Protein AF-A0AAV4HYR4-F1 (afdb_monomer)

Radius of gyration: 26.52 Å; Cα contacts (8 Å, |Δi|>4): 358; chains: 1; bounding box: 67×53×91 Å

InterPro domains:
  IPR001128 Cytochrome P450 [PF00067] (38-372)
  IPR002401 Cytochrome P450, E-class, group I [PR00463] (64-83)
  IPR002401 Cytochrome P450, E-class, group I [PR00463] (88-109)
  IPR002401 Cytochrome P450, E-class, group I [PR00463] (179-197)
  IPR002401 Cytochrome P450, E-class, group I [PR00463] (294-311)
  IPR002401 Cytochrome P450, E-class, group I [PR00463] (314-340)
  IPR002401 Cytochrome P450, E-class, group I [PR00463] (357-373)
  IPR036396 Cytochrome P450 superfamily [G3DSA:1.10.630.10] (31-373)
  IPR036396 Cytochrome P450 superfamily [SSF48264] (35-372)
  IPR050182 Cytochrome P450 family 2 [PTHR24300] (14-372)

Secondary structure (DSSP, 8-state):
----HHHHHHHHHHHHHHHHHHHHHHHHHHPPPTT-PPPSSPPBTTTBTGGG-SSHHHHHHHHHHHH-SEEEEEETTEEEEEE--HHHHHIIIIITTTGGG---S-SSSGGG----TTTS--HHHHHHHHHHHHHHHHHTTTTSHHHHHHHHHHHHHHHHHHHTTTTS---HHHHHHHHHHHHHHHHHHS-PPPTT-HHHHHHHHHHHHHHHHHHHTHHHHH-GGGGGSGGGTT-HHHHHHHHHHHHHHHHHHHHHHHHHHTTT-----HHHHHHHHHHHHHHTT------HHHHHHHHHHHHHHHHHHHHHHHHHHHHHHHH-HHHHHHHHHHHHHHT-SSS---GGGGGT-HHHHHHHHHHHHHH-SS---

Foldseek 3Di:
DDDPPVVVVVVVVVVVVVVVVVVVLVVVQPDDDPPAQAALDGAHQQQWCVVVPPPVVVSVVVSCVVRNQWHWTDGRNDIDIGGRDPVVCCCVCPVVVVVVVDDQQCDLQSLVQDCFAQRRHDDPLNVQRVVLVVVLCVVCAVPHQNLQVVLVVLVVVLVVVVVVCPPHDDDSQLSLLLSLLQSLCCQAQVDGDDSPDVLVVVVVVLLVVSNVLSVLQVSCSSVVVCCPDPPCNSVPVVNVVSVVVLLVSLVVSLVVNVVCVVVVVPRSHDSVSLVVVVVVCVVVVHDHSSDPRNSSRNSVRSSNVSRPVVSLLVVLLVVVCVVCVVLVVVQVVQCCVQPNDPDDDTPVSVVSSVSVVVSSVVSCVVPVVDDDD

Structure (mmCIF, N/CA/C/O backbone):
data_AF-A0AAV4HYR4-F1
#
_entry.id   AF-A0AAV4HYR4-F1
#
loop_
_atom_site.group_PDB
_atom_site.id
_atom_site.type_symbol
_atom_site.label_atom_id
_atom_site.label_alt_id
_atom_site.label_comp_id
_atom_site.label_asym_id
_atom_site.label_entity_id
_atom_site.label_seq_id
_atom_site.pdbx_PDB_ins_code
_atom_site.Cartn_x
_atom_site.Cartn_y
_atom_site.Cartn_z
_atom_site.occupancy
_atom_site.B_iso_or_equiv
_atom_site.auth_seq_id
_atom_site.auth_comp_id
_atom_site.auth_asym_id
_atom_site.auth_atom_id
_atom_site.pdbx_PDB_model_num
ATOM 1 N N . MET A 1 1 ? 35.474 30.558 -58.546 1.00 44.19 1 MET A N 1
ATOM 2 C CA . MET A 1 1 ? 34.566 30.416 -57.390 1.00 44.19 1 MET A CA 1
ATOM 3 C C . MET A 1 1 ? 34.769 29.007 -56.845 1.00 44.19 1 MET A C 1
ATOM 5 O O . MET A 1 1 ? 34.133 28.078 -57.316 1.00 44.19 1 MET A O 1
ATOM 9 N N . ALA A 1 2 ? 35.786 28.817 -56.001 1.00 48.84 2 ALA A N 1
ATOM 10 C CA . ALA A 1 2 ? 36.135 27.507 -55.452 1.00 48.84 2 ALA A CA 1
ATOM 11 C C . ALA A 1 2 ? 35.324 27.301 -54.169 1.00 48.84 2 ALA A C 1
ATOM 13 O O . ALA A 1 2 ? 35.475 28.080 -53.228 1.00 48.84 2 ALA A O 1
ATOM 14 N N . MET A 1 3 ? 34.427 26.313 -54.152 1.00 54.19 3 MET A N 1
ATOM 15 C CA . MET A 1 3 ? 33.769 25.914 -52.909 1.00 54.19 3 MET A CA 1
ATOM 16 C C . MET A 1 3 ? 34.810 25.318 -51.946 1.00 54.19 3 MET A C 1
ATOM 18 O O . MET A 1 3 ? 35.781 24.708 -52.404 1.00 54.19 3 MET A O 1
ATOM 22 N N . PRO A 1 4 ? 34.671 25.500 -50.620 1.00 55.88 4 PRO A N 1
ATOM 23 C CA . PRO A 1 4 ? 35.689 25.057 -49.680 1.00 55.88 4 PRO A CA 1
ATOM 24 C C . PRO A 1 4 ? 35.610 23.533 -49.555 1.00 55.88 4 PRO A C 1
ATOM 26 O O . PRO A 1 4 ? 34.697 23.017 -48.915 1.00 55.88 4 PRO A O 1
ATOM 29 N N . PHE A 1 5 ? 36.589 22.818 -50.117 1.00 57.81 5 PHE A N 1
ATOM 30 C CA . PHE A 1 5 ? 36.755 21.355 -50.021 1.00 57.81 5 PHE A CA 1
ATOM 31 C C . PHE A 1 5 ? 36.598 20.789 -48.591 1.00 57.81 5 PHE A C 1
ATOM 33 O O . PHE A 1 5 ? 36.263 19.622 -48.411 1.00 57.81 5 PHE A O 1
ATOM 40 N N . GLY A 1 6 ? 36.809 21.608 -47.553 1.00 60.31 6 GLY A N 1
ATOM 41 C CA . GLY A 1 6 ? 36.592 21.215 -46.161 1.00 60.31 6 GLY A CA 1
ATOM 42 C C . GLY A 1 6 ? 35.124 20.945 -45.805 1.00 60.31 6 GLY A C 1
ATOM 43 O O . GLY A 1 6 ? 34.855 19.994 -45.080 1.00 60.31 6 GLY A O 1
ATOM 44 N N . LEU A 1 7 ? 34.166 21.728 -46.318 1.00 61.06 7 LEU A N 1
ATOM 45 C CA . LEU A 1 7 ? 32.741 21.584 -45.969 1.00 61.06 7 LEU A CA 1
ATOM 46 C C . LEU A 1 7 ? 32.146 20.262 -46.478 1.00 61.06 7 LEU A C 1
ATOM 48 O O . LEU A 1 7 ? 31.335 19.647 -45.786 1.00 61.06 7 LEU A O 1
ATOM 52 N N . GLU A 1 8 ? 32.594 19.791 -47.642 1.00 75.81 8 GLU A N 1
ATOM 53 C CA . GLU A 1 8 ? 32.141 18.524 -48.225 1.00 75.81 8 GLU A CA 1
ATOM 54 C C . GLU A 1 8 ? 32.642 17.318 -47.419 1.00 75.81 8 GLU A C 1
ATOM 56 O O . GLU A 1 8 ? 31.854 16.426 -47.098 1.00 75.81 8 GLU A O 1
ATOM 61 N N . LEU A 1 9 ? 33.907 17.324 -46.980 1.00 81.88 9 LEU A N 1
ATOM 62 C CA . LEU A 1 9 ? 34.466 16.255 -46.145 1.00 81.88 9 LEU A CA 1
ATOM 63 C C . LEU A 1 9 ? 33.764 16.158 -44.781 1.00 81.88 9 LEU A C 1
ATOM 65 O O . LEU A 1 9 ? 33.434 15.059 -44.335 1.00 81.88 9 LEU A O 1
ATOM 69 N N . TRP A 1 10 ? 33.477 17.296 -44.139 1.00 84.44 10 TRP A N 1
ATOM 70 C CA . TRP A 1 10 ? 32.706 17.329 -42.890 1.00 84.44 10 TRP A CA 1
ATOM 71 C C . TRP A 1 10 ? 31.292 16.775 -43.078 1.00 84.44 10 TRP A C 1
ATOM 73 O O . TRP A 1 10 ? 30.832 15.983 -42.256 1.00 84.44 10 TRP A O 1
ATOM 83 N N . SER A 1 11 ? 30.617 17.132 -44.173 1.00 85.38 11 SER A N 1
ATOM 84 C CA . SER A 1 11 ? 29.274 16.619 -44.468 1.00 85.38 11 SER A CA 1
ATOM 85 C C . SER A 1 11 ? 29.255 15.101 -44.706 1.00 85.38 11 SER A C 1
ATOM 87 O O . SER A 1 11 ? 28.374 14.412 -44.192 1.00 85.38 11 SER A O 1
ATOM 89 N N . LEU A 1 12 ? 30.271 14.561 -45.388 1.00 88.25 12 LEU A N 1
ATOM 90 C CA . LEU A 1 12 ? 30.461 13.124 -45.609 1.00 88.25 12 LEU A CA 1
ATOM 91 C C . LEU A 1 12 ? 30.732 12.365 -44.305 1.00 88.25 12 LEU A C 1
ATOM 93 O O . LEU A 1 12 ? 30.143 11.308 -44.079 1.00 88.25 12 LEU A O 1
ATOM 97 N N . LEU A 1 13 ? 31.577 12.909 -43.425 1.00 90.06 13 LEU A N 1
ATOM 98 C CA . LEU A 1 13 ? 31.858 12.313 -42.115 1.00 90.06 13 LEU A CA 1
ATOM 99 C C . LEU A 1 13 ? 30.615 12.295 -41.220 1.00 90.06 13 LEU A C 1
ATOM 101 O O . LEU A 1 13 ? 30.344 11.285 -40.572 1.00 90.06 13 LEU A O 1
ATOM 105 N N . VAL A 1 14 ? 29.830 13.376 -41.219 1.00 90.88 14 VAL A N 1
ATOM 106 C CA . VAL A 1 14 ? 28.552 13.433 -40.496 1.00 90.88 14 VAL A CA 1
ATOM 107 C C . VAL A 1 14 ? 27.563 12.418 -41.071 1.00 90.88 14 VAL A C 1
ATOM 109 O O . VAL A 1 14 ? 26.948 11.682 -40.304 1.00 90.88 14 VAL A O 1
ATOM 112 N N . LEU A 1 15 ? 27.439 12.313 -42.398 1.00 91.38 15 LEU A N 1
ATOM 113 C CA . LEU A 1 15 ? 26.541 11.348 -43.038 1.00 91.38 15 LEU A CA 1
ATOM 114 C C . LEU A 1 15 ? 26.930 9.899 -42.715 1.00 91.38 15 LEU A C 1
ATOM 116 O O . LEU A 1 15 ? 26.061 9.083 -42.405 1.00 91.38 15 LEU A O 1
ATOM 120 N N . LEU A 1 16 ? 28.224 9.576 -42.748 1.00 91.25 16 LEU A N 1
ATOM 121 C CA . LEU A 1 16 ? 28.727 8.240 -42.432 1.00 91.25 16 LEU A CA 1
ATOM 122 C C . LEU A 1 16 ? 28.523 7.903 -40.951 1.00 91.25 16 LEU A C 1
ATOM 124 O O . LEU A 1 16 ? 28.084 6.799 -40.633 1.00 91.25 16 LEU A O 1
ATOM 128 N N . LEU A 1 17 ? 28.750 8.868 -40.055 1.00 92.88 17 LEU A N 1
ATOM 129 C CA . LEU A 1 17 ? 28.467 8.721 -38.629 1.00 92.88 17 LEU A CA 1
ATOM 130 C C . LEU A 1 17 ? 26.972 8.492 -38.376 1.00 92.88 17 LEU A C 1
ATOM 132 O O . LEU A 1 17 ? 26.613 7.571 -37.649 1.00 92.88 17 LEU A O 1
ATOM 136 N N . VAL A 1 18 ? 26.094 9.283 -38.999 1.00 92.00 18 VAL A N 1
ATOM 137 C CA . VAL A 1 18 ? 24.637 9.121 -38.883 1.00 92.00 18 VAL A CA 1
ATOM 138 C C . VAL A 1 18 ? 24.204 7.761 -39.422 1.00 92.00 18 VAL A C 1
ATOM 140 O O . VAL A 1 18 ? 23.439 7.066 -38.763 1.00 92.00 18 VAL A O 1
ATOM 143 N N . THR A 1 19 ? 24.730 7.338 -40.571 1.00 90.31 19 THR A N 1
ATOM 144 C CA . THR A 1 19 ? 24.409 6.033 -41.167 1.00 90.31 19 THR A CA 1
ATOM 145 C C . THR A 1 19 ? 24.864 4.886 -40.266 1.00 90.31 19 THR A C 1
ATOM 147 O O . THR A 1 19 ? 24.093 3.962 -40.021 1.00 90.31 19 THR A O 1
ATOM 150 N N . LEU A 1 20 ? 26.075 4.963 -39.706 1.00 92.44 20 LEU A N 1
ATOM 151 C CA . LEU A 1 20 ? 26.578 3.982 -38.745 1.00 92.44 20 LEU A CA 1
ATOM 152 C C . LEU A 1 20 ? 25.701 3.932 -37.488 1.00 92.44 20 LEU A C 1
ATOM 154 O O . LEU A 1 20 ? 25.334 2.846 -37.048 1.00 92.44 20 LEU A O 1
ATOM 158 N N . ILE A 1 21 ? 25.315 5.088 -36.940 1.00 90.19 21 ILE A N 1
ATOM 159 C CA . ILE A 1 21 ? 24.401 5.168 -35.792 1.00 90.19 21 ILE A CA 1
ATOM 160 C C . ILE A 1 21 ? 23.055 4.527 -36.138 1.00 90.19 21 ILE A C 1
ATOM 162 O O . ILE A 1 21 ? 22.554 3.727 -35.354 1.00 90.19 21 ILE A O 1
ATOM 166 N N . VAL A 1 22 ? 22.482 4.819 -37.308 1.00 89.19 22 VAL A N 1
ATOM 167 C CA . VAL A 1 22 ? 21.215 4.222 -37.754 1.00 89.19 22 VAL A CA 1
ATOM 168 C C . VAL A 1 22 ? 21.345 2.706 -37.880 1.00 89.19 22 VAL A C 1
ATOM 170 O O . VAL A 1 22 ? 20.482 1.993 -37.378 1.00 89.19 22 VAL A O 1
ATOM 173 N N . ILE A 1 23 ? 22.426 2.196 -38.477 1.00 88.81 23 ILE A N 1
ATOM 174 C CA . ILE A 1 23 ? 22.669 0.751 -38.590 1.00 88.81 23 ILE A CA 1
ATOM 175 C C . ILE A 1 23 ? 22.766 0.111 -37.203 1.00 88.81 23 ILE A C 1
ATOM 177 O O . ILE A 1 23 ? 22.101 -0.893 -36.960 1.00 88.81 23 ILE A O 1
ATOM 181 N N . LEU A 1 24 ? 23.535 0.698 -36.282 1.00 86.69 24 LEU A N 1
ATOM 182 C CA . LEU A 1 24 ? 23.678 0.186 -34.916 1.00 86.69 24 LEU A CA 1
ATOM 183 C C . LEU A 1 24 ? 22.347 0.206 -34.157 1.00 86.69 24 LEU A C 1
ATOM 185 O O . LEU A 1 24 ? 22.015 -0.756 -33.469 1.00 86.69 24 LEU A O 1
ATOM 189 N N . VAL A 1 25 ? 21.555 1.269 -34.313 1.00 84.31 25 VAL A N 1
ATOM 190 C CA . VAL A 1 25 ? 20.222 1.384 -33.706 1.00 84.31 25 VAL A CA 1
ATOM 191 C C . VAL A 1 25 ? 19.267 0.347 -34.291 1.00 84.31 25 VAL A C 1
ATOM 193 O O . VAL A 1 25 ? 18.544 -0.294 -33.535 1.00 84.31 25 VAL A O 1
ATOM 196 N N . VAL A 1 26 ? 19.277 0.133 -35.608 1.00 85.12 26 VAL A N 1
ATOM 197 C CA . VAL A 1 26 ? 18.440 -0.880 -36.266 1.00 85.12 26 VAL A CA 1
ATOM 198 C C . VAL A 1 26 ? 18.868 -2.288 -35.856 1.00 85.12 26 VAL A C 1
ATOM 200 O O . VAL A 1 26 ? 18.012 -3.099 -35.526 1.00 85.12 26 VAL A O 1
ATOM 203 N N . GLN A 1 27 ? 20.167 -2.586 -35.807 1.00 81.75 27 GLN A N 1
ATOM 204 C CA . GLN A 1 27 ? 20.666 -3.879 -35.332 1.00 81.75 27 GLN A CA 1
ATOM 205 C C . GLN A 1 27 ? 20.263 -4.135 -33.878 1.00 81.75 27 GLN A C 1
ATOM 207 O O . GLN A 1 27 ? 19.735 -5.202 -33.577 1.00 81.75 27 GLN A O 1
ATOM 212 N N . ALA A 1 28 ? 20.435 -3.148 -32.996 1.00 78.44 28 ALA A N 1
ATOM 213 C CA . ALA A 1 28 ? 19.998 -3.242 -31.607 1.00 78.44 28 ALA A CA 1
ATOM 214 C C . ALA A 1 28 ? 18.472 -3.393 -31.483 1.00 78.44 28 ALA A C 1
ATOM 216 O O . ALA A 1 28 ? 17.996 -4.103 -30.606 1.00 78.44 28 ALA A O 1
ATOM 217 N N . TRP A 1 29 ? 17.702 -2.760 -32.371 1.00 78.62 29 TRP A N 1
ATOM 218 C CA . TRP A 1 29 ? 16.241 -2.849 -32.396 1.00 78.62 29 TRP A CA 1
ATOM 219 C C . TRP A 1 29 ? 15.723 -4.201 -32.902 1.00 78.62 29 TRP A C 1
ATOM 221 O O . TRP A 1 29 ? 14.684 -4.682 -32.450 1.00 78.62 29 TRP A O 1
ATOM 231 N N . LEU A 1 30 ? 16.438 -4.816 -33.845 1.00 81.44 30 LEU A N 1
ATOM 232 C CA . LEU A 1 30 ? 16.129 -6.148 -34.366 1.00 81.44 30 LEU A CA 1
ATOM 233 C C . LEU A 1 30 ? 16.614 -7.265 -33.438 1.00 81.44 30 LEU A C 1
ATOM 235 O O . LEU A 1 30 ? 16.094 -8.379 -33.503 1.00 81.44 30 LEU A O 1
ATOM 239 N N . HIS A 1 31 ? 17.598 -6.985 -32.584 1.00 78.88 31 HIS A N 1
ATOM 240 C CA . HIS A 1 31 ? 18.121 -7.959 -31.644 1.00 78.88 31 HIS A CA 1
ATOM 241 C C . HIS A 1 31 ? 17.109 -8.235 -30.529 1.00 78.88 31 HIS A C 1
ATOM 243 O O . HIS A 1 31 ? 16.780 -7.365 -29.726 1.00 78.88 31 HIS A O 1
ATOM 249 N N . THR A 1 32 ? 16.633 -9.475 -30.470 1.00 75.19 32 THR A N 1
ATOM 250 C CA . THR A 1 32 ? 15.857 -9.981 -29.336 1.00 75.19 32 THR A CA 1
ATOM 251 C C . THR A 1 32 ? 16.797 -10.826 -28.485 1.00 75.19 32 THR A C 1
ATOM 253 O O . THR A 1 32 ? 17.405 -11.747 -29.039 1.00 75.19 32 THR A O 1
ATOM 256 N N . PRO A 1 33 ? 16.965 -10.528 -27.185 1.00 79.12 33 PRO A N 1
ATOM 257 C CA . PRO A 1 33 ? 17.801 -11.350 -26.322 1.00 79.12 33 PRO A CA 1
ATOM 258 C C . PRO A 1 33 ? 17.328 -12.809 -26.320 1.00 79.12 33 PRO A C 1
ATOM 260 O O . PRO A 1 33 ? 16.118 -13.046 -26.358 1.00 79.12 33 PRO A O 1
ATOM 263 N N . PRO A 1 34 ? 18.248 -13.786 -26.281 1.00 78.50 34 PRO A N 1
ATOM 264 C CA . PRO A 1 34 ? 17.870 -15.175 -26.066 1.00 78.50 34 PRO A CA 1
ATOM 265 C C . PRO A 1 34 ? 17.279 -15.359 -24.658 1.00 78.50 34 PRO A C 1
ATOM 267 O O . PRO A 1 34 ? 17.539 -14.563 -23.756 1.00 78.50 34 PRO A O 1
ATOM 270 N N . ASP A 1 35 ? 16.487 -16.418 -24.482 1.00 86.50 35 ASP A N 1
ATOM 271 C CA . ASP A 1 35 ? 15.990 -16.899 -23.182 1.00 86.50 35 ASP A CA 1
ATOM 272 C C . ASP A 1 35 ? 15.079 -15.938 -22.393 1.00 86.50 35 ASP A C 1
ATOM 274 O O . ASP A 1 35 ? 14.977 -16.025 -21.168 1.00 86.50 35 ASP A O 1
ATOM 278 N N . ILE A 1 36 ? 14.361 -15.049 -23.086 1.00 90.31 36 ILE A N 1
ATOM 279 C CA . ILE A 1 36 ? 13.286 -14.246 -22.488 1.00 90.31 36 ILE A CA 1
ATOM 280 C C . ILE A 1 36 ? 11.902 -14.730 -22.948 1.00 90.31 36 ILE A C 1
ATOM 282 O O . ILE A 1 36 ? 11.764 -15.220 -24.074 1.00 90.31 36 ILE A O 1
ATOM 286 N N . PRO A 1 37 ? 10.856 -14.571 -22.113 1.00 92.81 37 PRO A N 1
ATOM 287 C CA . PRO A 1 37 ? 9.472 -14.696 -22.556 1.00 92.81 37 PRO A CA 1
ATOM 288 C C . PRO A 1 37 ? 9.170 -13.853 -23.808 1.00 92.81 37 PRO A C 1
ATOM 290 O O . PRO A 1 37 ? 9.852 -12.857 -24.069 1.00 92.81 37 PRO A O 1
ATOM 293 N N . PRO A 1 38 ? 8.131 -14.210 -24.584 1.00 92.62 38 PRO A N 1
ATOM 294 C CA . PRO A 1 38 ? 7.809 -13.520 -25.828 1.00 92.62 38 PRO A CA 1
ATOM 295 C C . PRO A 1 38 ? 7.568 -12.022 -25.609 1.00 92.62 38 PRO A C 1
ATOM 297 O O . PRO A 1 38 ? 6.998 -11.604 -24.599 1.00 92.62 38 PRO A O 1
ATOM 300 N N . LEU A 1 39 ? 7.984 -11.212 -26.584 1.00 92.19 39 LEU A N 1
ATOM 301 C CA . LEU A 1 39 ? 7.696 -9.780 -26.620 1.00 92.19 39 LEU A CA 1
ATOM 302 C C . LEU A 1 39 ? 6.377 -9.545 -27.372 1.00 92.19 39 LEU A C 1
ATOM 304 O O . LEU A 1 39 ? 6.264 -9.963 -28.526 1.00 92.19 39 LEU A O 1
ATOM 308 N N . PRO A 1 40 ? 5.394 -8.850 -26.778 1.00 92.06 40 PRO A N 1
ATOM 309 C CA . PRO A 1 40 ? 4.103 -8.611 -27.423 1.00 92.06 40 PRO A CA 1
ATOM 310 C C . PRO A 1 40 ? 4.151 -7.540 -28.512 1.00 92.06 40 PRO A C 1
ATOM 312 O O . PRO A 1 40 ? 3.278 -7.471 -29.374 1.00 92.06 40 PRO A O 1
ATOM 315 N N . ALA A 1 41 ? 5.174 -6.692 -28.487 1.00 91.56 41 ALA A N 1
ATOM 316 C CA . ALA A 1 41 ? 5.470 -5.728 -29.528 1.00 91.56 41 ALA A CA 1
ATOM 317 C C . ALA A 1 41 ? 6.985 -5.525 -29.606 1.00 91.56 41 ALA A C 1
ATOM 319 O O . ALA A 1 41 ? 7.738 -5.966 -28.738 1.00 91.56 41 ALA A O 1
ATOM 320 N N . ARG A 1 42 ? 7.456 -4.840 -30.651 1.00 89.56 42 ARG A N 1
ATOM 321 C CA . ARG A 1 42 ? 8.864 -4.440 -30.701 1.00 89.56 42 ARG A CA 1
ATOM 322 C C . ARG A 1 42 ? 9.096 -3.231 -29.786 1.00 89.56 42 ARG A C 1
ATOM 324 O O . ARG A 1 42 ? 8.381 -2.233 -29.939 1.00 89.56 42 ARG A O 1
ATOM 331 N N . PRO A 1 43 ? 10.091 -3.279 -28.881 1.00 90.31 43 PRO A N 1
ATOM 332 C CA . PRO A 1 43 ? 10.445 -2.135 -28.052 1.00 90.31 43 PRO A CA 1
ATOM 333 C C . PRO A 1 43 ? 11.031 -1.024 -28.921 1.00 90.31 43 PRO A C 1
ATOM 335 O O . PRO A 1 43 ? 11.779 -1.296 -29.853 1.00 90.31 43 PRO A O 1
ATOM 338 N N . PHE A 1 44 ? 10.742 0.235 -28.612 1.00 88.50 44 PHE A N 1
ATOM 339 C CA . PHE A 1 44 ? 11.468 1.350 -29.213 1.00 88.50 44 PHE A CA 1
ATOM 340 C C . PHE A 1 44 ? 12.881 1.452 -28.619 1.00 88.50 44 PHE A C 1
ATOM 342 O O . PHE A 1 44 ? 13.061 1.169 -27.427 1.00 88.50 44 PHE A O 1
ATOM 349 N N . PRO A 1 45 ? 13.882 1.911 -29.395 1.00 84.31 45 PRO A N 1
ATOM 350 C CA . PRO A 1 45 ? 15.208 2.196 -28.859 1.00 84.31 45 PRO A CA 1
ATOM 351 C C . PRO A 1 45 ? 15.128 3.145 -27.658 1.00 84.31 45 PRO A C 1
ATOM 353 O O . PRO A 1 45 ? 14.400 4.137 -27.696 1.00 84.31 45 PRO A O 1
ATOM 356 N N . VAL A 1 46 ? 15.889 2.850 -26.599 1.00 83.06 46 VAL A N 1
ATOM 357 C CA . VAL A 1 46 ? 15.983 3.615 -25.337 1.00 83.06 46 VAL A CA 1
ATOM 358 C C . VAL A 1 46 ? 14.714 3.610 -24.478 1.00 83.06 46 VAL A C 1
ATOM 360 O O . VAL A 1 46 ? 14.822 3.402 -23.273 1.00 83.06 46 VAL A O 1
ATOM 363 N N . VAL A 1 47 ? 13.531 3.842 -25.054 1.00 87.50 47 VAL A N 1
ATOM 364 C CA . VAL A 1 47 ? 12.279 3.995 -24.291 1.00 87.50 47 VAL A CA 1
ATOM 365 C C . VAL A 1 47 ? 11.505 2.696 -24.073 1.00 87.50 47 VAL A C 1
ATOM 367 O O . VAL A 1 47 ? 10.620 2.637 -23.214 1.00 87.50 47 VAL A O 1
ATOM 370 N N . GLY A 1 48 ? 11.847 1.644 -24.811 1.00 90.00 48 GLY A N 1
ATOM 371 C CA . GLY A 1 48 ? 11.203 0.347 -24.692 1.00 90.00 48 GLY A CA 1
ATOM 372 C C . GLY A 1 48 ? 9.738 0.406 -25.121 1.00 90.00 48 GLY A C 1
ATOM 373 O O . GLY A 1 48 ? 9.393 0.925 -26.181 1.00 90.00 48 GLY A O 1
ATOM 374 N N . HIS A 1 49 ? 8.865 -0.135 -24.284 1.00 91.38 49 HIS A N 1
ATOM 375 C CA . HIS A 1 49 ? 7.430 -0.253 -24.511 1.00 91.38 49 HIS A CA 1
ATOM 376 C C . HIS A 1 49 ? 6.612 0.905 -23.925 1.00 91.38 49 HIS A C 1
ATOM 378 O O . HIS A 1 49 ? 5.401 0.944 -24.129 1.00 91.38 49 HIS A O 1
ATOM 384 N N . LEU A 1 50 ? 7.244 1.863 -23.236 1.00 88.06 50 LEU A N 1
ATOM 385 C CA . LEU A 1 50 ? 6.558 2.997 -22.602 1.00 88.06 50 LEU A CA 1
ATOM 386 C C . LEU A 1 50 ? 5.625 3.786 -23.544 1.00 88.06 50 LEU A C 1
ATOM 388 O O . LEU A 1 50 ? 4.538 4.146 -23.098 1.00 88.06 50 LEU A O 1
ATOM 392 N N . PRO A 1 51 ? 5.944 4.012 -24.837 1.00 89.56 51 PRO A N 1
ATOM 393 C CA . PRO A 1 51 ? 5.024 4.704 -25.746 1.00 89.56 51 PRO A CA 1
ATOM 394 C C . PRO A 1 51 ? 3.678 3.991 -25.960 1.00 89.56 51 PRO A C 1
ATOM 396 O O . PRO A 1 51 ? 2.687 4.640 -26.279 1.00 89.56 51 PRO A O 1
ATOM 399 N N . TYR A 1 52 ? 3.613 2.670 -25.760 1.00 88.94 52 TYR A N 1
ATOM 400 C CA . TYR A 1 52 ? 2.363 1.905 -25.855 1.00 88.94 52 TYR A CA 1
ATOM 401 C C . TYR A 1 52 ? 1.510 1.992 -24.578 1.00 88.94 52 TYR A C 1
ATOM 403 O O . TYR A 1 52 ? 0.354 1.570 -24.574 1.00 88.94 52 TYR A O 1
ATOM 411 N N . MET A 1 53 ? 2.059 2.543 -23.493 1.00 84.69 53 MET A N 1
ATOM 412 C CA . MET A 1 53 ? 1.528 2.444 -22.131 1.00 84.69 53 MET A CA 1
ATOM 413 C C . MET A 1 53 ? 0.692 3.657 -21.711 1.00 84.69 53 MET A C 1
ATOM 415 O O . MET A 1 53 ? 0.714 4.064 -20.556 1.00 84.69 53 MET A O 1
ATOM 419 N N . ALA A 1 54 ? -0.092 4.226 -22.631 1.00 84.25 54 ALA A N 1
ATOM 420 C CA . ALA A 1 54 ? -1.035 5.295 -22.284 1.00 84.25 54 ALA A CA 1
ATOM 421 C C . ALA A 1 54 ? -2.103 4.824 -21.273 1.00 84.25 54 ALA A C 1
ATOM 423 O O . ALA A 1 54 ? -2.511 5.578 -20.395 1.00 84.25 54 ALA A O 1
ATOM 424 N N . ASN A 1 55 ? -2.537 3.562 -21.380 1.00 85.50 55 ASN A N 1
ATOM 425 C CA . ASN A 1 55 ? -3.350 2.876 -20.375 1.00 85.50 55 ASN A CA 1
ATOM 426 C C . ASN A 1 55 ? -2.719 1.500 -20.096 1.00 85.50 55 ASN A C 1
ATOM 428 O O . ASN A 1 55 ? -3.055 0.535 -20.793 1.00 85.50 55 ASN A O 1
ATOM 432 N N . PRO A 1 56 ? -1.787 1.410 -19.128 1.00 85.06 56 PRO A N 1
ATOM 433 C CA . PRO A 1 56 ? -0.971 0.214 -18.922 1.00 85.06 56 PRO A CA 1
ATOM 434 C C . PRO A 1 56 ? -1.814 -1.023 -18.642 1.00 85.06 56 PRO A C 1
ATOM 436 O O . PRO A 1 56 ? -1.640 -2.044 -19.298 1.00 85.06 56 PRO A O 1
ATOM 439 N N . ARG A 1 57 ? -2.815 -0.916 -17.759 1.00 86.12 57 ARG A N 1
ATOM 440 C CA . ARG A 1 57 ? -3.705 -2.037 -17.426 1.00 86.12 57 ARG A CA 1
ATOM 441 C C . ARG A 1 57 ? -4.405 -2.603 -18.659 1.00 86.12 57 ARG A C 1
ATOM 443 O O . ARG A 1 57 ? -4.380 -3.813 -18.867 1.00 86.12 57 ARG A O 1
ATOM 450 N N . ARG A 1 58 ? -5.027 -1.749 -19.480 1.00 90.31 58 ARG A N 1
ATOM 451 C CA . ARG A 1 58 ? -5.716 -2.210 -20.695 1.00 90.31 58 ARG A CA 1
ATOM 452 C C . ARG A 1 58 ? -4.723 -2.804 -21.692 1.00 90.31 58 ARG A C 1
ATOM 454 O O . ARG A 1 58 ? -4.974 -3.877 -22.224 1.00 90.31 58 ARG A O 1
ATOM 461 N N . LYS A 1 59 ? -3.579 -2.144 -21.896 1.00 92.50 59 LYS A N 1
ATOM 462 C CA . LYS A 1 59 ? -2.560 -2.598 -22.847 1.00 92.50 59 LYS A CA 1
ATOM 463 C C . LYS A 1 59 ? -1.967 -3.955 -22.466 1.00 92.50 59 LYS A C 1
ATOM 465 O O . LYS A 1 59 ? -1.803 -4.805 -23.332 1.00 92.50 59 LYS A O 1
ATOM 470 N N . LEU A 1 60 ? -1.693 -4.177 -21.181 1.00 91.81 60 LEU A N 1
ATOM 471 C CA . LEU A 1 60 ? -1.200 -5.457 -20.671 1.00 91.81 60 LEU A CA 1
ATOM 472 C C . LEU A 1 60 ? -2.229 -6.582 -20.851 1.00 91.81 60 LEU A C 1
ATOM 474 O O . LEU A 1 60 ? -1.840 -7.701 -21.171 1.00 91.81 60 LEU A O 1
ATOM 478 N N . MET A 1 61 ? -3.526 -6.291 -20.704 1.00 91.38 61 MET A N 1
ATOM 479 C CA . MET A 1 61 ? -4.596 -7.259 -20.980 1.00 91.38 61 MET A CA 1
ATOM 480 C C . MET A 1 61 ? -4.706 -7.594 -22.473 1.00 91.38 61 MET A C 1
ATOM 482 O O . MET A 1 61 ? -4.773 -8.766 -22.818 1.00 91.38 61 MET A O 1
ATOM 486 N N . GLU A 1 62 ? -4.651 -6.594 -23.359 1.00 93.88 62 GLU A N 1
ATOM 487 C CA . GLU A 1 62 ? -4.609 -6.822 -24.815 1.00 93.88 62 GLU A CA 1
ATOM 488 C C . GLU A 1 62 ? -3.399 -7.686 -25.205 1.00 93.88 62 GLU A C 1
ATOM 490 O O . GLU A 1 62 ? -3.504 -8.616 -26.000 1.00 93.88 62 GLU A O 1
ATOM 495 N N . TRP A 1 63 ? -2.229 -7.406 -24.626 1.00 94.62 63 TRP A N 1
ATOM 496 C CA . TRP A 1 63 ? -1.030 -8.189 -24.901 1.00 94.62 63 TRP A CA 1
ATOM 497 C C . TRP A 1 63 ? -1.127 -9.612 -24.387 1.00 94.62 63 TRP A C 1
ATOM 499 O O . TRP A 1 63 ? -0.782 -10.526 -25.131 1.00 94.62 63 TRP A O 1
ATOM 509 N N . ARG A 1 64 ? -1.693 -9.817 -23.196 1.00 93.88 64 ARG A N 1
ATOM 510 C CA . ARG A 1 64 ? -2.002 -11.152 -22.683 1.00 93.88 64 ARG A CA 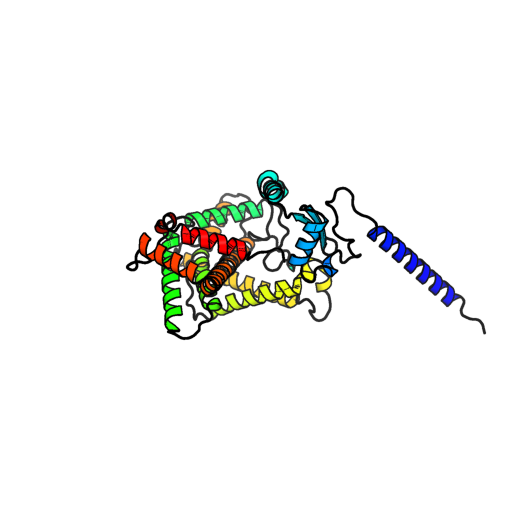1
ATOM 511 C C . ARG A 1 64 ? -2.826 -11.975 -23.678 1.00 93.88 64 ARG A C 1
ATOM 513 O O . ARG A 1 64 ? -2.516 -13.143 -23.881 1.00 93.88 64 ARG A O 1
ATOM 520 N N . GLU A 1 65 ? -3.835 -11.386 -24.319 1.00 93.69 65 GLU A N 1
ATOM 521 C CA . GLU A 1 65 ? -4.646 -12.091 -25.326 1.00 93.69 65 GLU A CA 1
ATOM 522 C C . GLU A 1 65 ? -3.814 -12.532 -26.541 1.00 93.69 65 GLU A C 1
ATOM 524 O O . GLU A 1 65 ? -4.047 -13.603 -27.094 1.00 93.69 65 GLU A O 1
ATOM 529 N N . THR A 1 66 ? -2.813 -11.739 -26.936 1.00 92.94 66 THR A N 1
ATOM 530 C CA . THR A 1 66 ? -1.966 -12.029 -28.108 1.00 92.94 66 THR A CA 1
ATOM 531 C C . THR A 1 66 ? -0.761 -12.931 -27.826 1.00 92.94 66 THR A C 1
ATOM 533 O O . THR A 1 66 ? -0.393 -13.730 -28.683 1.00 92.94 66 THR A O 1
ATOM 536 N N . THR A 1 67 ? -0.128 -12.813 -26.654 1.00 92.88 67 THR A N 1
ATOM 537 C CA . THR A 1 67 ? 1.124 -13.517 -26.310 1.00 92.88 67 THR A CA 1
ATOM 538 C C . THR A 1 67 ? 0.971 -14.584 -25.235 1.00 92.88 67 THR A C 1
ATOM 540 O O . THR A 1 67 ? 1.926 -15.308 -24.962 1.00 92.88 67 THR A O 1
ATOM 543 N N . GLY A 1 68 ? -0.205 -14.695 -24.621 1.00 93.81 68 GLY A N 1
ATOM 544 C CA . GLY A 1 68 ? -0.468 -15.606 -23.513 1.00 93.81 68 GLY A CA 1
ATOM 545 C C . GLY A 1 68 ? -0.130 -15.016 -22.141 1.00 93.81 68 GLY A C 1
ATOM 546 O O . GLY A 1 68 ? 0.107 -13.819 -21.974 1.00 93.81 68 GLY A O 1
ATOM 547 N N . ASP A 1 69 ? -0.124 -15.884 -21.130 1.00 94.06 69 ASP A N 1
ATOM 548 C CA . ASP A 1 69 ? -0.060 -15.497 -19.714 1.00 94.06 69 ASP A CA 1
ATOM 549 C C . ASP A 1 69 ? 1.338 -15.113 -19.196 1.00 94.06 69 ASP A C 1
ATOM 551 O O . ASP A 1 69 ? 1.459 -14.688 -18.042 1.00 94.06 69 ASP A O 1
ATOM 555 N N . LEU A 1 70 ? 2.378 -15.268 -20.019 1.00 95.12 70 LEU A N 1
ATOM 556 C CA . LEU A 1 70 ? 3.768 -14.971 -19.683 1.00 95.12 70 LEU A CA 1
ATOM 557 C C . LEU A 1 70 ? 4.434 -14.245 -20.851 1.00 95.12 70 LEU A C 1
ATOM 559 O O . LEU A 1 70 ? 4.642 -14.830 -21.912 1.00 95.12 70 LEU A O 1
ATOM 563 N N . PHE A 1 71 ? 4.789 -12.981 -20.647 1.00 94.50 71 PHE A N 1
ATOM 564 C CA . PHE A 1 71 ? 5.429 -12.169 -21.679 1.00 94.50 71 PHE A CA 1
ATOM 565 C C . PHE A 1 71 ? 6.365 -11.126 -21.075 1.00 94.50 71 PHE A C 1
ATOM 567 O O . PHE A 1 71 ? 6.304 -10.808 -19.887 1.00 94.50 71 PHE A O 1
ATOM 574 N N . SER A 1 72 ? 7.249 -10.590 -21.907 1.00 94.25 72 SER A N 1
ATOM 575 C CA . SER A 1 72 ? 8.252 -9.610 -21.512 1.00 94.25 72 SER A CA 1
ATOM 576 C C . SER A 1 72 ? 7.926 -8.228 -22.058 1.00 94.25 72 SER A C 1
ATOM 578 O O . SER A 1 72 ? 7.510 -8.066 -23.201 1.00 94.25 72 SER A O 1
ATOM 580 N N . VAL A 1 73 ? 8.152 -7.204 -21.241 1.00 92.38 73 VAL A N 1
ATOM 581 C CA . VAL A 1 73 ? 8.046 -5.795 -21.619 1.00 92.38 73 VAL A CA 1
ATOM 582 C C . VAL A 1 73 ? 9.306 -5.060 -21.186 1.00 92.38 73 VAL A C 1
ATOM 584 O O . VAL A 1 73 ? 9.986 -5.446 -20.244 1.00 92.38 73 VAL A O 1
ATOM 587 N N . TYR A 1 74 ? 9.618 -3.975 -21.880 1.00 89.81 74 TYR A N 1
ATOM 588 C CA . TYR A 1 74 ? 10.750 -3.112 -21.546 1.00 89.81 74 TYR A CA 1
ATOM 589 C C . TYR A 1 74 ? 10.228 -1.769 -21.076 1.00 89.81 74 TYR A C 1
ATOM 591 O O . TYR A 1 74 ? 9.483 -1.121 -21.808 1.00 89.81 74 TYR A O 1
ATOM 599 N N . PHE A 1 75 ? 10.653 -1.315 -19.908 1.00 87.06 75 PHE A N 1
ATOM 600 C CA . PHE A 1 75 ? 10.413 0.047 -19.459 1.00 87.06 75 PHE A CA 1
ATOM 601 C C . PHE A 1 75 ? 11.742 0.797 -19.435 1.00 87.06 75 PHE A C 1
ATOM 603 O O . PHE A 1 75 ? 12.607 0.553 -18.593 1.00 87.06 75 PHE A O 1
ATOM 610 N N . GLY A 1 76 ? 11.944 1.664 -20.430 1.00 85.69 76 GLY A N 1
ATOM 611 C CA . GLY A 1 76 ? 13.277 2.173 -20.729 1.00 85.69 76 GLY A CA 1
ATOM 612 C C . GLY A 1 76 ? 14.218 1.024 -21.106 1.00 85.69 76 GLY A C 1
ATOM 613 O O . GLY A 1 76 ? 13.918 0.237 -22.003 1.00 85.69 76 GLY A O 1
ATOM 614 N N . SER A 1 77 ? 15.329 0.897 -20.381 1.00 82.75 77 SER A N 1
ATOM 615 C CA . SER A 1 77 ? 16.286 -0.209 -20.523 1.00 82.75 77 SER A CA 1
ATOM 616 C C . SER A 1 77 ? 15.989 -1.417 -19.625 1.00 82.75 77 SER A C 1
ATOM 618 O O . SER A 1 77 ? 16.726 -2.399 -19.676 1.00 82.75 77 SER A O 1
ATOM 620 N N . THR A 1 78 ? 14.967 -1.350 -18.769 1.00 86.50 78 THR A N 1
ATOM 621 C CA . THR A 1 78 ? 14.678 -2.400 -17.784 1.00 86.50 78 THR A CA 1
ATOM 622 C C . THR A 1 78 ? 13.722 -3.434 -18.365 1.00 86.50 78 THR A C 1
ATOM 624 O O . THR A 1 78 ? 12.621 -3.086 -18.789 1.00 86.50 78 THR A O 1
ATOM 627 N N . LEU A 1 79 ? 14.132 -4.704 -18.362 1.00 89.06 79 LEU A N 1
ATOM 628 C CA . LEU A 1 79 ? 13.273 -5.836 -18.705 1.00 89.06 79 LEU A CA 1
ATOM 629 C C . LEU A 1 79 ? 12.346 -6.157 -17.526 1.00 89.06 79 LEU A C 1
ATOM 631 O O . LEU A 1 79 ? 12.813 -6.376 -16.411 1.00 89.06 79 LEU A O 1
ATOM 635 N N . VAL A 1 80 ? 11.047 -6.227 -17.791 1.00 90.50 80 VAL A N 1
ATOM 636 C CA . VAL A 1 80 ? 10.016 -6.653 -16.844 1.00 90.50 80 VAL A CA 1
ATOM 637 C C . VAL A 1 80 ? 9.271 -7.840 -17.433 1.00 90.50 80 VAL A C 1
ATOM 639 O O . VAL A 1 80 ? 8.806 -7.799 -18.570 1.00 90.50 80 VAL A O 1
ATOM 642 N N . VAL A 1 81 ? 9.158 -8.909 -16.653 1.00 92.12 81 VAL A N 1
ATOM 643 C CA . VAL A 1 81 ? 8.368 -10.090 -17.011 1.00 92.12 81 VAL A CA 1
ATOM 644 C C . VAL A 1 81 ? 6.988 -9.951 -16.385 1.00 92.12 81 VAL A C 1
ATOM 646 O O . VAL A 1 81 ? 6.864 -9.751 -15.178 1.00 92.12 81 VAL A O 1
ATOM 649 N N . VAL A 1 82 ? 5.951 -10.041 -17.210 1.00 92.62 82 VAL A N 1
ATOM 650 C CA . VAL A 1 82 ? 4.554 -9.939 -16.795 1.00 92.62 82 VAL A CA 1
ATOM 651 C C . VAL A 1 82 ? 3.971 -11.341 -16.703 1.00 92.62 82 VAL A C 1
ATOM 653 O O . VAL A 1 82 ? 4.026 -12.113 -17.659 1.00 92.62 82 VAL A O 1
ATOM 656 N N . ILE A 1 83 ? 3.396 -11.649 -15.542 1.00 93.06 83 ILE A N 1
ATOM 657 C CA . ILE A 1 83 ? 2.761 -12.931 -15.241 1.00 93.06 83 ILE A CA 1
ATOM 658 C C . ILE A 1 83 ? 1.281 -12.676 -14.976 1.00 93.06 83 ILE A C 1
ATOM 660 O O . ILE A 1 83 ? 0.936 -11.909 -14.079 1.00 93.06 83 ILE A O 1
ATOM 664 N N . SER A 1 84 ? 0.412 -13.324 -15.752 1.00 91.25 84 SER A N 1
ATOM 665 C CA . SER A 1 84 ? -1.045 -13.120 -15.684 1.00 91.25 84 SER A CA 1
ATOM 666 C C . SER A 1 84 ? -1.848 -14.372 -15.308 1.00 91.25 84 SER A C 1
ATOM 668 O O . SER A 1 84 ? -3.047 -14.265 -15.051 1.00 91.25 84 SER A O 1
ATOM 670 N N . SER A 1 85 ? -1.215 -15.550 -15.253 1.00 92.75 85 SER A N 1
ATOM 671 C CA . SER A 1 85 ? -1.862 -16.801 -14.828 1.00 92.75 85 SER A CA 1
ATOM 672 C C . SER A 1 85 ? -1.732 -17.024 -13.322 1.00 92.75 85 SER A C 1
ATOM 674 O O . SER A 1 85 ? -0.661 -16.827 -12.745 1.00 92.75 85 SER A O 1
ATOM 676 N N . TYR A 1 86 ? -2.812 -17.501 -12.694 1.00 93.25 86 TYR A N 1
ATOM 677 C CA . TYR A 1 86 ? -2.815 -17.897 -11.284 1.00 93.25 86 TYR A CA 1
ATOM 678 C C . TYR A 1 86 ? -1.777 -18.986 -10.989 1.00 93.25 86 TYR A C 1
ATOM 680 O O . TYR A 1 86 ? -1.066 -18.896 -9.988 1.00 93.25 86 TYR A O 1
ATOM 688 N N . ASP A 1 87 ? -1.653 -19.986 -11.864 1.00 95.69 87 ASP A N 1
ATOM 689 C CA . ASP A 1 87 ? -0.741 -21.110 -11.644 1.00 95.69 87 ASP A CA 1
ATOM 690 C C . ASP A 1 87 ? 0.718 -20.654 -11.672 1.00 95.69 87 ASP A C 1
ATOM 692 O O . ASP A 1 87 ? 1.492 -21.016 -10.784 1.00 95.69 87 ASP A O 1
ATOM 696 N N . LEU A 1 88 ? 1.065 -19.774 -12.619 1.00 94.38 88 LEU A N 1
ATOM 697 C CA . LEU A 1 88 ? 2.396 -19.170 -12.712 1.00 94.38 88 LEU A CA 1
ATOM 698 C C . LEU A 1 88 ? 2.684 -18.225 -11.541 1.00 94.38 88 LEU A C 1
ATOM 700 O O . LEU A 1 88 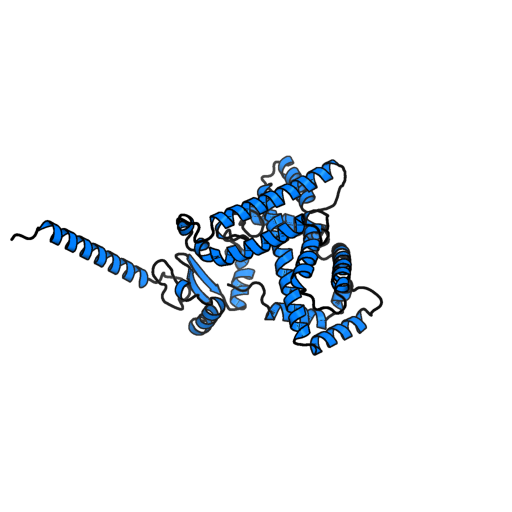? 3.791 -18.230 -11.007 1.00 94.38 88 LEU A O 1
ATOM 704 N N . LEU A 1 89 ? 1.700 -17.438 -11.092 1.00 93.56 89 LEU A N 1
ATOM 705 C CA . LEU A 1 89 ? 1.842 -16.608 -9.890 1.00 93.56 89 LEU A CA 1
ATOM 706 C C . LEU A 1 89 ? 2.076 -17.471 -8.646 1.00 93.56 89 LEU A C 1
ATOM 708 O O . LEU A 1 89 ? 2.929 -17.153 -7.823 1.00 93.56 89 LEU A O 1
ATOM 712 N N . ARG A 1 90 ? 1.361 -18.592 -8.510 1.00 94.88 90 ARG A N 1
ATOM 713 C CA . ARG A 1 90 ? 1.554 -19.531 -7.400 1.00 94.88 90 ARG A CA 1
ATOM 714 C C . ARG A 1 90 ? 2.911 -20.227 -7.483 1.00 94.88 90 ARG A C 1
ATOM 716 O O . ARG A 1 90 ? 3.563 -20.430 -6.461 1.00 94.88 90 ARG A O 1
ATOM 723 N N . GLU A 1 91 ? 3.351 -20.607 -8.673 1.00 94.81 91 GLU A N 1
ATOM 724 C CA . GLU A 1 91 ? 4.665 -21.209 -8.869 1.00 94.81 91 GLU A CA 1
ATOM 725 C C . GLU A 1 91 ? 5.798 -20.238 -8.517 1.00 94.81 91 GLU A C 1
ATOM 727 O O . GLU A 1 91 ? 6.661 -20.582 -7.712 1.00 94.81 91 GLU A O 1
ATOM 732 N N . THR A 1 92 ? 5.743 -19.007 -9.020 1.00 92.81 92 THR A N 1
ATOM 733 C CA . THR A 1 92 ? 6.790 -17.997 -8.802 1.00 92.81 92 THR A CA 1
ATOM 734 C C . THR A 1 92 ? 6.782 -17.429 -7.383 1.00 92.81 92 THR A C 1
ATOM 736 O O . THR A 1 92 ? 7.802 -17.463 -6.699 1.00 92.81 92 THR A O 1
ATOM 739 N N . LEU A 1 93 ? 5.631 -16.960 -6.891 1.00 91.94 93 LEU A N 1
ATOM 740 C CA . LEU A 1 93 ? 5.540 -16.239 -5.615 1.00 91.94 93 LEU A CA 1
ATOM 741 C C . LEU A 1 93 ? 5.419 -17.153 -4.388 1.00 91.94 93 LEU A C 1
ATOM 743 O O . LEU A 1 93 ? 5.635 -16.683 -3.272 1.00 91.94 93 LEU A O 1
ATOM 747 N N . VAL A 1 94 ? 5.065 -18.434 -4.562 1.00 93.38 94 VAL A N 1
ATOM 748 C CA . VAL A 1 94 ? 4.911 -19.387 -3.445 1.00 93.38 94 VAL A CA 1
ATOM 749 C C . VAL A 1 94 ? 5.919 -20.525 -3.526 1.00 93.38 94 VAL A C 1
ATOM 751 O O . VAL A 1 94 ? 6.683 -20.714 -2.583 1.00 93.38 94 VAL A O 1
ATOM 754 N N . LYS A 1 95 ? 5.949 -21.293 -4.625 1.00 94.38 95 LYS A N 1
ATOM 755 C CA . LYS A 1 95 ? 6.837 -22.470 -4.712 1.00 94.38 95 LYS A CA 1
ATOM 756 C C . LYS A 1 95 ? 8.309 -22.077 -4.860 1.00 94.38 95 LYS A C 1
ATOM 758 O O . LYS A 1 95 ? 9.164 -22.711 -4.258 1.00 94.38 95 LYS A O 1
ATOM 763 N N . GLN A 1 96 ? 8.590 -21.029 -5.631 1.00 93.56 96 GLN A N 1
ATOM 764 C CA . GLN A 1 96 ? 9.936 -20.504 -5.882 1.00 93.56 96 GLN A CA 1
ATOM 765 C C . GLN A 1 96 ? 10.176 -19.165 -5.166 1.00 93.56 96 GLN A C 1
ATOM 767 O O . GLN A 1 96 ? 10.986 -18.347 -5.602 1.00 93.56 96 GLN A O 1
ATOM 772 N N . ALA A 1 97 ? 9.486 -18.947 -4.041 1.00 88.38 97 ALA A N 1
ATOM 773 C CA . ALA A 1 97 ? 9.473 -17.671 -3.333 1.00 88.38 97 ALA A CA 1
ATOM 774 C C . ALA A 1 97 ? 10.874 -17.164 -2.968 1.00 88.38 97 ALA A C 1
ATOM 776 O O . ALA A 1 97 ? 11.097 -15.962 -2.988 1.00 88.38 97 ALA A O 1
ATOM 777 N N . GLU A 1 98 ? 11.831 -18.045 -2.662 1.00 87.44 98 GLU A N 1
ATOM 778 C CA . GLU A 1 98 ? 13.204 -17.635 -2.347 1.00 87.44 98 GLU A CA 1
ATOM 779 C C . GLU A 1 98 ? 13.866 -16.886 -3.515 1.00 87.44 98 GLU A C 1
ATOM 781 O O . GLU A 1 98 ? 14.445 -15.820 -3.298 1.00 87.44 98 GLU A O 1
ATOM 786 N N . PHE A 1 99 ? 13.690 -17.369 -4.749 1.00 87.94 99 PHE A N 1
ATOM 787 C CA . PHE A 1 99 ? 14.260 -16.765 -5.957 1.00 87.94 99 PHE A CA 1
ATOM 788 C C . PHE A 1 99 ? 13.574 -15.440 -6.323 1.00 87.94 99 PHE A C 1
ATOM 790 O O . PHE A 1 99 ? 14.239 -14.469 -6.677 1.00 87.94 99 PHE A O 1
ATOM 797 N N . PHE A 1 100 ? 12.248 -15.373 -6.169 1.00 87.88 100 PHE A N 1
ATOM 798 C CA . PHE A 1 100 ? 11.442 -14.188 -6.492 1.00 87.88 100 PHE A CA 1
ATOM 799 C C . PHE A 1 100 ? 11.204 -13.250 -5.293 1.00 87.88 100 PHE A C 1
ATOM 801 O O . PHE A 1 100 ? 10.397 -12.327 -5.378 1.00 87.88 100 PHE A O 1
ATOM 808 N N . SER A 1 101 ? 11.896 -13.459 -4.166 1.00 85.81 101 SER A N 1
ATOM 809 C CA . SER A 1 101 ? 11.729 -12.636 -2.954 1.00 85.81 101 SER A CA 1
ATOM 810 C C . SER A 1 101 ? 12.459 -11.296 -3.007 1.00 85.81 101 SER A C 1
ATOM 812 O O . SER A 1 101 ? 12.219 -10.440 -2.149 1.00 85.81 101 SER A O 1
ATOM 814 N N . HIS A 1 102 ? 13.364 -11.114 -3.973 1.00 85.69 102 HIS A N 1
ATOM 815 C CA . HIS A 1 102 ? 14.125 -9.881 -4.104 1.00 85.69 102 HIS A CA 1
ATOM 816 C C . HIS A 1 102 ? 13.204 -8.702 -4.424 1.00 85.69 102 HIS A C 1
ATOM 818 O O . HIS A 1 102 ? 12.359 -8.768 -5.314 1.00 85.69 102 HIS A O 1
ATOM 824 N N . ARG A 1 103 ? 13.401 -7.601 -3.703 1.00 80.00 103 ARG A N 1
ATOM 825 C CA . ARG A 1 103 ? 12.690 -6.342 -3.901 1.00 80.00 103 ARG A CA 1
ATOM 826 C C . ARG A 1 103 ? 13.645 -5.337 -4.511 1.00 80.00 103 ARG A C 1
ATOM 828 O O . ARG A 1 103 ? 14.707 -5.064 -3.945 1.00 80.00 103 ARG A O 1
ATOM 835 N N . HIS A 1 104 ? 13.232 -4.749 -5.625 1.00 70.75 104 HIS A N 1
ATOM 836 C CA . HIS A 1 104 ? 13.750 -3.450 -6.023 1.00 70.75 104 HIS A CA 1
ATOM 837 C C . HIS A 1 104 ? 13.405 -2.445 -4.912 1.00 70.75 104 HIS A C 1
ATOM 839 O O . HIS A 1 104 ? 12.393 -2.622 -4.233 1.00 70.75 104 HIS A O 1
ATOM 845 N N . ALA A 1 105 ? 14.267 -1.454 -4.661 1.00 59.94 105 ALA A N 1
ATOM 846 C CA . ALA A 1 105 ? 14.111 -0.479 -3.572 1.00 59.94 105 ALA A CA 1
ATOM 847 C C . ALA A 1 105 ? 12.970 0.526 -3.850 1.00 59.94 105 ALA A C 1
ATOM 849 O O . ALA A 1 105 ? 13.159 1.742 -3.872 1.00 59.94 105 ALA A O 1
ATOM 850 N N . ASP A 1 106 ? 11.782 -0.011 -4.090 1.00 62.16 106 ASP A N 1
ATOM 851 C CA . ASP A 1 106 ? 10.581 0.669 -4.531 1.00 62.16 106 ASP A CA 1
ATOM 852 C C . ASP A 1 106 ? 9.709 0.914 -3.298 1.00 62.16 106 ASP A C 1
ATOM 854 O O . ASP A 1 106 ? 8.780 0.171 -2.996 1.00 62.16 106 ASP A O 1
ATOM 858 N N . GLY A 1 107 ? 10.082 1.932 -2.518 1.00 56.56 107 GLY A N 1
ATOM 859 C CA . GLY A 1 107 ? 9.243 2.462 -1.439 1.00 56.56 107 GLY A CA 1
ATOM 860 C C . GLY A 1 107 ? 8.112 3.353 -1.973 1.00 56.56 107 GLY A C 1
ATOM 861 O O . GLY A 1 107 ? 7.817 3.352 -3.165 1.00 56.56 107 GLY A O 1
ATOM 862 N N . LEU A 1 108 ? 7.522 4.192 -1.108 1.00 55.56 108 LEU A N 1
ATOM 863 C CA . LEU A 1 108 ? 6.504 5.191 -1.501 1.00 55.56 108 LEU A CA 1
ATOM 864 C C . LEU A 1 108 ? 6.957 6.081 -2.672 1.00 55.56 108 LEU A C 1
ATOM 866 O O . LEU A 1 108 ? 6.162 6.467 -3.526 1.00 55.56 108 LEU A O 1
ATOM 870 N N . LEU A 1 109 ? 8.248 6.409 -2.696 1.00 65.31 109 LEU A N 1
ATOM 871 C CA . LEU A 1 109 ? 8.888 7.222 -3.722 1.00 65.31 109 LEU A CA 1
ATOM 872 C C . LEU A 1 109 ? 9.996 6.384 -4.382 1.00 65.31 109 LEU A C 1
ATOM 874 O O . LEU A 1 109 ? 11.168 6.544 -4.032 1.00 65.31 109 LEU A O 1
ATOM 878 N N . PRO A 1 110 ? 9.664 5.501 -5.348 1.00 67.25 110 PRO A N 1
ATOM 879 C CA . PRO A 1 110 ? 10.616 4.559 -5.953 1.00 67.25 110 PRO A CA 1
ATOM 880 C C . PRO A 1 110 ? 11.840 5.226 -6.591 1.00 67.25 110 PRO A C 1
ATOM 882 O O . PRO A 1 110 ? 12.898 4.620 -6.741 1.00 67.25 110 PRO A O 1
ATOM 885 N N . VAL A 1 111 ? 11.724 6.506 -6.957 1.00 70.19 111 VAL A N 1
ATOM 886 C CA . VAL A 1 111 ? 12.841 7.300 -7.486 1.00 70.19 111 VAL A CA 1
ATOM 887 C C . VAL A 1 111 ? 13.984 7.479 -6.477 1.00 70.19 111 VAL A C 1
ATOM 889 O O . VAL A 1 111 ? 15.134 7.643 -6.888 1.00 70.19 111 VAL A O 1
ATOM 892 N N . LEU A 1 112 ? 13.696 7.439 -5.171 1.00 73.12 112 LEU A N 1
ATOM 893 C CA . LEU A 1 112 ? 14.692 7.641 -4.116 1.00 73.12 112 LEU A CA 1
ATOM 894 C C . LEU A 1 112 ? 15.551 6.400 -3.865 1.00 73.12 112 LEU A C 1
ATOM 896 O O . LEU A 1 112 ? 16.679 6.545 -3.397 1.00 73.12 112 LEU A O 1
ATOM 900 N N . LYS A 1 113 ? 15.053 5.206 -4.216 1.00 73.62 113 LYS A N 1
ATOM 901 C CA . LYS A 1 113 ? 15.758 3.926 -4.051 1.00 73.62 113 LYS A CA 1
ATOM 902 C C . LYS A 1 113 ? 16.315 3.714 -2.636 1.00 73.62 113 LYS A C 1
ATOM 904 O O . LYS A 1 113 ? 17.451 3.268 -2.485 1.00 73.62 113 LYS A O 1
ATOM 909 N N . ASP A 1 114 ? 15.550 4.070 -1.602 1.00 80.56 114 ASP A N 1
ATOM 910 C CA . ASP A 1 114 ? 15.987 3.916 -0.210 1.00 80.56 114 ASP A CA 1
ATOM 911 C C . ASP A 1 114 ? 15.874 2.438 0.222 1.00 80.56 114 ASP A C 1
ATOM 913 O O . ASP A 1 114 ? 14.760 1.916 0.273 1.00 80.56 114 ASP A O 1
ATOM 917 N N . PRO A 1 115 ? 16.982 1.739 0.544 1.00 86.06 115 PRO A N 1
ATOM 918 C CA . PRO A 1 115 ? 16.962 0.301 0.831 1.00 86.06 115 PRO A CA 1
ATOM 919 C C . PRO A 1 115 ? 16.572 -0.033 2.285 1.00 86.06 115 PRO A C 1
ATOM 921 O O . PRO A 1 115 ? 16.907 -1.108 2.783 1.00 86.06 115 PRO A O 1
ATOM 924 N N . HIS A 1 116 ? 15.924 0.895 2.990 1.00 89.94 116 HIS A N 1
ATOM 925 C CA . HIS A 1 116 ? 15.551 0.773 4.402 1.00 89.94 116 HIS A CA 1
ATOM 926 C C . HIS A 1 116 ? 14.042 0.534 4.558 1.00 89.94 116 HIS A C 1
ATOM 928 O O . HIS A 1 116 ? 13.266 0.755 3.631 1.00 89.94 116 HIS A O 1
ATOM 934 N N . GLY A 1 117 ? 13.621 0.108 5.748 1.00 89.19 117 GLY A N 1
ATOM 935 C CA . GLY A 1 117 ? 12.221 -0.196 6.052 1.00 89.19 117 GLY A CA 1
ATOM 936 C C . GLY A 1 117 ? 11.843 -1.638 5.719 1.00 89.19 117 GLY A C 1
ATOM 937 O O . GLY A 1 117 ? 12.702 -2.518 5.659 1.00 89.19 117 GLY A O 1
ATOM 938 N N . ILE A 1 118 ? 10.555 -1.898 5.498 1.00 90.81 118 ILE A N 1
ATOM 939 C CA . ILE A 1 118 ? 10.002 -3.234 5.209 1.00 90.81 118 ILE A CA 1
ATOM 940 C C . ILE A 1 118 ? 9.677 -3.378 3.721 1.00 90.81 118 ILE A C 1
ATOM 942 O O . ILE A 1 118 ? 9.778 -4.475 3.166 1.00 90.81 118 ILE A O 1
ATOM 946 N N . VAL A 1 119 ? 9.260 -2.292 3.072 1.00 86.31 119 VAL A N 1
ATOM 947 C CA . VAL A 1 119 ? 8.832 -2.312 1.670 1.00 86.31 119 VAL A CA 1
ATOM 948 C C . VAL A 1 119 ? 10.033 -2.225 0.728 1.00 86.31 119 VAL A C 1
ATOM 950 O O . VAL A 1 119 ? 10.095 -3.001 -0.223 1.00 86.31 119 VAL A O 1
ATOM 953 N N . GLY A 1 120 ? 10.992 -1.335 1.014 1.00 81.19 120 GLY A N 1
ATOM 954 C CA . GLY A 1 120 ? 12.144 -1.058 0.143 1.00 81.19 120 GLY A CA 1
ATOM 955 C C . GLY A 1 120 ? 13.407 -1.886 0.413 1.00 81.19 120 GLY A C 1
ATOM 956 O O . GLY A 1 120 ? 14.343 -1.846 -0.384 1.00 81.19 120 GLY A O 1
ATOM 957 N N . SER A 1 121 ? 13.468 -2.634 1.519 1.00 88.88 121 SER A N 1
ATOM 958 C CA . SER A 1 121 ? 14.646 -3.434 1.880 1.00 88.88 121 SER A CA 1
ATOM 959 C C . SER A 1 121 ? 14.598 -4.856 1.308 1.00 88.88 121 SER A C 1
ATOM 961 O O . SER A 1 121 ? 13.534 -5.401 1.023 1.00 88.88 121 SER A O 1
ATOM 963 N N . SER A 1 122 ? 15.769 -5.485 1.170 1.00 88.00 122 SER A N 1
ATOM 964 C CA . SER A 1 122 ? 15.932 -6.865 0.689 1.00 88.00 122 SER A CA 1
ATOM 965 C C . SER A 1 122 ? 16.945 -7.641 1.539 1.00 88.00 122 SER A C 1
ATOM 967 O O . SER A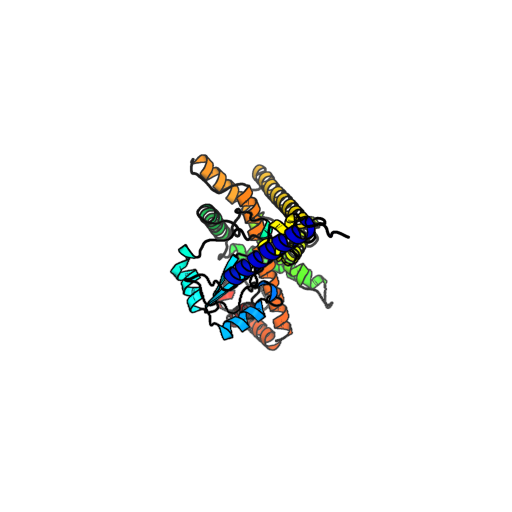 1 122 ? 17.769 -7.059 2.245 1.00 88.00 122 SER A O 1
ATOM 969 N N . GLY A 1 123 ? 16.913 -8.975 1.458 1.00 90.00 123 GLY A N 1
ATOM 970 C CA . GLY A 1 123 ? 17.923 -9.836 2.082 1.00 90.00 123 GLY A CA 1
ATOM 971 C C . GLY A 1 123 ? 17.834 -9.902 3.619 1.00 90.00 123 GLY A C 1
ATOM 972 O O . GLY A 1 123 ? 16.729 -9.865 4.167 1.00 90.00 123 GLY A O 1
ATOM 973 N N . PRO A 1 124 ? 18.971 -10.043 4.332 1.00 91.38 124 PRO A N 1
ATOM 974 C CA . PRO A 1 124 ? 18.995 -10.179 5.792 1.00 91.38 124 PRO A CA 1
ATOM 975 C C . PRO A 1 124 ? 18.329 -9.014 6.534 1.00 91.38 124 PRO A C 1
ATOM 977 O O . PRO A 1 124 ? 17.541 -9.253 7.447 1.00 91.38 124 PRO A O 1
ATOM 980 N N . ALA A 1 125 ? 18.555 -7.774 6.082 1.00 91.38 125 ALA A N 1
ATOM 981 C CA . ALA A 1 125 ? 17.949 -6.583 6.679 1.00 91.38 125 ALA A CA 1
ATOM 982 C C . ALA A 1 125 ? 16.414 -6.620 6.617 1.00 91.38 125 ALA A C 1
ATOM 984 O O . ALA A 1 125 ? 15.747 -6.343 7.614 1.00 91.38 125 ALA A O 1
ATOM 985 N N . TRP A 1 126 ? 15.853 -7.028 5.474 1.00 92.56 126 TRP A N 1
ATOM 986 C CA . TRP A 1 126 ? 14.410 -7.210 5.318 1.00 92.56 126 TRP A CA 1
ATOM 987 C C . TRP A 1 126 ? 13.872 -8.321 6.217 1.00 92.56 126 TRP A C 1
ATOM 989 O O . TRP A 1 126 ? 12.866 -8.128 6.900 1.00 92.56 126 TRP A O 1
ATOM 999 N N . LYS A 1 127 ? 14.548 -9.481 6.242 1.00 92.62 127 LYS A N 1
ATOM 1000 C CA . LYS A 1 127 ? 14.140 -10.628 7.070 1.00 92.62 127 LYS A CA 1
ATOM 1001 C C . LYS A 1 127 ? 14.073 -10.237 8.545 1.00 92.62 127 LYS A C 1
ATOM 1003 O O . LYS A 1 127 ? 13.094 -10.574 9.209 1.00 92.62 127 LYS A O 1
ATOM 1008 N N . GLU A 1 128 ? 15.073 -9.515 9.042 1.00 94.12 128 GLU A N 1
ATOM 1009 C CA . GLU A 1 128 ? 15.142 -9.076 10.435 1.00 94.12 128 GLU A CA 1
ATOM 1010 C C . GLU A 1 128 ? 14.039 -8.065 10.779 1.00 94.12 128 GLU A C 1
ATOM 1012 O O . GLU A 1 128 ? 13.231 -8.330 11.672 1.00 94.12 128 GLU A O 1
ATOM 1017 N N . ASN A 1 129 ? 13.932 -6.968 10.019 1.00 94.25 129 ASN A N 1
ATOM 1018 C CA . ASN A 1 129 ? 12.924 -5.925 10.246 1.00 94.25 129 ASN A CA 1
ATOM 1019 C C . ASN A 1 129 ? 11.492 -6.467 10.129 1.00 94.25 129 ASN A C 1
ATOM 1021 O O . ASN A 1 129 ? 10.636 -6.180 10.970 1.00 94.25 129 ASN A O 1
ATOM 1025 N N . ARG A 1 130 ? 11.225 -7.305 9.119 1.00 93.94 130 ARG A N 1
ATOM 1026 C CA . ARG A 1 130 ? 9.919 -7.948 8.937 1.00 93.94 130 ARG A CA 1
ATOM 1027 C C . ARG A 1 130 ? 9.588 -8.896 10.082 1.00 93.94 130 ARG A C 1
ATOM 1029 O O . ARG A 1 130 ? 8.449 -8.894 10.540 1.00 93.94 130 ARG A O 1
ATOM 1036 N N . SER A 1 131 ? 10.541 -9.719 10.518 1.00 94.38 131 SER A N 1
ATOM 1037 C CA . SER A 1 131 ? 10.301 -10.695 11.588 1.00 94.38 131 SER A CA 1
ATOM 1038 C C . SER A 1 131 ? 9.992 -9.998 12.905 1.00 94.38 131 SER A C 1
ATOM 1040 O O . SER A 1 131 ? 9.007 -10.350 13.551 1.00 94.38 131 SER A O 1
ATOM 1042 N N . LEU A 1 132 ? 10.768 -8.968 13.258 1.00 93.94 132 LEU A N 1
ATOM 1043 C CA . LEU A 1 132 ? 10.489 -8.145 14.430 1.00 93.94 132 LEU A CA 1
ATOM 1044 C C . LEU A 1 132 ? 9.107 -7.498 14.323 1.00 93.94 132 LEU A C 1
ATOM 1046 O O . LEU A 1 132 ? 8.281 -7.675 15.211 1.00 93.94 132 LEU A O 1
ATOM 1050 N N . THR A 1 133 ? 8.811 -6.840 13.202 1.00 93.62 133 THR A N 1
ATOM 1051 C CA . THR A 1 133 ? 7.522 -6.166 13.006 1.00 93.62 133 THR A CA 1
ATOM 1052 C C . THR A 1 133 ? 6.338 -7.121 13.120 1.00 93.62 133 THR A C 1
ATOM 1054 O O . THR A 1 133 ? 5.359 -6.802 13.786 1.00 93.62 133 THR A O 1
ATOM 1057 N N . LEU A 1 134 ? 6.415 -8.313 12.522 1.00 92.19 134 LEU A N 1
ATOM 1058 C CA . LEU A 1 134 ? 5.358 -9.321 12.639 1.00 92.19 134 LEU A CA 1
ATOM 1059 C C . LEU A 1 134 ? 5.197 -9.834 14.072 1.00 92.19 134 LEU A C 1
ATOM 1061 O O . LEU A 1 134 ? 4.073 -10.088 14.500 1.00 92.19 134 LEU A O 1
ATOM 1065 N N . ASN A 1 135 ? 6.298 -9.999 14.805 1.00 91.12 135 ASN A N 1
ATOM 1066 C CA . ASN A 1 135 ? 6.244 -10.408 16.204 1.00 91.12 135 ASN A CA 1
ATOM 1067 C C . ASN A 1 135 ? 5.596 -9.326 17.071 1.00 91.12 135 ASN A C 1
ATOM 1069 O O . ASN A 1 135 ? 4.717 -9.659 17.860 1.00 91.12 135 ASN A O 1
ATOM 1073 N N . LEU A 1 136 ? 5.946 -8.055 16.852 1.00 90.25 136 LEU A N 1
ATOM 1074 C CA . LEU A 1 136 ? 5.332 -6.916 17.537 1.00 90.25 136 LEU A CA 1
ATOM 1075 C C . LEU A 1 136 ? 3.842 -6.789 17.204 1.00 90.25 136 LEU A C 1
ATOM 1077 O O . LEU A 1 136 ? 3.011 -6.691 18.097 1.00 90.25 136 LEU A O 1
ATOM 1081 N N . LEU A 1 137 ? 3.460 -6.890 15.927 1.00 87.06 137 LEU A N 1
ATOM 1082 C CA . LEU A 1 137 ? 2.046 -6.897 15.535 1.00 87.06 137 LEU A CA 1
ATOM 1083 C C . LEU A 1 137 ? 1.260 -7.979 16.290 1.00 87.06 137 LEU A C 1
ATOM 1085 O O . LEU A 1 137 ? 0.188 -7.701 16.820 1.00 87.06 137 LEU A O 1
ATOM 1089 N N . ARG A 1 138 ? 1.803 -9.197 16.398 1.00 84.50 138 ARG A N 1
ATOM 1090 C CA . ARG A 1 138 ? 1.163 -10.298 17.138 1.00 84.50 138 ARG A CA 1
ATOM 1091 C C . ARG A 1 138 ? 1.139 -10.078 18.653 1.00 84.50 138 ARG A C 1
ATOM 1093 O O . ARG A 1 138 ? 0.164 -10.487 19.286 1.00 84.50 138 ARG A O 1
ATOM 1100 N N . SER A 1 139 ? 2.188 -9.495 19.243 1.00 82.12 139 SER A N 1
ATOM 1101 C CA . SER A 1 139 ? 2.239 -9.225 20.687 1.00 82.12 139 SER A CA 1
ATOM 1102 C C . SER A 1 139 ? 1.219 -8.166 21.083 1.00 82.12 139 SER A C 1
ATOM 1104 O O . SER A 1 139 ? 0.498 -8.381 22.047 1.00 82.12 139 SER A O 1
ATOM 1106 N N . PHE A 1 140 ? 1.063 -7.119 20.268 1.00 75.88 140 PHE A N 1
ATOM 1107 C CA . PHE A 1 140 ? 0.061 -6.063 20.447 1.00 75.88 140 PHE A CA 1
ATOM 1108 C C . PHE A 1 140 ? -1.364 -6.475 20.050 1.00 75.88 140 PHE A C 1
ATOM 1110 O O . PHE A 1 140 ? -2.254 -5.634 19.991 1.00 75.88 140 PHE A O 1
ATOM 1117 N N . GLY A 1 141 ? -1.591 -7.762 19.773 1.00 67.50 141 GLY A N 1
ATOM 1118 C CA . GLY A 1 141 ? -2.924 -8.332 19.612 1.00 67.50 141 GLY A CA 1
ATOM 1119 C C . GLY A 1 141 ? -3.422 -8.452 18.170 1.00 67.50 141 GLY A C 1
ATOM 1120 O O . GLY A 1 141 ? -4.616 -8.663 17.965 1.00 67.50 141 GLY A O 1
ATOM 1121 N N . MET A 1 142 ? -2.564 -8.357 17.144 1.00 67.00 142 MET A N 1
ATOM 1122 C CA . MET A 1 142 ? -2.970 -8.649 15.761 1.00 67.00 142 MET A CA 1
ATOM 1123 C C . MET A 1 142 ? -3.401 -10.110 15.656 1.00 67.00 142 MET A C 1
ATOM 1125 O O . MET A 1 142 ? -2.585 -11.027 15.737 1.00 67.00 142 MET A O 1
ATOM 1129 N N . GLY A 1 143 ? -4.710 -10.307 15.478 1.00 58.47 143 GLY A N 1
ATOM 1130 C CA . GLY A 1 143 ? -5.358 -11.620 15.500 1.00 58.47 143 GLY A CA 1
ATOM 1131 C C . GLY A 1 143 ? -5.876 -12.059 16.877 1.00 58.47 143 GLY A C 1
ATOM 1132 O O . GLY A 1 143 ? -6.359 -13.183 16.990 1.00 58.47 143 GLY A O 1
ATOM 1133 N N . LYS A 1 144 ? -5.805 -11.199 17.900 1.00 64.75 144 LYS A N 1
ATOM 1134 C CA . LYS A 1 144 ? -6.353 -11.405 19.250 1.00 64.75 144 LYS A CA 1
ATOM 1135 C C . LYS A 1 144 ? -7.456 -10.385 19.565 1.00 64.75 144 LYS A C 1
ATOM 1137 O O . LYS A 1 144 ? -7.705 -9.458 18.797 1.00 64.75 144 LYS A O 1
ATOM 1142 N N . LEU A 1 145 ? -8.121 -10.577 20.704 1.00 60.12 145 LEU A N 1
ATOM 1143 C CA . LEU A 1 145 ? -9.223 -9.729 21.167 1.00 60.12 145 LEU A CA 1
ATOM 1144 C C . LEU A 1 145 ? -8.774 -8.304 21.554 1.00 60.12 145 LEU A C 1
ATOM 1146 O O . LEU A 1 145 ? -9.562 -7.384 21.391 1.00 60.12 145 LEU A O 1
ATOM 1150 N N . GLU A 1 146 ? -7.521 -8.083 21.971 1.00 60.50 146 GLU A N 1
ATOM 1151 C CA . GLU A 1 146 ? -7.057 -6.762 22.449 1.00 60.50 146 GLU A CA 1
ATOM 1152 C C . GLU A 1 146 ? -7.066 -5.674 21.352 1.00 60.50 146 GLU A C 1
ATOM 1154 O O . GLU A 1 146 ? -7.451 -4.533 21.601 1.00 60.50 146 GLU A O 1
ATOM 1159 N N . ILE A 1 147 ? -6.730 -6.006 20.094 1.00 65.12 147 ILE A N 1
ATOM 1160 C CA . ILE A 1 147 ? -6.875 -5.046 18.978 1.00 65.12 147 ILE A CA 1
ATOM 1161 C C . ILE A 1 147 ? -8.346 -4.779 18.653 1.00 65.12 147 ILE A C 1
ATOM 1163 O O . ILE A 1 147 ? -8.675 -3.692 18.177 1.00 65.12 147 ILE A O 1
ATOM 1167 N N . ALA A 1 148 ? -9.239 -5.735 18.922 1.00 68.81 148 ALA A N 1
ATOM 1168 C CA . ALA A 1 148 ? -10.664 -5.545 18.679 1.00 68.81 148 ALA A CA 1
ATOM 1169 C C . ALA A 1 148 ? -11.213 -4.371 19.493 1.00 68.81 148 ALA A C 1
ATOM 1171 O O . ALA A 1 148 ? -11.989 -3.590 18.958 1.00 68.81 148 ALA A O 1
ATOM 1172 N N . GLU A 1 149 ? -10.780 -4.215 20.745 1.00 75.75 149 GLU A N 1
ATOM 1173 C CA . GLU A 1 149 ? -11.226 -3.124 21.617 1.00 75.75 149 GLU A CA 1
ATOM 1174 C C . GLU A 1 149 ? -10.764 -1.760 21.094 1.00 75.75 149 GLU A C 1
ATOM 1176 O O . GLU A 1 149 ? -11.581 -0.851 20.960 1.00 75.75 149 GLU A O 1
ATOM 1181 N N . ASN A 1 150 ? -9.496 -1.643 20.681 1.00 80.81 150 ASN A N 1
ATOM 1182 C CA . ASN A 1 150 ? -8.969 -0.419 20.066 1.00 80.81 150 ASN A CA 1
ATOM 1183 C C . ASN A 1 150 ? -9.712 -0.056 18.766 1.00 80.81 150 ASN A C 1
ATOM 1185 O O . ASN A 1 150 ? -9.980 1.116 18.505 1.00 80.81 150 ASN A O 1
ATOM 1189 N N . ILE A 1 151 ? -10.058 -1.056 17.947 1.00 87.50 151 ILE A N 1
ATOM 1190 C CA . ILE A 1 151 ? -10.853 -0.842 16.730 1.00 87.50 151 ILE A CA 1
ATOM 1191 C C . ILE A 1 151 ? -12.277 -0.410 17.092 1.00 87.50 151 ILE A C 1
ATOM 1193 O O . ILE A 1 151 ? -12.796 0.508 16.469 1.00 87.50 151 ILE A O 1
ATOM 1197 N N . ILE A 1 152 ? -12.913 -1.030 18.087 1.00 87.44 152 ILE A N 1
ATOM 1198 C CA . ILE A 1 152 ? -14.276 -0.685 18.521 1.00 87.44 152 ILE A CA 1
ATOM 1199 C C . ILE A 1 152 ? -14.331 0.738 19.100 1.00 87.44 152 ILE A C 1
ATOM 1201 O O . ILE A 1 152 ? -15.283 1.474 18.822 1.00 87.44 152 ILE A O 1
ATOM 1205 N N . GLU A 1 153 ? -13.313 1.151 19.859 1.00 88.56 153 GLU A N 1
ATOM 1206 C CA . GLU A 1 153 ? -13.163 2.530 20.342 1.00 88.56 153 GLU A CA 1
ATOM 1207 C C . GLU A 1 153 ? -13.119 3.511 19.160 1.00 88.56 153 GLU A C 1
ATOM 1209 O O . GLU A 1 153 ? -13.872 4.487 19.118 1.00 88.56 153 GLU A O 1
ATOM 1214 N N . GLU A 1 154 ? -12.302 3.213 18.148 1.00 92.50 154 GLU A N 1
ATOM 1215 C CA . GLU A 1 154 ? -12.182 4.055 16.958 1.00 92.50 154 GLU A CA 1
ATOM 1216 C C . GLU A 1 154 ? -13.457 4.049 16.099 1.00 92.50 154 GLU A C 1
ATOM 1218 O O . GLU A 1 154 ? -13.862 5.098 15.601 1.00 92.50 154 GLU A O 1
ATOM 1223 N N . VAL A 1 155 ? -14.149 2.912 15.984 1.00 92.19 155 VAL A N 1
ATOM 1224 C CA . VAL A 1 155 ? -15.460 2.813 15.319 1.00 92.19 155 VAL A CA 1
ATOM 1225 C C . VAL A 1 155 ? -16.495 3.680 16.034 1.00 92.19 155 VAL A C 1
ATOM 1227 O O . VAL A 1 155 ? -17.276 4.368 15.380 1.00 92.19 155 VAL A O 1
ATOM 1230 N N . SER A 1 156 ? -16.489 3.701 17.367 1.00 91.56 156 SER A N 1
ATOM 1231 C CA . SER A 1 156 ? -17.402 4.545 18.146 1.00 91.56 156 SER A CA 1
ATOM 1232 C C . SER A 1 156 ? -17.158 6.030 17.864 1.00 91.56 156 SER A C 1
ATOM 1234 O O . SER A 1 156 ? -18.106 6.785 17.638 1.00 91.56 156 SER A O 1
ATOM 1236 N N . ALA A 1 157 ? -15.890 6.445 17.794 1.00 92.50 157 ALA A N 1
ATOM 1237 C CA . ALA A 1 157 ? -15.528 7.812 17.427 1.00 92.50 157 ALA A CA 1
ATOM 1238 C C . ALA A 1 157 ? -15.887 8.152 15.967 1.00 92.50 157 ALA A C 1
ATOM 1240 O O . ALA A 1 157 ? -16.378 9.248 15.693 1.00 92.50 157 ALA A O 1
ATOM 1241 N N . TYR A 1 158 ? -15.698 7.208 15.044 1.00 93.50 158 TYR A N 1
ATOM 1242 C CA . TYR A 1 158 ? -16.068 7.345 13.637 1.00 93.50 158 TYR A CA 1
ATOM 1243 C C . TYR A 1 158 ? -17.575 7.562 13.457 1.00 93.50 158 TYR A C 1
ATOM 1245 O O . TYR A 1 158 ? -17.995 8.494 12.770 1.00 93.50 158 TYR A O 1
ATOM 1253 N N . LEU A 1 159 ? -18.396 6.747 14.127 1.00 92.62 159 LEU A N 1
ATOM 1254 C CA . LEU A 1 159 ? -19.854 6.875 14.108 1.00 92.62 159 LEU A CA 1
ATOM 1255 C C . LEU A 1 159 ? -20.315 8.202 14.722 1.00 92.62 159 LEU A C 1
ATOM 1257 O O . LEU A 1 159 ? -21.208 8.847 14.173 1.00 92.62 159 LEU A O 1
ATOM 1261 N N . ALA A 1 160 ? -19.683 8.640 15.816 1.00 92.94 160 ALA A N 1
ATOM 1262 C CA . ALA A 1 160 ? -19.965 9.940 16.419 1.00 92.94 160 ALA A CA 1
ATOM 1263 C C . ALA A 1 160 ? -19.654 11.102 15.461 1.00 92.94 160 ALA A C 1
ATOM 1265 O O . ALA A 1 160 ? -20.402 12.077 15.423 1.00 92.94 160 ALA A O 1
ATOM 1266 N N . GLU A 1 161 ? -18.589 11.003 14.659 1.00 91.88 161 GLU A N 1
ATOM 1267 C CA . GLU A 1 161 ? -18.270 12.021 13.655 1.00 91.88 161 GLU A CA 1
ATOM 1268 C C . GLU A 1 161 ? -19.277 12.031 12.500 1.00 91.88 161 GLU A C 1
ATOM 1270 O O . GLU A 1 161 ? -19.736 13.099 12.096 1.00 91.88 161 GLU A O 1
ATOM 1275 N N . ILE A 1 162 ? -19.673 10.857 12.001 1.00 91.94 162 ILE A N 1
ATOM 1276 C CA . ILE A 1 162 ? -20.711 10.750 10.964 1.00 91.94 162 ILE A CA 1
ATOM 1277 C C . ILE A 1 162 ? -22.023 11.363 11.465 1.00 91.94 162 ILE A C 1
ATOM 1279 O O . ILE A 1 162 ? -22.642 12.153 10.751 1.00 91.94 162 ILE A O 1
ATOM 1283 N N . ALA A 1 163 ? -22.412 11.073 12.710 1.00 92.06 163 ALA A N 1
ATOM 1284 C CA . ALA A 1 163 ? -23.649 11.571 13.307 1.00 92.06 163 ALA A CA 1
ATOM 1285 C C . ALA A 1 163 ? -23.729 13.109 13.360 1.00 92.06 163 ALA A C 1
ATOM 1287 O O . ALA A 1 163 ? -24.823 13.663 13.244 1.00 92.06 163 ALA A O 1
ATOM 1288 N N . LYS A 1 164 ? -22.595 13.824 13.455 1.00 91.94 164 LYS A N 1
ATOM 1289 C CA . LYS A 1 164 ? -22.564 15.303 13.412 1.00 91.94 164 LYS A CA 1
ATOM 1290 C C . LYS A 1 164 ? -23.088 15.879 12.096 1.00 91.94 164 LYS A C 1
ATOM 1292 O O . LYS A 1 164 ? -23.537 17.023 12.070 1.00 91.94 164 LYS A O 1
ATOM 1297 N N . SER A 1 165 ? -23.032 15.107 11.011 1.00 89.06 165 SER A N 1
ATOM 1298 C CA . SER A 1 165 ? -23.529 15.536 9.699 1.00 89.06 165 SER A CA 1
ATOM 1299 C C . SER A 1 165 ? -25.058 15.476 9.599 1.00 89.06 165 SER A C 1
ATOM 1301 O O . SER A 1 165 ? -25.639 16.133 8.732 1.00 89.06 165 SER A O 1
ATOM 1303 N N . GLY A 1 166 ? -25.723 14.752 10.507 1.00 89.06 166 GLY A N 1
ATOM 1304 C CA . GLY A 1 166 ? -27.167 14.537 10.472 1.00 89.06 166 GLY A CA 1
ATOM 1305 C C . GLY A 1 166 ? -27.605 13.926 9.139 1.00 89.06 166 GLY A C 1
ATOM 1306 O O . GLY A 1 166 ? -27.006 12.967 8.665 1.00 89.06 166 GLY A O 1
ATOM 1307 N N . GLU A 1 167 ? -28.620 14.518 8.510 1.00 88.69 167 GLU A N 1
ATOM 1308 C CA . GLU A 1 167 ? -29.140 14.084 7.203 1.00 88.69 167 GLU A CA 1
ATOM 1309 C C . GLU A 1 167 ? -28.413 14.721 6.003 1.00 88.69 167 GLU A C 1
ATOM 1311 O O . GLU A 1 167 ? -28.821 14.546 4.853 1.00 88.69 167 GLU A O 1
ATOM 1316 N N . LYS A 1 168 ? -27.351 15.504 6.232 1.00 92.31 168 LYS A N 1
ATOM 1317 C CA . LYS A 1 168 ? -26.642 16.179 5.139 1.00 92.31 168 LYS A CA 1
ATOM 1318 C C . LYS A 1 168 ? -25.732 15.198 4.390 1.00 92.31 168 LYS A C 1
ATOM 1320 O O . LYS A 1 168 ? -25.094 14.360 5.029 1.00 92.31 168 LYS A O 1
ATOM 1325 N N . PRO A 1 169 ? -25.594 15.339 3.056 1.00 91.12 169 PRO A N 1
ATOM 1326 C CA . PRO A 1 169 ? -24.599 14.594 2.297 1.00 91.12 169 PRO A CA 1
ATOM 1327 C C . PRO A 1 169 ? -23.193 14.798 2.870 1.00 91.12 169 PRO A C 1
ATOM 1329 O O . PRO A 1 169 ? -22.796 15.926 3.172 1.00 91.12 169 PRO A O 1
ATOM 1332 N N . LEU A 1 170 ? -22.445 13.704 2.988 1.00 91.56 170 LEU A N 1
ATOM 1333 C CA . LEU A 1 170 ? -21.123 13.665 3.599 1.00 91.56 170 LEU A CA 1
ATOM 1334 C C . LEU A 1 170 ? -20.136 12.961 2.667 1.00 91.56 170 LEU A C 1
ATOM 1336 O O . LEU A 1 170 ? -20.399 11.854 2.201 1.00 91.56 170 LEU A O 1
ATOM 1340 N N . ASP A 1 171 ? -18.974 13.574 2.441 1.00 91.38 171 ASP A N 1
ATOM 1341 C CA . ASP A 1 171 ? -17.840 12.861 1.856 1.00 91.38 171 ASP A CA 1
ATOM 1342 C C . ASP A 1 171 ? -17.209 11.954 2.922 1.00 91.38 171 ASP A C 1
ATOM 1344 O O . ASP A 1 171 ? -16.617 12.423 3.897 1.00 91.38 171 ASP A O 1
ATOM 1348 N N . ALA A 1 172 ? -17.339 10.639 2.741 1.00 92.88 172 ALA A N 1
ATOM 1349 C CA . ALA A 1 172 ? -16.806 9.653 3.673 1.00 92.88 172 ALA A CA 1
ATOM 1350 C C . ALA A 1 172 ? -15.270 9.573 3.648 1.00 92.88 172 ALA A C 1
ATOM 1352 O O . ALA A 1 172 ? -14.678 9.058 4.602 1.00 92.88 172 ALA A O 1
ATOM 1353 N N . LYS A 1 173 ? -14.596 10.053 2.592 1.00 91.50 173 LYS A N 1
ATOM 1354 C CA . LYS A 1 173 ? -13.151 9.852 2.405 1.00 91.50 173 LYS A CA 1
ATOM 1355 C C . LYS A 1 173 ? -12.302 10.459 3.531 1.00 91.50 173 LYS A C 1
ATOM 1357 O O . LYS A 1 173 ? -11.515 9.702 4.101 1.00 91.50 173 LYS A O 1
ATOM 1362 N N . PRO A 1 174 ? -12.434 11.746 3.911 1.00 89.38 174 PRO A N 1
ATOM 1363 C CA . PRO A 1 174 ? -11.559 12.344 4.920 1.00 89.38 174 PRO A CA 1
ATOM 1364 C C . PRO A 1 174 ? -11.724 11.713 6.305 1.00 89.38 174 PRO A C 1
ATOM 1366 O O . PRO A 1 174 ? -10.741 11.488 7.007 1.00 89.38 174 PRO A O 1
ATOM 1369 N N . ILE A 1 175 ? -12.963 11.400 6.693 1.00 91.50 175 ILE A N 1
ATOM 1370 C CA . ILE A 1 175 ? -13.267 10.821 8.008 1.00 91.50 175 ILE A CA 1
ATOM 1371 C C . ILE A 1 175 ? -12.789 9.367 8.064 1.00 91.50 175 ILE A C 1
ATOM 1373 O O . ILE A 1 175 ? -12.156 8.967 9.037 1.00 91.50 175 ILE A O 1
ATOM 1377 N N . THR A 1 176 ? -13.019 8.588 7.000 1.00 93.62 176 THR A N 1
ATOM 1378 C CA . THR A 1 176 ? -12.564 7.188 6.926 1.00 93.62 17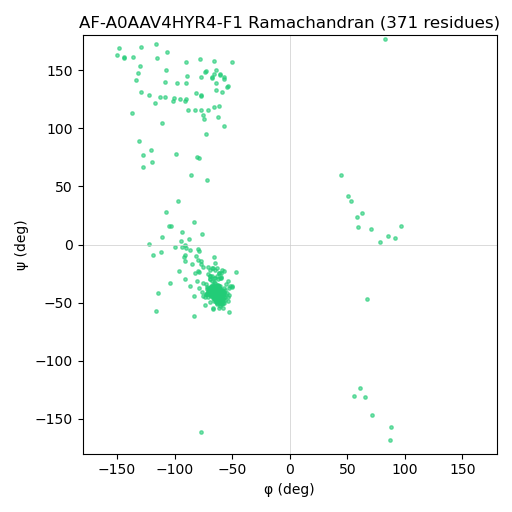6 THR A CA 1
ATOM 1379 C C . THR A 1 176 ? -11.040 7.111 6.946 1.00 93.62 176 THR A C 1
ATOM 1381 O O . THR A 1 176 ? -10.487 6.298 7.680 1.00 93.62 176 THR A O 1
ATOM 1384 N N . LEU A 1 177 ? -10.359 8.002 6.217 1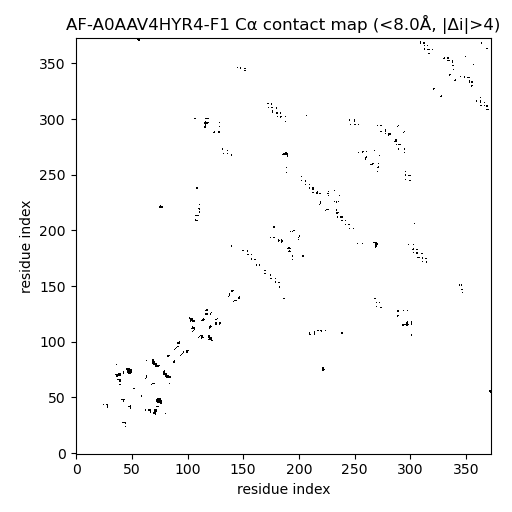.00 91.38 177 LEU A N 1
ATOM 1385 C CA . LEU A 1 177 ? -8.898 8.082 6.205 1.00 91.38 177 LEU A CA 1
ATOM 1386 C C . LEU A 1 177 ? -8.330 8.341 7.608 1.00 91.38 177 LEU A C 1
ATOM 1388 O O . LEU A 1 177 ? -7.435 7.621 8.046 1.00 91.38 177 LEU A O 1
ATOM 1392 N N . LYS A 1 178 ? -8.877 9.334 8.324 1.00 91.31 178 LYS A N 1
ATOM 1393 C CA . LYS A 1 178 ? -8.484 9.658 9.706 1.00 91.31 178 LYS A CA 1
ATOM 1394 C C . LYS A 1 178 ? -8.756 8.498 10.660 1.00 91.31 178 LYS A C 1
ATOM 1396 O O . LYS A 1 178 ? -7.900 8.156 11.467 1.00 91.31 178 LYS A O 1
ATOM 1401 N N . SER A 1 179 ? -9.922 7.868 10.543 1.00 92.50 179 SER A N 1
ATOM 1402 C CA . SER A 1 179 ? -10.309 6.765 11.419 1.00 92.50 179 SER A CA 1
ATOM 1403 C C . SER A 1 179 ? -9.390 5.554 11.271 1.00 92.50 179 SER A C 1
ATOM 1405 O O . SER A 1 179 ? -8.805 5.077 12.240 1.00 92.50 179 SER A O 1
ATOM 1407 N N . VAL A 1 180 ? -9.173 5.105 10.035 1.00 92.50 180 VAL A N 1
ATOM 1408 C CA . VAL A 1 180 ? -8.278 3.981 9.741 1.00 92.50 180 VAL A CA 1
ATOM 1409 C C . VAL A 1 180 ? -6.843 4.298 10.159 1.00 92.50 180 VAL A C 1
ATOM 1411 O O . VAL A 1 180 ? -6.163 3.454 10.745 1.00 92.50 180 VAL A O 1
ATOM 1414 N N . SER A 1 181 ? -6.371 5.514 9.878 1.00 91.31 181 SER A N 1
ATOM 1415 C CA . SER A 1 181 ? -5.013 5.910 10.236 1.00 91.31 181 SER A CA 1
ATOM 1416 C C . SER A 1 181 ? -4.814 5.974 11.758 1.00 91.31 181 SER A C 1
ATOM 1418 O O . SER A 1 181 ? -3.753 5.590 12.247 1.00 91.31 181 SER A O 1
ATOM 1420 N N . ASN A 1 182 ? -5.842 6.324 12.533 1.00 91.56 182 ASN A N 1
ATOM 1421 C CA . ASN A 1 182 ? -5.781 6.282 13.993 1.00 91.56 182 ASN A CA 1
ATOM 1422 C C . ASN A 1 182 ? -5.559 4.871 14.553 1.00 91.56 182 ASN A C 1
ATOM 1424 O O . ASN A 1 182 ? -4.823 4.719 15.530 1.00 91.56 182 ASN A O 1
ATOM 1428 N N . VAL A 1 183 ? -6.126 3.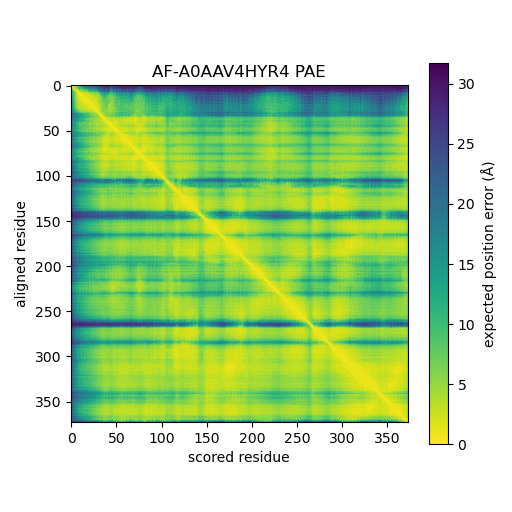836 13.920 1.00 90.44 183 VAL A N 1
ATOM 1429 C CA . VAL A 1 183 ? -5.904 2.437 14.329 1.00 90.44 183 VAL A CA 1
ATOM 1430 C C . VAL A 1 183 ? -4.419 2.079 14.241 1.00 90.44 183 VAL A C 1
ATOM 1432 O O . VAL A 1 183 ? -3.856 1.522 15.185 1.00 90.44 183 VAL A O 1
ATOM 1435 N N . ILE A 1 184 ? -3.754 2.435 13.136 1.00 89.19 184 ILE A N 1
ATOM 1436 C CA . ILE A 1 184 ? -2.320 2.161 12.973 1.00 89.19 184 ILE A CA 1
ATOM 1437 C C . ILE A 1 184 ? -1.448 3.120 13.797 1.00 89.19 184 ILE A C 1
ATOM 1439 O O . ILE A 1 184 ? -0.421 2.698 14.321 1.00 89.19 184 ILE A O 1
ATOM 1443 N N . CYS A 1 185 ? -1.853 4.379 14.000 1.00 89.62 185 CYS A N 1
ATOM 1444 C CA . CYS A 1 185 ? -1.155 5.300 14.900 1.00 89.62 185 CYS A CA 1
ATOM 1445 C C . CYS A 1 185 ? -1.130 4.770 16.334 1.00 89.62 185 CYS A C 1
ATOM 1447 O O . CYS A 1 185 ? -0.076 4.789 16.967 1.00 89.62 185 CYS A O 1
ATOM 1449 N N . ARG A 1 186 ? -2.240 4.216 16.829 1.00 88.19 186 ARG A N 1
ATOM 1450 C CA . ARG A 1 186 ? -2.284 3.643 18.177 1.00 88.19 186 ARG A CA 1
ATOM 1451 C C . ARG A 1 186 ? -1.296 2.492 18.341 1.00 88.19 186 ARG A C 1
ATOM 1453 O O . ARG A 1 186 ? -0.578 2.456 19.330 1.00 88.19 186 ARG A O 1
ATOM 1460 N N . PHE A 1 187 ? -1.173 1.636 17.331 1.00 87.38 187 PHE A N 1
ATOM 1461 C CA . PHE A 1 187 ? -0.138 0.602 17.288 1.00 87.38 187 PHE A CA 1
ATOM 1462 C C . PHE A 1 187 ? 1.291 1.182 17.257 1.00 87.38 187 PHE A C 1
ATOM 1464 O O . PHE A 1 187 ? 2.181 0.704 17.960 1.00 87.38 187 PHE A O 1
ATOM 1471 N N . LEU A 1 188 ? 1.528 2.213 16.441 1.00 89.06 188 LEU A N 1
ATOM 1472 C CA . LEU A 1 188 ? 2.871 2.750 16.223 1.00 89.06 188 LEU A CA 1
ATOM 1473 C C . LEU A 1 188 ? 3.404 3.567 17.405 1.00 89.06 188 LEU A C 1
ATOM 1475 O O . LEU A 1 188 ? 4.566 3.417 17.771 1.00 89.06 188 LEU A O 1
ATOM 1479 N N . ILE A 1 189 ? 2.574 4.450 17.966 1.00 87.38 189 ILE A N 1
ATOM 1480 C CA . ILE A 1 189 ? 2.982 5.473 18.945 1.00 87.38 189 ILE A CA 1
ATOM 1481 C C . ILE A 1 189 ? 2.231 5.387 20.282 1.00 87.38 189 ILE A C 1
ATOM 1483 O O . ILE A 1 189 ? 2.460 6.240 21.143 1.00 87.38 189 ILE A O 1
ATOM 1487 N N . GLY A 1 190 ? 1.312 4.428 20.441 1.00 84.75 190 GLY A N 1
ATOM 1488 C CA . GLY A 1 190 ? 0.479 4.269 21.641 1.00 84.75 190 GLY A CA 1
ATOM 1489 C C . GLY A 1 190 ? -0.701 5.242 21.728 1.00 84.75 190 GLY A C 1
ATOM 1490 O O . GLY A 1 190 ? -1.436 5.233 22.708 1.00 84.75 190 GLY A O 1
ATOM 1491 N N . LYS A 1 191 ? -0.907 6.102 20.718 1.00 83.69 191 LYS A N 1
ATOM 1492 C CA . LYS A 1 191 ? -1.857 7.224 20.787 1.00 83.69 191 LYS A CA 1
ATOM 1493 C C . LYS A 1 191 ? -2.780 7.325 19.584 1.00 83.69 191 LYS A C 1
ATOM 1495 O O . LYS A 1 191 ? -2.395 7.045 18.451 1.00 83.69 191 LYS A O 1
ATOM 1500 N N . ARG A 1 192 ? -3.990 7.805 19.868 1.00 85.75 192 ARG A N 1
ATOM 1501 C CA . ARG A 1 192 ? -5.004 8.224 18.900 1.00 85.75 192 ARG A CA 1
ATOM 1502 C C . ARG A 1 192 ? -4.950 9.745 18.734 1.00 85.75 192 ARG A C 1
ATOM 1504 O O . ARG A 1 192 ? -4.837 10.454 19.732 1.00 85.75 192 ARG A O 1
ATOM 1511 N N . TYR A 1 193 ? -5.080 10.237 17.506 1.00 86.12 193 TYR A N 1
ATOM 1512 C CA . TYR A 1 193 ? -5.235 11.663 17.231 1.00 86.12 193 TYR A CA 1
ATOM 1513 C C . TYR A 1 193 ? -6.705 12.077 17.234 1.00 86.12 193 TYR A C 1
ATOM 1515 O O . TYR A 1 193 ? -7.594 11.340 16.793 1.00 86.12 193 TYR A O 1
ATOM 1523 N N . GLU A 1 194 ? -6.970 13.293 17.701 1.00 87.25 194 GLU A N 1
ATOM 1524 C CA . GLU A 1 194 ? -8.271 13.914 17.489 1.00 87.25 194 GLU A CA 1
ATOM 1525 C C . GLU A 1 194 ? -8.466 14.229 16.004 1.00 87.25 194 GLU A C 1
ATOM 1527 O O . GLU A 1 194 ? -7.540 14.625 15.299 1.00 87.25 194 GLU A O 1
ATOM 1532 N N . TYR A 1 195 ? -9.696 14.099 15.507 1.00 83.44 195 TYR A N 1
ATOM 1533 C CA . TYR A 1 195 ? -9.974 14.327 14.086 1.00 83.44 195 TYR A CA 1
ATOM 1534 C C . TYR A 1 195 ? -9.743 15.780 13.649 1.00 83.44 195 TYR A C 1
ATOM 1536 O O . TYR A 1 195 ? -9.542 16.032 12.457 1.00 83.44 195 TYR A O 1
ATOM 1544 N N . ALA A 1 196 ? -9.774 16.724 14.592 1.00 84.06 196 ALA A N 1
ATOM 1545 C CA . ALA A 1 196 ? -9.510 18.140 14.367 1.00 84.06 196 ALA A CA 1
ATOM 1546 C C . ALA A 1 196 ? -8.030 18.527 14.566 1.00 84.06 196 ALA A C 1
ATOM 1548 O O . ALA A 1 196 ? -7.698 19.697 14.392 1.00 84.06 196 ALA A O 1
ATOM 1549 N N . ASP A 1 197 ? -7.145 17.582 14.916 1.00 85.75 197 ASP A N 1
ATOM 1550 C CA . ASP A 1 197 ? -5.732 17.878 15.162 1.00 85.75 197 ASP A CA 1
ATOM 1551 C C . ASP A 1 197 ? -5.032 18.344 13.863 1.00 85.75 197 ASP A C 1
ATOM 1553 O O . ASP A 1 197 ? -4.953 17.586 12.883 1.00 85.75 197 ASP A O 1
ATOM 1557 N N . PRO A 1 198 ? -4.500 19.582 13.825 1.00 81.50 198 PRO A N 1
ATOM 1558 C CA . PRO A 1 198 ? -3.869 20.133 12.630 1.00 81.50 198 PRO A CA 1
ATOM 1559 C C . PRO A 1 198 ? -2.543 19.446 12.271 1.00 81.50 198 PRO A C 1
ATOM 1561 O O . PRO A 1 198 ? -2.197 19.373 11.090 1.00 81.50 198 PRO A O 1
ATOM 1564 N N . ALA A 1 199 ? -1.793 18.924 13.248 1.00 74.50 199 ALA A N 1
ATOM 1565 C CA . ALA A 1 199 ? -0.534 18.226 12.988 1.00 74.50 199 ALA A CA 1
ATOM 1566 C C . ALA A 1 199 ? -0.783 16.886 12.287 1.00 74.50 199 ALA A C 1
ATOM 1568 O O . ALA A 1 199 ? -0.045 16.503 11.377 1.00 74.50 199 ALA A O 1
ATOM 1569 N N . TYR A 1 200 ? -1.859 16.205 12.680 1.00 78.56 200 TYR A N 1
ATOM 1570 C CA . TYR A 1 200 ? -2.298 14.972 12.044 1.00 78.56 200 TYR A CA 1
ATOM 1571 C C . TYR A 1 200 ? -2.869 15.214 10.642 1.00 78.56 200 TYR A C 1
ATOM 1573 O O . TYR A 1 200 ? -2.529 14.494 9.703 1.00 78.56 200 TYR A O 1
ATOM 1581 N N . GLY A 1 201 ? -3.652 16.287 10.470 1.00 81.88 201 GLY A N 1
ATOM 1582 C CA . GLY A 1 201 ? -4.114 16.738 9.154 1.00 81.88 201 GLY A CA 1
ATOM 1583 C C . GLY A 1 201 ? -2.958 16.947 8.172 1.00 81.88 201 GLY A C 1
ATOM 1584 O O . GLY A 1 201 ? -2.966 16.367 7.089 1.00 81.88 201 GLY A O 1
ATOM 1585 N N . ARG A 1 202 ? -1.900 17.658 8.592 1.00 83.94 202 ARG A N 1
ATOM 1586 C CA . ARG A 1 202 ? -0.723 17.894 7.740 1.00 83.94 202 ARG A CA 1
ATOM 1587 C C . ARG A 1 202 ? -0.021 16.602 7.310 1.00 83.94 202 ARG A C 1
ATOM 1589 O O . ARG A 1 202 ? 0.486 16.542 6.193 1.00 83.94 202 ARG A O 1
ATOM 1596 N N . PHE A 1 203 ? 0.027 15.580 8.165 1.00 81.25 203 PHE A N 1
ATOM 1597 C CA . PHE A 1 203 ? 0.597 14.283 7.793 1.00 81.25 203 PHE A CA 1
ATOM 1598 C C . PHE A 1 203 ? -0.211 13.601 6.677 1.00 81.25 203 PHE A C 1
ATOM 1600 O O . PHE A 1 203 ? 0.367 13.097 5.713 1.00 81.25 203 PHE A O 1
ATOM 1607 N N . LEU A 1 204 ? -1.542 13.619 6.781 1.00 81.69 204 LEU A N 1
ATOM 1608 C CA . LEU A 1 204 ? -2.422 13.060 5.752 1.00 81.69 204 LEU A CA 1
ATOM 1609 C C . LEU A 1 204 ? -2.335 13.850 4.436 1.00 81.69 204 LEU A C 1
ATOM 1611 O O . LEU A 1 204 ? -2.349 13.248 3.363 1.00 81.69 204 LEU A O 1
ATOM 1615 N N . ASP A 1 205 ? -2.162 15.171 4.509 1.00 84.75 205 ASP A N 1
ATOM 1616 C CA . ASP A 1 205 ? -1.935 16.008 3.326 1.00 84.75 205 ASP A CA 1
ATOM 1617 C C . ASP A 1 205 ? -0.608 15.655 2.643 1.00 84.75 205 ASP A C 1
ATOM 1619 O O . ASP A 1 205 ? -0.575 15.420 1.436 1.00 84.75 205 ASP A O 1
ATOM 1623 N N . LEU A 1 206 ? 0.478 15.531 3.417 1.00 83.31 206 LEU A N 1
ATOM 1624 C CA . LEU A 1 206 ? 1.791 15.109 2.914 1.00 83.31 206 LEU A CA 1
ATOM 1625 C C . LEU A 1 206 ? 1.733 13.759 2.207 1.00 83.31 206 LEU A C 1
ATOM 1627 O O . LEU A 1 206 ? 2.368 13.563 1.170 1.00 83.31 206 LEU A O 1
ATOM 1631 N N . TYR A 1 207 ? 0.948 12.837 2.754 1.00 80.69 207 TYR A N 1
ATOM 1632 C CA . TYR A 1 207 ? 0.691 11.548 2.138 1.00 80.69 207 TYR A CA 1
ATOM 1633 C C . TYR A 1 207 ? 0.014 11.668 0.775 1.00 80.69 207 TYR A C 1
ATOM 1635 O O . TYR A 1 207 ? 0.486 11.101 -0.214 1.00 80.69 207 TYR A O 1
ATOM 1643 N N . GLN A 1 208 ? -1.072 12.433 0.706 1.00 82.25 208 GLN A N 1
ATOM 1644 C CA . GLN A 1 208 ? -1.797 12.636 -0.539 1.00 82.25 208 GLN A CA 1
ATOM 1645 C C . GLN A 1 208 ? -0.924 13.344 -1.588 1.00 82.25 208 GLN A C 1
ATOM 1647 O O . GLN A 1 208 ? -0.905 12.935 -2.750 1.00 82.25 208 GLN A O 1
ATOM 1652 N N . GLU A 1 209 ? -0.146 14.349 -1.177 1.00 85.12 209 GLU A N 1
ATOM 1653 C CA . GLU A 1 209 ? 0.844 15.019 -2.026 1.00 85.12 209 GLU A CA 1
ATOM 1654 C C . GLU A 1 209 ? 1.892 14.023 -2.561 1.00 85.12 209 GLU A C 1
ATOM 1656 O O . GLU A 1 209 ? 2.188 14.022 -3.759 1.00 85.12 209 GLU A O 1
ATOM 1661 N N . ALA A 1 210 ? 2.414 13.131 -1.712 1.00 82.31 210 ALA A N 1
ATOM 1662 C CA . ALA A 1 210 ? 3.377 12.104 -2.108 1.00 82.31 210 ALA A CA 1
ATOM 1663 C C . ALA A 1 210 ? 2.799 11.133 -3.146 1.00 82.31 210 ALA A C 1
ATOM 1665 O O . ALA A 1 210 ? 3.466 10.824 -4.135 1.00 82.31 210 ALA A O 1
ATOM 1666 N N . GLY A 1 211 ? 1.551 10.694 -2.958 1.00 80.06 211 GLY A N 1
ATOM 1667 C CA . GLY A 1 211 ? 0.851 9.818 -3.898 1.00 80.06 211 GLY A CA 1
ATOM 1668 C C . GLY A 1 211 ? 0.642 10.461 -5.274 1.00 80.06 211 GLY A C 1
ATOM 1669 O O . GLY A 1 211 ? 0.839 9.807 -6.301 1.00 80.06 211 GLY A O 1
ATOM 1670 N N . GLU A 1 212 ? 0.304 11.752 -5.328 1.00 81.38 212 GLU A N 1
ATOM 1671 C CA . GLU A 1 212 ? 0.184 12.487 -6.596 1.00 81.38 212 GLU A CA 1
ATOM 1672 C C . GLU A 1 212 ? 1.549 12.732 -7.265 1.00 81.38 212 GLU A C 1
ATOM 1674 O O . GLU A 1 212 ? 1.690 12.612 -8.490 1.00 81.38 212 GLU A O 1
ATOM 1679 N N . LEU A 1 213 ? 2.598 13.002 -6.481 1.00 80.94 213 LEU A N 1
ATOM 1680 C CA . LEU A 1 213 ? 3.954 13.108 -7.021 1.00 80.94 213 LEU A CA 1
ATOM 1681 C C . LEU A 1 213 ? 4.478 11.771 -7.545 1.00 80.94 213 LEU A C 1
ATOM 1683 O O . LEU A 1 213 ? 5.131 11.750 -8.588 1.00 80.94 213 LEU A O 1
ATOM 1687 N N . ALA A 1 214 ? 4.171 10.654 -6.887 1.00 76.31 214 ALA A N 1
ATOM 1688 C CA . ALA A 1 214 ? 4.562 9.329 -7.355 1.00 76.31 214 ALA A CA 1
ATOM 1689 C C . ALA A 1 214 ? 4.018 9.061 -8.770 1.00 76.31 214 ALA A C 1
ATOM 1691 O O . ALA A 1 214 ? 4.764 8.596 -9.627 1.00 76.31 214 ALA A O 1
ATOM 1692 N N . LYS A 1 215 ? 2.768 9.462 -9.061 1.00 75.19 215 LYS A N 1
ATOM 1693 C CA . LYS A 1 215 ? 2.161 9.350 -10.405 1.00 75.19 215 LYS A CA 1
ATOM 1694 C C . LYS A 1 215 ? 2.865 10.222 -11.446 1.00 75.19 215 LYS A C 1
ATOM 1696 O O . LYS A 1 215 ? 3.128 9.767 -12.555 1.00 75.19 215 LYS A O 1
ATOM 1701 N N . SER A 1 216 ? 3.177 11.471 -11.102 1.00 73.25 216 SER A N 1
ATOM 1702 C CA . SER A 1 216 ? 3.810 12.415 -12.041 1.00 73.25 216 SER A CA 1
ATOM 1703 C C . SER A 1 216 ? 5.312 12.173 -12.245 1.00 73.25 216 SER A C 1
ATOM 1705 O O . SER A 1 216 ? 5.889 12.666 -13.213 1.00 73.25 216 SER A O 1
ATOM 1707 N N . SER A 1 217 ? 5.943 11.370 -11.384 1.00 75.81 217 SER A N 1
ATOM 1708 C CA . SER A 1 217 ? 7.382 11.088 -11.410 1.00 75.81 217 SER A CA 1
ATOM 1709 C C . SER A 1 217 ? 7.757 9.659 -11.804 1.00 75.81 217 SER A C 1
ATOM 1711 O O . SER A 1 217 ? 8.945 9.335 -11.808 1.00 75.81 217 SER A O 1
ATOM 1713 N N . VAL A 1 218 ? 6.795 8.821 -12.219 1.00 77.50 218 VAL A N 1
ATOM 1714 C CA . VAL A 1 218 ? 7.045 7.435 -12.681 1.00 77.50 218 VAL A CA 1
ATOM 1715 C C . VAL A 1 218 ? 8.154 7.374 -13.737 1.00 77.50 218 VAL A C 1
ATOM 1717 O O . VAL A 1 218 ? 8.981 6.465 -13.737 1.00 77.50 218 VAL A O 1
ATOM 1720 N N . VAL A 1 219 ? 8.243 8.379 -14.612 1.00 80.69 219 VAL A N 1
ATOM 1721 C CA . VAL A 1 219 ? 9.287 8.446 -15.644 1.00 80.69 219 VAL A CA 1
ATOM 1722 C C . VAL A 1 219 ? 10.706 8.526 -15.064 1.00 80.69 219 VAL A C 1
ATOM 1724 O O . VAL A 1 219 ? 11.639 8.010 -15.673 1.00 80.69 219 VAL A O 1
ATOM 1727 N N . LEU A 1 220 ? 10.890 9.105 -13.871 1.00 83.69 220 LEU A N 1
ATOM 1728 C CA . LEU A 1 220 ? 12.192 9.172 -13.199 1.00 83.69 220 LEU A CA 1
ATOM 1729 C C . LEU A 1 220 ? 12.659 7.812 -12.680 1.00 83.69 220 LEU A C 1
ATOM 1731 O O . LEU A 1 220 ? 13.864 7.605 -12.543 1.00 83.69 220 LEU A O 1
ATOM 1735 N N . HIS A 1 221 ? 11.733 6.891 -12.403 1.00 79.94 221 HIS A N 1
ATOM 1736 C CA . HIS A 1 221 ? 12.082 5.528 -12.013 1.00 79.94 221 HIS A CA 1
ATOM 1737 C C . HIS A 1 221 ? 12.789 4.804 -13.173 1.00 79.94 221 HIS A C 1
ATOM 1739 O O . HIS A 1 221 ? 13.868 4.237 -12.986 1.00 79.94 221 HIS A O 1
ATOM 1745 N N . TRP A 1 222 ? 12.245 4.927 -14.388 1.00 80.94 222 TRP A N 1
ATOM 1746 C CA . TRP A 1 222 ? 12.805 4.319 -15.602 1.00 80.94 222 TRP A CA 1
ATOM 1747 C C . TRP A 1 222 ? 13.972 5.116 -16.206 1.00 80.94 222 TRP A C 1
ATOM 1749 O O . TRP A 1 222 ? 14.902 4.526 -16.754 1.00 80.94 222 TRP A O 1
ATOM 1759 N N . PHE A 1 223 ? 13.978 6.448 -16.060 1.00 84.75 223 PHE A N 1
ATOM 1760 C CA . PHE A 1 223 ? 15.045 7.334 -16.546 1.00 84.75 223 PHE A CA 1
ATOM 1761 C C . PHE A 1 223 ? 15.586 8.259 -15.444 1.00 84.75 223 PHE A C 1
ATOM 1763 O O . PHE A 1 223 ? 15.346 9.471 -15.460 1.00 84.75 223 PHE A O 1
ATOM 1770 N N . PRO A 1 224 ? 16.423 7.749 -14.522 1.00 83.94 224 PRO A N 1
ATOM 1771 C CA . PRO A 1 224 ? 16.909 8.531 -13.384 1.00 83.94 224 PRO A CA 1
ATOM 1772 C C . PRO A 1 224 ? 17.699 9.787 -13.767 1.00 83.94 224 PRO A C 1
ATOM 1774 O O . PRO A 1 224 ? 17.764 10.736 -12.990 1.00 83.94 224 PRO A O 1
ATOM 1777 N N . LYS A 1 225 ? 18.309 9.821 -14.960 1.00 85.31 225 LYS A N 1
ATOM 1778 C CA . LYS A 1 225 ? 19.089 10.973 -15.447 1.00 85.31 225 LYS A CA 1
ATOM 1779 C C . LYS A 1 225 ? 18.224 12.206 -15.731 1.00 85.31 225 LYS A C 1
ATOM 1781 O O . LYS A 1 225 ? 18.745 13.317 -15.711 1.00 85.31 225 LYS A O 1
ATOM 1786 N N . LEU A 1 226 ? 16.915 12.039 -15.927 1.00 86.69 226 LEU A N 1
ATOM 1787 C CA . LEU A 1 226 ? 15.991 13.156 -16.139 1.00 86.69 226 LEU A CA 1
ATOM 1788 C C . LEU A 1 226 ? 15.873 14.074 -14.912 1.00 86.69 226 LEU A C 1
ATOM 1790 O O . LEU A 1 226 ? 15.462 15.221 -15.049 1.00 86.69 226 LEU A O 1
ATOM 1794 N N . LYS A 1 227 ? 16.317 13.638 -13.725 1.00 84.44 227 LYS A N 1
ATOM 1795 C CA . LYS A 1 227 ? 16.356 14.487 -12.523 1.00 84.44 227 LYS A CA 1
ATOM 1796 C C . LYS A 1 227 ? 17.288 15.700 -12.634 1.00 84.44 227 LYS A C 1
ATOM 1798 O O . LYS A 1 227 ? 17.156 16.640 -11.858 1.00 84.44 227 LYS A O 1
ATOM 1803 N N . TYR A 1 228 ? 18.244 15.671 -13.566 1.00 86.25 228 TYR A N 1
ATOM 1804 C CA . TYR A 1 228 ? 19.190 16.768 -13.793 1.00 86.25 228 TYR A CA 1
ATOM 1805 C C . TYR A 1 228 ? 18.651 17.839 -14.752 1.00 86.25 228 TYR A C 1
ATOM 1807 O O . TYR A 1 228 ? 19.317 18.854 -14.949 1.00 86.25 228 TYR A O 1
ATOM 1815 N N . PHE A 1 229 ? 17.469 17.637 -15.348 1.00 85.62 229 PHE A N 1
ATOM 1816 C CA . PHE A 1 229 ? 16.876 18.633 -16.238 1.00 85.62 229 PHE A CA 1
ATOM 1817 C C . PHE A 1 229 ? 16.547 19.931 -15.476 1.00 85.62 229 PHE A C 1
ATOM 1819 O O . PHE A 1 229 ? 16.057 19.879 -14.341 1.00 85.62 229 PHE A O 1
ATOM 1826 N N . PRO A 1 230 ? 16.801 21.107 -16.076 1.00 84.50 230 PRO A N 1
ATOM 1827 C CA . PRO A 1 230 ? 16.492 22.383 -15.443 1.00 84.50 230 PRO A CA 1
ATOM 1828 C C . PRO A 1 230 ? 14.979 22.552 -15.233 1.00 84.50 230 PRO A C 1
ATOM 1830 O O . PRO A 1 230 ? 14.169 22.035 -15.997 1.00 84.50 230 PRO A O 1
ATOM 1833 N N . GLY A 1 231 ? 14.597 23.298 -14.192 1.00 83.25 231 GLY A N 1
ATOM 1834 C CA . GLY A 1 231 ? 13.199 23.682 -13.945 1.00 83.25 231 GLY A CA 1
ATOM 1835 C C . GLY A 1 231 ? 12.331 22.674 -13.179 1.00 83.25 231 GLY A C 1
ATOM 1836 O O . GLY A 1 231 ? 11.137 22.908 -13.058 1.00 83.25 231 GLY A O 1
ATOM 1837 N N . ASP A 1 232 ? 12.901 21.586 -12.644 1.00 84.06 232 ASP A N 1
ATOM 1838 C CA . ASP A 1 232 ? 12.166 20.550 -11.886 1.00 84.06 232 ASP A CA 1
ATOM 1839 C C . ASP A 1 232 ? 10.947 19.972 -12.637 1.00 84.06 232 ASP A C 1
ATOM 1841 O O . ASP A 1 232 ? 9.915 19.668 -12.042 1.00 84.06 232 ASP A O 1
ATOM 1845 N N . LEU A 1 233 ? 11.076 19.806 -13.961 1.00 82.69 233 LEU A N 1
ATOM 1846 C CA . LEU A 1 233 ? 9.999 19.350 -14.857 1.00 82.69 233 LEU A CA 1
ATOM 1847 C C . LEU A 1 233 ? 9.351 18.030 -14.415 1.00 82.69 233 LEU A C 1
ATOM 1849 O O . LEU A 1 233 ? 8.163 17.818 -14.627 1.00 82.69 233 LEU A O 1
ATOM 1853 N N . PHE A 1 234 ? 10.132 17.157 -13.779 1.00 83.06 234 PHE A N 1
ATOM 1854 C CA . PHE A 1 234 ? 9.699 15.843 -13.303 1.00 83.06 234 PHE A CA 1
ATOM 1855 C C . PHE A 1 234 ? 9.488 15.791 -11.779 1.00 83.06 234 PHE A C 1
ATOM 1857 O O . PHE A 1 234 ? 9.438 14.711 -11.197 1.00 83.06 234 PHE A O 1
ATOM 1864 N N . CYS A 1 235 ? 9.386 16.956 -11.127 1.00 86.50 235 CYS A N 1
ATOM 1865 C CA . CYS A 1 235 ? 9.091 17.115 -9.699 1.00 86.50 235 CYS A CA 1
ATOM 1866 C C . CYS A 1 235 ? 10.080 16.435 -8.729 1.00 86.50 235 CYS A C 1
ATOM 1868 O O . CYS A 1 235 ? 9.734 16.166 -7.579 1.00 86.50 235 CYS A O 1
ATOM 1870 N N . TYR A 1 236 ? 11.323 16.180 -9.143 1.00 86.88 236 TYR A N 1
ATOM 1871 C CA . TYR A 1 236 ? 12.335 15.538 -8.302 1.00 86.88 236 TYR A CA 1
ATOM 1872 C C . TYR A 1 236 ? 12.665 16.344 -7.035 1.00 86.88 236 TYR A C 1
ATOM 1874 O O . TYR A 1 236 ? 12.806 15.775 -5.953 1.00 86.88 236 TYR A O 1
ATOM 1882 N N . ARG A 1 237 ? 12.762 17.677 -7.126 1.00 87.31 237 ARG A N 1
ATOM 1883 C CA . ARG A 1 237 ? 13.040 18.522 -5.950 1.00 87.31 237 ARG A CA 1
ATOM 1884 C C . ARG A 1 237 ? 11.863 18.529 -4.978 1.00 87.31 237 ARG A C 1
ATOM 1886 O O . ARG A 1 237 ? 12.084 18.541 -3.769 1.00 87.31 237 ARG A O 1
ATOM 1893 N N . LYS A 1 238 ? 10.628 18.496 -5.490 1.00 87.69 238 LYS A N 1
ATOM 1894 C CA . LYS A 1 238 ? 9.422 18.350 -4.658 1.00 87.69 238 LYS A CA 1
ATOM 1895 C C . LYS A 1 238 ? 9.408 17.009 -3.922 1.00 87.69 238 LYS A C 1
ATOM 1897 O O . LYS A 1 238 ? 9.142 16.991 -2.728 1.00 87.69 238 LYS A O 1
ATOM 1902 N N . ILE A 1 239 ? 9.782 15.921 -4.594 1.00 86.38 239 ILE A N 1
ATOM 1903 C CA . ILE A 1 239 ? 9.905 14.584 -3.988 1.00 86.38 239 ILE A CA 1
ATOM 1904 C C . ILE A 1 239 ? 10.907 14.592 -2.833 1.00 86.38 239 ILE A C 1
ATOM 1906 O O . ILE A 1 239 ? 10.591 14.100 -1.755 1.00 86.38 239 ILE A O 1
ATOM 1910 N N . LEU A 1 240 ? 12.088 15.190 -3.027 1.00 87.31 240 LEU A N 1
ATOM 1911 C CA . LEU A 1 240 ? 13.083 15.309 -1.955 1.00 87.31 240 LEU A CA 1
ATOM 1912 C C . LEU A 1 240 ? 12.557 16.112 -0.762 1.00 87.31 240 LEU A C 1
ATOM 1914 O O . LEU A 1 240 ? 12.840 15.762 0.379 1.00 87.31 240 LEU A O 1
ATOM 1918 N N . ARG A 1 241 ? 11.781 17.173 -1.008 1.00 90.12 241 ARG A N 1
ATOM 1919 C CA . ARG A 1 241 ? 11.165 17.961 0.066 1.00 90.12 241 ARG A CA 1
ATOM 1920 C C . ARG A 1 241 ? 10.164 17.132 0.868 1.00 90.12 241 ARG A C 1
ATOM 1922 O O . ARG A 1 241 ? 10.244 17.133 2.090 1.00 90.12 241 ARG A O 1
ATOM 1929 N N . ILE A 1 242 ? 9.271 16.410 0.191 1.00 87.69 242 ILE A N 1
ATOM 1930 C CA . ILE A 1 242 ? 8.295 15.532 0.849 1.00 87.69 242 ILE A CA 1
ATOM 1931 C C . ILE A 1 242 ? 9.008 14.457 1.678 1.00 87.69 242 ILE A C 1
ATOM 1933 O O . ILE A 1 242 ? 8.637 14.221 2.823 1.00 87.69 242 ILE A O 1
ATOM 1937 N N . ASP A 1 243 ? 10.070 13.852 1.144 1.00 86.56 243 ASP A N 1
ATOM 1938 C CA . ASP A 1 243 ? 10.861 12.854 1.871 1.00 86.56 243 ASP A CA 1
ATOM 1939 C C . ASP A 1 243 ? 11.518 13.419 3.143 1.00 86.56 243 ASP A C 1
ATOM 1941 O O . ASP A 1 243 ? 11.521 12.773 4.195 1.00 86.56 243 ASP A O 1
ATOM 1945 N N . MET A 1 244 ? 12.027 14.654 3.076 1.00 88.50 244 MET A N 1
ATOM 1946 C CA . MET A 1 244 ? 12.561 15.364 4.243 1.00 88.50 244 MET A CA 1
ATOM 1947 C C . MET A 1 244 ? 11.468 15.692 5.269 1.00 88.50 244 MET A C 1
ATOM 1949 O O . MET A 1 244 ? 11.698 15.544 6.472 1.00 88.50 244 MET A O 1
ATOM 1953 N N . GLU A 1 245 ? 10.283 16.118 4.821 1.00 88.81 245 GLU A N 1
ATOM 1954 C CA . GLU A 1 245 ? 9.143 16.395 5.705 1.00 88.81 245 GLU A CA 1
ATOM 1955 C C . GLU A 1 245 ? 8.658 15.118 6.408 1.00 88.81 245 GLU A C 1
ATOM 1957 O O . GLU A 1 245 ? 8.455 15.144 7.624 1.00 88.81 245 GLU A O 1
ATOM 1962 N N . PHE A 1 246 ? 8.582 13.984 5.700 1.00 86.56 246 PHE A N 1
ATOM 1963 C CA . PHE A 1 246 ? 8.294 12.684 6.313 1.00 86.56 246 PHE A CA 1
ATOM 1964 C C . PHE A 1 246 ? 9.346 12.280 7.332 1.00 86.56 246 PHE A C 1
ATOM 1966 O O . PHE A 1 246 ? 8.989 11.925 8.451 1.00 86.56 246 PHE A O 1
ATOM 1973 N N . SER A 1 247 ? 10.628 12.380 6.975 1.00 86.56 247 SER A N 1
ATOM 1974 C CA . SER A 1 247 ? 11.727 12.026 7.879 1.00 86.56 247 SER A CA 1
ATOM 1975 C C . SER A 1 247 ? 11.686 12.871 9.158 1.00 86.56 247 SER A C 1
ATOM 1977 O O . SER A 1 247 ? 11.848 12.359 10.263 1.00 86.56 247 SER A O 1
ATOM 1979 N N . THR A 1 248 ? 11.385 14.167 9.024 1.00 90.12 248 THR A N 1
ATOM 1980 C CA . THR A 1 248 ? 11.217 15.082 10.164 1.00 90.12 248 THR A CA 1
ATOM 1981 C C . THR A 1 248 ? 10.007 14.703 11.018 1.00 90.12 248 THR A C 1
ATOM 1983 O O . THR A 1 248 ? 10.064 14.771 12.246 1.00 90.12 248 THR A O 1
ATOM 1986 N N . PHE A 1 249 ? 8.897 14.316 10.390 1.00 86.75 249 PHE A N 1
ATOM 1987 C CA . PHE A 1 249 ? 7.699 13.871 11.094 1.00 86.75 249 PHE A CA 1
ATOM 1988 C C . PHE A 1 249 ? 7.957 12.579 11.880 1.00 86.75 249 PHE A C 1
ATOM 1990 O O . PHE A 1 249 ? 7.671 12.530 13.076 1.00 86.75 249 PHE A O 1
ATOM 1997 N N . THR A 1 250 ? 8.555 11.563 11.253 1.00 88.00 250 THR A N 1
ATOM 1998 C CA . THR A 1 250 ? 8.882 10.296 11.921 1.00 88.00 250 THR A CA 1
ATOM 1999 C C . THR A 1 250 ? 9.886 10.493 13.048 1.00 88.00 250 THR A C 1
ATOM 2001 O O . THR A 1 250 ? 9.688 9.940 14.126 1.00 88.00 250 THR A O 1
ATOM 2004 N N . ASP A 1 251 ? 10.906 11.334 12.858 1.00 90.00 251 ASP A N 1
ATOM 2005 C CA . ASP A 1 251 ? 11.874 11.650 13.913 1.00 90.00 251 ASP A CA 1
ATOM 2006 C C . ASP A 1 251 ? 11.195 12.315 15.122 1.00 90.00 251 ASP A C 1
ATOM 2008 O O . ASP A 1 251 ? 11.422 11.911 16.262 1.00 90.00 251 ASP A O 1
ATOM 2012 N N . LYS A 1 252 ? 10.275 13.265 14.895 1.00 88.94 252 LYS A N 1
ATOM 2013 C CA . LYS A 1 252 ? 9.479 13.869 15.978 1.00 88.94 252 LYS A CA 1
ATOM 2014 C C . LYS A 1 252 ? 8.642 12.837 16.733 1.00 88.94 252 LYS A C 1
ATOM 2016 O O . LYS A 1 252 ? 8.549 12.927 17.957 1.00 88.94 252 LYS A O 1
ATOM 2021 N N . LEU A 1 253 ? 8.045 11.869 16.035 1.00 87.38 253 LEU A N 1
ATOM 2022 C CA . LEU A 1 253 ? 7.283 10.794 16.675 1.00 87.38 253 LEU A CA 1
ATOM 2023 C C . LEU A 1 253 ? 8.181 9.896 17.528 1.00 87.38 253 LEU A C 1
ATOM 2025 O O . LEU A 1 253 ? 7.850 9.644 18.686 1.00 87.38 253 LEU A O 1
ATOM 2029 N N . VAL A 1 254 ? 9.330 9.478 16.989 1.00 88.94 254 VAL A N 1
ATOM 2030 C CA . VAL A 1 254 ? 10.312 8.653 17.707 1.00 88.94 254 VAL A CA 1
ATOM 2031 C C . VAL A 1 254 ? 10.799 9.376 18.960 1.00 88.94 254 VAL A C 1
ATOM 2033 O O . VAL A 1 254 ? 10.696 8.838 20.061 1.00 88.94 254 VAL A O 1
ATOM 2036 N N . GLN A 1 255 ? 11.237 10.632 18.834 1.00 89.25 255 GLN A N 1
ATOM 2037 C CA . GLN A 1 255 ? 11.649 11.440 19.985 1.00 89.25 255 GLN A CA 1
ATOM 2038 C C . GLN A 1 255 ? 10.512 11.627 20.996 1.00 89.25 255 GLN A C 1
ATOM 2040 O O . GLN A 1 255 ? 10.744 11.620 22.205 1.00 89.25 255 GLN A O 1
ATOM 2045 N N . GLY A 1 256 ? 9.281 11.802 20.514 1.00 86.50 256 GLY A N 1
ATOM 2046 C CA . GLY A 1 256 ? 8.097 11.939 21.350 1.00 86.50 256 GLY A CA 1
ATOM 2047 C C . GLY A 1 256 ? 7.815 10.694 22.189 1.00 86.50 256 GLY A C 1
ATOM 2048 O O . GLY A 1 256 ? 7.434 10.843 23.348 1.00 86.50 256 GLY A O 1
ATOM 2049 N N . VAL A 1 257 ? 8.002 9.491 21.635 1.00 85.62 257 VAL A N 1
ATOM 2050 C CA . VAL A 1 257 ? 7.888 8.228 22.384 1.00 85.62 257 VAL A CA 1
ATOM 2051 C C . VAL A 1 257 ? 9.031 8.088 23.383 1.00 85.62 257 VAL A C 1
ATOM 2053 O O . VAL A 1 257 ? 8.763 7.913 24.566 1.00 85.62 257 VAL A O 1
ATOM 2056 N N . MET A 1 258 ? 10.281 8.291 22.957 1.00 84.69 258 MET A N 1
ATOM 2057 C CA . MET A 1 258 ? 11.449 8.176 23.844 1.00 84.69 258 MET A CA 1
ATOM 2058 C C . MET A 1 258 ? 11.362 9.101 25.068 1.00 84.69 258 MET A C 1
ATOM 2060 O O . MET A 1 258 ? 11.766 8.738 26.170 1.00 84.69 258 MET A O 1
ATOM 2064 N N . ARG A 1 259 ? 10.821 10.317 24.901 1.00 84.62 259 ARG A N 1
ATOM 2065 C CA . ARG A 1 259 ? 10.595 11.244 26.024 1.00 84.62 259 ARG A CA 1
ATOM 2066 C C . ARG A 1 259 ? 9.562 10.724 27.025 1.00 84.62 259 ARG A C 1
ATOM 2068 O O . ARG A 1 259 ? 9.705 11.027 28.202 1.00 84.62 259 ARG A O 1
ATOM 2075 N N . ARG A 1 260 ? 8.541 9.989 26.571 1.00 79.62 260 ARG A N 1
ATOM 2076 C CA . ARG A 1 260 ? 7.494 9.418 27.435 1.00 79.62 260 ARG A CA 1
ATOM 2077 C C . ARG A 1 260 ? 7.981 8.189 28.188 1.00 79.62 260 ARG A C 1
ATOM 2079 O O . ARG A 1 260 ? 7.711 8.086 29.377 1.00 79.62 260 ARG A O 1
ATOM 2086 N N . GLU A 1 261 ? 8.751 7.324 27.534 1.00 74.00 261 GLU A N 1
ATOM 2087 C CA . GLU A 1 261 ? 9.372 6.168 28.196 1.00 74.00 261 GLU A CA 1
ATOM 2088 C C . GLU A 1 261 ? 10.271 6.599 29.357 1.00 74.00 261 GLU A C 1
ATOM 2090 O O . GLU A 1 261 ? 10.190 6.052 30.449 1.00 74.00 261 GLU A O 1
ATOM 2095 N N . ASN A 1 262 ? 11.070 7.654 29.161 1.00 71.50 262 ASN A N 1
ATOM 2096 C CA . ASN A 1 262 ? 11.925 8.208 30.215 1.00 71.50 262 ASN A CA 1
ATOM 2097 C C . ASN A 1 262 ? 11.142 8.823 31.396 1.00 71.50 262 ASN A C 1
ATOM 2099 O O . ASN A 1 262 ? 11.753 9.186 32.398 1.00 71.50 262 ASN A O 1
ATOM 2103 N N . GLN A 1 263 ? 9.823 8.996 31.269 1.00 71.00 263 GLN A N 1
ATOM 2104 C CA . GLN A 1 263 ? 8.929 9.520 32.306 1.00 71.00 263 GLN A CA 1
ATOM 2105 C C . GLN A 1 263 ? 8.104 8.409 32.988 1.00 71.00 263 GLN A C 1
ATOM 2107 O O . GLN A 1 263 ? 7.109 8.727 33.632 1.00 71.00 263 GLN A O 1
ATOM 2112 N N . ASP A 1 264 ? 8.479 7.129 32.831 1.00 61.53 264 ASP A N 1
ATOM 2113 C CA . ASP A 1 264 ? 7.733 5.943 33.306 1.00 61.53 264 ASP A CA 1
ATOM 2114 C C . ASP A 1 264 ? 6.303 5.810 32.737 1.00 61.53 264 ASP A C 1
ATOM 2116 O O . ASP A 1 264 ? 5.498 4.993 33.189 1.00 61.53 264 ASP A O 1
ATOM 2120 N N . CYS A 1 265 ? 5.979 6.554 31.675 1.00 57.25 265 CYS A N 1
ATOM 2121 C CA . CYS A 1 265 ? 4.766 6.346 30.887 1.00 57.25 265 CYS A CA 1
ATOM 2122 C C . CYS A 1 265 ? 5.004 5.181 29.918 1.00 57.25 265 CYS A C 1
ATOM 2124 O O . CYS A 1 265 ? 5.252 5.393 28.728 1.00 57.25 265 CYS A O 1
ATOM 2126 N N . ASN A 1 266 ? 4.981 3.956 30.445 1.00 58.34 266 ASN A N 1
ATOM 2127 C CA . ASN A 1 266 ? 5.256 2.739 29.685 1.00 58.34 266 ASN A CA 1
ATOM 2128 C C . ASN A 1 266 ? 4.020 2.330 28.857 1.00 58.34 266 ASN A C 1
ATOM 2130 O O . ASN A 1 266 ? 3.261 1.434 29.220 1.00 58.34 266 ASN A O 1
ATOM 2134 N N . GLU A 1 267 ? 3.767 3.064 27.772 1.00 64.88 267 GLU A N 1
ATOM 2135 C CA . GLU A 1 267 ? 2.772 2.688 26.766 1.00 64.88 267 GLU A CA 1
ATOM 2136 C C . GLU A 1 267 ? 3.395 1.673 25.804 1.00 64.88 267 GLU A C 1
ATOM 2138 O O . GLU A 1 267 ? 4.304 1.995 25.041 1.00 64.88 267 GLU A O 1
ATOM 2143 N N . ASP A 1 268 ? 2.856 0.464 25.813 1.00 75.38 268 ASP A N 1
ATOM 2144 C CA . ASP A 1 268 ? 3.165 -0.628 24.898 1.00 75.38 268 ASP A CA 1
ATOM 2145 C C . ASP A 1 268 ? 2.924 -0.200 23.430 1.00 75.38 268 ASP A C 1
ATOM 2147 O O . ASP A 1 268 ? 1.787 -0.116 22.963 1.00 75.38 268 ASP A O 1
ATOM 2151 N N . ASN A 1 269 ? 3.997 0.126 22.694 1.00 86.69 269 ASN A N 1
ATOM 2152 C CA . ASN A 1 269 ? 3.924 0.587 21.302 1.00 86.69 269 ASN A CA 1
ATOM 2153 C C . ASN A 1 269 ? 5.091 0.081 20.437 1.00 86.69 269 ASN A C 1
ATOM 2155 O O . ASN A 1 269 ? 6.149 -0.305 20.933 1.00 86.69 269 ASN A O 1
ATOM 2159 N N . PHE A 1 270 ? 4.912 0.113 19.114 1.00 90.12 270 PHE A N 1
ATOM 2160 C CA . PHE A 1 270 ? 5.905 -0.385 18.158 1.00 90.12 270 PHE A CA 1
ATOM 2161 C C . PHE A 1 270 ? 7.285 0.272 18.296 1.00 90.12 270 PHE A C 1
ATOM 2163 O O . PHE A 1 270 ? 8.294 -0.426 18.218 1.00 90.12 270 PHE A O 1
ATOM 2170 N N . ILE A 1 271 ? 7.345 1.595 18.480 1.00 90.75 271 ILE A N 1
ATOM 2171 C CA . ILE A 1 271 ? 8.612 2.339 18.558 1.00 90.75 271 ILE A CA 1
ATOM 2172 C C . ILE A 1 271 ? 9.397 1.920 19.797 1.00 90.75 271 ILE A C 1
ATOM 2174 O O . ILE A 1 271 ? 10.580 1.602 19.683 1.00 90.75 271 ILE A O 1
ATOM 2178 N N . ALA A 1 272 ? 8.721 1.886 20.944 1.00 89.94 272 ALA A N 1
ATOM 2179 C CA . ALA A 1 272 ? 9.267 1.453 22.222 1.00 89.94 272 ALA A CA 1
ATOM 2180 C C . ALA A 1 272 ? 9.906 0.063 22.116 1.00 89.94 272 ALA A C 1
ATOM 2182 O O . ALA A 1 272 ? 11.116 -0.107 22.286 1.00 89.94 272 ALA A O 1
ATOM 2183 N N . SER A 1 273 ? 9.111 -0.926 21.699 1.00 91.19 273 SER A N 1
ATOM 2184 C CA . SER A 1 273 ? 9.574 -2.312 21.608 1.00 91.19 273 SER A CA 1
ATOM 2185 C C . SER A 1 273 ? 10.636 -2.527 20.529 1.00 91.19 273 SER A C 1
ATOM 2187 O O . SER A 1 273 ? 11.507 -3.383 20.682 1.00 91.19 273 SER A O 1
ATOM 2189 N N . TYR A 1 274 ? 10.604 -1.760 19.435 1.00 92.88 274 TYR A N 1
ATOM 2190 C CA . TYR A 1 274 ? 11.664 -1.814 18.430 1.00 92.88 274 TYR A CA 1
ATOM 2191 C C . TYR A 1 274 ? 12.993 -1.309 19.006 1.00 92.88 274 TYR A C 1
ATOM 2193 O O . TYR A 1 274 ? 14.029 -1.947 18.811 1.00 92.88 274 TYR A O 1
ATOM 2201 N N . LEU A 1 275 ? 12.977 -0.173 19.713 1.00 91.12 275 LEU A N 1
ATOM 2202 C CA . LEU A 1 275 ? 14.172 0.401 20.337 1.00 91.12 275 LEU A CA 1
ATOM 2203 C C . LEU A 1 275 ? 14.716 -0.496 21.457 1.00 91.12 275 LEU A C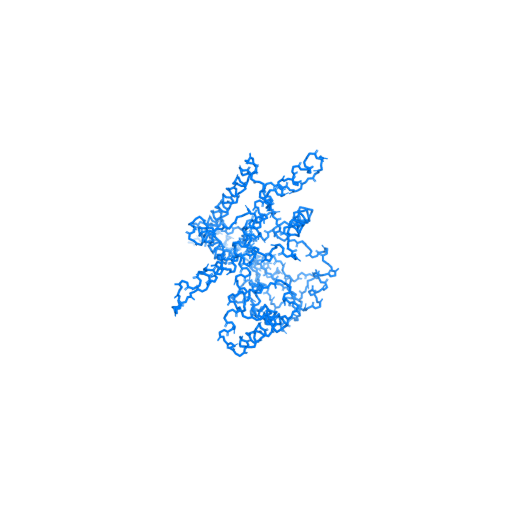 1
ATOM 2205 O O . LEU A 1 275 ? 15.933 -0.609 21.610 1.00 91.12 275 LEU A O 1
ATOM 2209 N N . GLU A 1 276 ? 13.843 -1.151 22.220 1.00 90.25 276 GLU A N 1
ATOM 2210 C CA . GLU A 1 276 ? 14.235 -2.133 23.233 1.00 90.25 276 GLU A CA 1
ATOM 2211 C C . GLU A 1 276 ? 14.947 -3.341 22.605 1.00 90.25 276 GLU A C 1
ATOM 2213 O O . GLU A 1 276 ? 16.060 -3.687 23.012 1.00 90.25 276 GLU A O 1
ATOM 2218 N N . GLU A 1 277 ? 14.362 -3.948 21.567 1.00 91.44 277 GLU A N 1
ATOM 2219 C CA . GLU A 1 277 ? 14.976 -5.082 20.866 1.00 91.44 277 GLU A CA 1
ATOM 2220 C C . GLU A 1 277 ? 16.295 -4.678 20.188 1.00 91.44 277 GLU A C 1
ATOM 2222 O O . GLU A 1 277 ? 17.263 -5.443 20.219 1.00 91.44 277 GLU A O 1
ATOM 2227 N N . GLN A 1 278 ? 16.376 -3.463 19.631 1.00 91.88 278 GLN A N 1
ATOM 2228 C CA . GLN A 1 278 ? 17.624 -2.917 19.098 1.00 91.88 278 GLN A CA 1
ATOM 2229 C C . GLN A 1 278 ? 18.710 -2.871 20.187 1.00 91.88 278 GLN A C 1
ATOM 2231 O O . GLN A 1 278 ? 19.771 -3.477 20.013 1.00 91.88 278 GLN A O 1
ATOM 2236 N N . LYS A 1 279 ? 18.433 -2.228 21.332 1.00 91.06 279 LYS A N 1
ATOM 2237 C CA . LYS A 1 279 ? 19.377 -2.125 22.461 1.00 91.06 279 LYS A CA 1
ATOM 2238 C C . LYS A 1 279 ? 19.803 -3.499 22.978 1.00 91.06 279 LYS A C 1
ATOM 2240 O O . LYS A 1 279 ? 20.971 -3.703 23.303 1.00 91.06 279 LYS A O 1
ATOM 2245 N N . LYS A 1 280 ? 18.872 -4.454 23.046 1.00 91.69 280 LYS A N 1
ATOM 2246 C CA . LYS A 1 280 ? 19.128 -5.829 23.492 1.00 91.69 280 LYS A CA 1
ATOM 2247 C C . LYS A 1 280 ? 20.095 -6.576 22.570 1.00 91.69 280 LYS A C 1
ATOM 2249 O O . LYS A 1 280 ? 20.948 -7.324 23.048 1.00 91.69 280 LYS A O 1
ATOM 2254 N N . ARG A 1 281 ? 19.987 -6.394 21.251 1.00 90.69 281 ARG A N 1
ATOM 2255 C CA . ARG A 1 281 ? 20.915 -7.017 20.290 1.00 90.69 281 ARG A CA 1
ATOM 2256 C C . ARG A 1 281 ? 22.288 -6.366 20.314 1.00 90.69 281 ARG A C 1
ATOM 2258 O O . ARG A 1 281 ? 23.285 -7.087 20.326 1.00 90.69 281 ARG A O 1
ATOM 2265 N N . GLU A 1 282 ? 22.322 -5.037 20.385 1.00 89.94 282 GLU A N 1
ATOM 2266 C CA . GLU A 1 282 ? 23.559 -4.259 20.495 1.00 89.94 282 GLU A CA 1
ATOM 2267 C C . GLU A 1 282 ? 24.344 -4.634 21.762 1.00 89.94 282 GLU A C 1
ATOM 2269 O O . GLU A 1 282 ? 25.543 -4.895 21.685 1.00 89.94 282 GLU A O 1
ATOM 2274 N N . SER A 1 283 ? 23.673 -4.763 22.914 1.00 90.50 283 SER A N 1
ATOM 2275 C CA . SER A 1 283 ? 24.313 -5.169 24.176 1.00 90.50 283 SER A CA 1
ATOM 2276 C C . SER A 1 283 ? 24.784 -6.625 24.187 1.00 90.50 283 SER A C 1
ATOM 2278 O O . SER A 1 283 ? 25.758 -6.951 24.862 1.00 90.50 283 SER A O 1
ATOM 2280 N N . SER A 1 284 ? 24.140 -7.494 23.403 1.00 89.75 284 SER A N 1
ATOM 2281 C CA . SER A 1 284 ? 24.538 -8.897 23.236 1.00 89.75 284 SER A CA 1
ATOM 2282 C C . SER A 1 284 ? 25.713 -9.085 22.263 1.00 89.75 284 SER A C 1
ATOM 2284 O O . SER A 1 284 ? 26.159 -10.213 22.067 1.00 89.75 284 SER A O 1
ATOM 2286 N N . GLY A 1 285 ? 26.199 -8.014 21.619 1.00 86.12 285 GLY A N 1
ATOM 2287 C CA . GLY A 1 285 ? 27.269 -8.078 20.617 1.00 86.12 285 GLY A CA 1
ATOM 2288 C C . GLY A 1 285 ? 26.857 -8.731 19.291 1.00 86.12 285 GLY A C 1
ATOM 2289 O O . GLY A 1 285 ? 27.719 -9.068 18.479 1.00 86.12 285 GLY A O 1
ATOM 2290 N N . ASN A 1 286 ? 25.554 -8.917 19.056 1.00 85.06 286 ASN A N 1
ATOM 2291 C CA . ASN A 1 286 ? 25.049 -9.508 17.821 1.00 85.06 286 ASN A CA 1
ATOM 2292 C C . ASN A 1 286 ? 24.981 -8.438 16.716 1.00 85.06 286 ASN A C 1
ATOM 2294 O O . ASN A 1 286 ? 24.385 -7.381 16.943 1.00 85.06 286 ASN A O 1
ATOM 2298 N N . PRO A 1 287 ? 25.523 -8.692 15.507 1.00 87.56 287 PRO A N 1
ATOM 2299 C CA . PRO A 1 287 ? 25.328 -7.793 14.376 1.00 87.56 287 PRO A CA 1
ATOM 2300 C C . PRO A 1 287 ? 23.831 -7.658 14.082 1.00 87.56 287 PRO A C 1
ATOM 2302 O O . PRO A 1 287 ? 23.126 -8.663 13.992 1.00 87.56 287 PRO A O 1
ATOM 2305 N N . THR A 1 288 ? 23.352 -6.425 13.929 1.00 91.81 288 THR A N 1
ATOM 2306 C CA . THR A 1 288 ? 21.928 -6.122 13.742 1.00 91.81 288 THR A CA 1
ATOM 2307 C C . THR A 1 288 ? 21.723 -5.143 12.593 1.00 91.81 288 THR A C 1
ATOM 2309 O O . THR A 1 288 ? 22.498 -4.203 12.403 1.00 91.81 288 THR A O 1
ATOM 2312 N N . HIS A 1 289 ? 20.662 -5.350 11.817 1.00 92.31 289 HIS A N 1
ATOM 2313 C CA . HIS A 1 289 ? 20.159 -4.394 10.834 1.00 92.31 289 HIS A CA 1
ATOM 2314 C C . HIS A 1 289 ? 19.045 -3.505 11.402 1.00 92.31 289 HIS A C 1
ATOM 2316 O O . HIS A 1 289 ? 18.490 -2.674 10.672 1.00 92.31 289 HIS A O 1
ATOM 2322 N N . LEU A 1 290 ? 18.712 -3.648 12.687 1.00 93.00 290 LEU A N 1
ATOM 2323 C CA . LEU A 1 290 ? 17.795 -2.755 13.384 1.00 93.00 290 LEU A CA 1
ATOM 2324 C C . LEU A 1 290 ? 18.496 -1.418 13.629 1.00 93.00 290 LEU A C 1
ATOM 2326 O O . LEU A 1 290 ? 19.244 -1.253 14.582 1.00 93.00 290 LEU A O 1
ATOM 2330 N N . THR A 1 291 ? 18.280 -0.460 12.732 1.00 92.81 291 THR A N 1
ATOM 2331 C CA . THR A 1 291 ? 18.839 0.893 12.838 1.00 92.81 291 THR A CA 1
ATOM 2332 C C . THR A 1 291 ? 17.723 1.910 13.015 1.00 92.81 291 THR A C 1
ATOM 2334 O O . THR A 1 291 ? 16.581 1.657 12.623 1.00 92.81 291 THR A O 1
ATOM 2337 N N . LYS A 1 292 ? 18.062 3.104 13.516 1.00 91.12 292 LYS A N 1
ATOM 2338 C CA . LYS A 1 292 ? 17.117 4.228 13.595 1.00 91.12 292 LYS A CA 1
ATOM 2339 C C . LYS A 1 292 ? 16.482 4.546 12.234 1.00 91.12 292 LYS A C 1
ATOM 2341 O O . LYS A 1 292 ? 15.277 4.741 12.145 1.00 91.12 292 LYS A O 1
ATOM 2346 N N . LYS A 1 293 ? 17.274 4.518 11.157 1.00 90.44 293 LYS A N 1
ATOM 2347 C CA . LYS A 1 293 ? 16.765 4.755 9.800 1.00 90.44 293 LYS A CA 1
ATOM 2348 C C . LYS A 1 293 ? 15.785 3.661 9.353 1.00 90.44 293 LYS A C 1
ATOM 2350 O O . LYS A 1 293 ? 14.775 3.963 8.723 1.00 90.44 293 LYS A O 1
ATOM 2355 N N . ASN A 1 294 ? 16.054 2.396 9.691 1.00 92.62 294 ASN A N 1
ATOM 2356 C CA . ASN A 1 294 ? 15.114 1.303 9.430 1.00 92.62 294 ASN A CA 1
ATOM 2357 C C . ASN A 1 294 ? 13.830 1.427 10.254 1.00 92.62 294 ASN A C 1
ATOM 2359 O O . ASN A 1 294 ? 12.764 1.146 9.715 1.00 92.62 294 ASN A O 1
ATOM 2363 N N . LEU A 1 295 ? 13.907 1.900 11.500 1.00 93.44 295 LEU A N 1
ATOM 2364 C CA . LEU A 1 295 ? 12.732 2.206 12.317 1.00 93.44 295 LEU A CA 1
ATOM 2365 C C . LEU A 1 295 ? 11.873 3.295 11.663 1.00 93.44 295 LEU A C 1
ATOM 2367 O O . LEU A 1 295 ? 10.699 3.057 11.393 1.00 93.44 295 LEU A O 1
ATOM 2371 N N . GLU A 1 296 ? 12.463 4.451 11.348 1.00 90.50 296 GLU A N 1
ATOM 2372 C CA . GLU A 1 296 ? 11.764 5.589 10.730 1.00 90.50 296 GLU A CA 1
ATOM 2373 C C . GLU A 1 296 ? 11.074 5.182 9.416 1.00 90.50 296 GLU A C 1
ATOM 2375 O O . GLU A 1 296 ? 9.893 5.473 9.209 1.00 90.50 296 GLU A O 1
ATOM 2380 N N . ARG A 1 297 ? 11.772 4.432 8.550 1.00 89.62 297 ARG A N 1
ATOM 2381 C CA . ARG A 1 297 ? 11.192 3.926 7.297 1.00 89.62 297 ARG A CA 1
ATOM 2382 C C . ARG A 1 297 ? 10.141 2.843 7.514 1.00 89.62 297 ARG A C 1
ATOM 2384 O O . ARG A 1 297 ? 9.110 2.888 6.855 1.00 89.62 297 ARG A O 1
ATOM 2391 N N . SER A 1 298 ? 10.337 1.921 8.456 1.00 92.19 298 SER A N 1
ATOM 2392 C CA . SER A 1 298 ? 9.334 0.893 8.778 1.00 92.19 298 SER A CA 1
ATOM 2393 C C . SER A 1 298 ? 8.054 1.508 9.343 1.00 92.19 298 SER A C 1
ATOM 2395 O O . SER A 1 298 ? 6.961 1.079 8.988 1.00 92.19 298 SER A O 1
ATOM 2397 N N . MET A 1 299 ? 8.166 2.541 10.182 1.00 90.50 299 MET A N 1
ATOM 2398 C CA . MET A 1 299 ? 7.013 3.295 10.679 1.00 90.50 299 MET A CA 1
ATOM 2399 C C . MET A 1 299 ? 6.240 3.951 9.539 1.00 90.50 299 MET A C 1
ATOM 2401 O O . MET A 1 299 ? 5.017 3.852 9.494 1.00 90.50 299 MET A O 1
ATOM 2405 N N . MET A 1 300 ? 6.952 4.606 8.620 1.00 87.44 300 MET A N 1
ATOM 2406 C CA . MET A 1 300 ? 6.348 5.226 7.444 1.00 87.44 300 MET A CA 1
ATOM 2407 C C . MET A 1 300 ? 5.642 4.176 6.576 1.00 87.44 300 MET A C 1
ATOM 2409 O O . MET A 1 300 ? 4.479 4.366 6.230 1.00 87.44 300 MET A O 1
ATOM 2413 N N . ASP A 1 301 ? 6.304 3.049 6.293 1.00 89.12 301 ASP A N 1
ATOM 2414 C CA . ASP A 1 301 ? 5.740 1.933 5.526 1.00 89.12 301 ASP A CA 1
ATOM 2415 C C . ASP A 1 301 ? 4.437 1.417 6.156 1.00 89.12 301 ASP A C 1
ATOM 2417 O O . ASP A 1 301 ? 3.431 1.257 5.464 1.00 89.12 301 ASP A O 1
ATOM 2421 N N . LEU A 1 302 ? 4.433 1.184 7.473 1.00 91.25 302 LEU A N 1
ATOM 2422 C CA . LEU A 1 302 ? 3.270 0.684 8.210 1.00 91.25 302 LEU A CA 1
ATOM 2423 C C . LEU A 1 302 ? 2.125 1.695 8.236 1.00 91.25 302 LEU A C 1
ATOM 2425 O O . LEU A 1 302 ? 0.978 1.325 7.982 1.00 91.25 302 LEU A O 1
ATOM 2429 N N . LEU A 1 303 ? 2.431 2.961 8.519 1.00 88.19 303 LEU A N 1
ATOM 2430 C CA . LEU A 1 303 ? 1.441 4.029 8.603 1.00 88.19 303 LEU A CA 1
ATOM 2431 C C . LEU A 1 303 ? 0.743 4.231 7.255 1.00 88.19 303 LEU A C 1
ATOM 2433 O O . LEU A 1 303 ? -0.482 4.299 7.197 1.00 88.19 303 LEU A O 1
ATOM 2437 N N . ILE A 1 304 ? 1.512 4.251 6.170 1.00 85.88 304 ILE A N 1
ATOM 2438 C CA . ILE A 1 304 ? 1.010 4.399 4.804 1.00 85.88 304 ILE A CA 1
ATOM 2439 C C . ILE A 1 304 ? 0.192 3.182 4.379 1.00 85.88 304 ILE A C 1
ATOM 2441 O O . ILE A 1 304 ? -0.978 3.316 4.008 1.00 85.88 304 ILE A O 1
ATOM 2445 N N . ALA A 1 305 ? 0.790 1.990 4.466 1.00 88.31 305 ALA A N 1
ATOM 2446 C CA . ALA A 1 305 ? 0.161 0.765 3.994 1.00 88.31 305 ALA A CA 1
ATOM 2447 C C . ALA A 1 305 ? -1.123 0.462 4.774 1.00 88.31 305 ALA A C 1
ATOM 2449 O O . ALA A 1 305 ? -2.124 0.083 4.167 1.00 88.31 305 ALA A O 1
ATOM 2450 N N . GLY A 1 306 ? -1.115 0.672 6.095 1.00 88.94 306 GLY A N 1
ATOM 2451 C CA . GLY A 1 306 ? -2.276 0.460 6.959 1.00 88.94 306 GLY A CA 1
ATOM 2452 C C . GLY A 1 306 ? -3.405 1.469 6.734 1.00 88.94 306 GLY A C 1
ATOM 2453 O O . GLY A 1 306 ? -4.573 1.109 6.882 1.00 88.94 306 GLY A O 1
ATOM 2454 N N . THR A 1 307 ? -3.071 2.696 6.323 1.00 89.81 307 THR A N 1
ATOM 2455 C CA . THR A 1 307 ? -4.037 3.782 6.124 1.00 89.81 307 THR A CA 1
ATOM 2456 C C . THR A 1 307 ? -4.724 3.710 4.764 1.00 89.81 307 THR A C 1
ATOM 2458 O O . THR A 1 307 ? -5.949 3.587 4.696 1.00 89.81 307 THR A O 1
ATOM 2461 N N . GLU A 1 308 ? -3.977 3.800 3.660 1.00 87.50 308 GLU A N 1
ATOM 2462 C CA . GLU A 1 308 ? -4.606 4.022 2.351 1.00 87.50 308 GLU A CA 1
ATOM 2463 C C . GLU A 1 308 ? -5.329 2.778 1.834 1.00 87.50 308 GLU A C 1
ATOM 2465 O O . GLU A 1 308 ? -6.452 2.883 1.344 1.00 87.50 308 GLU A O 1
ATOM 2470 N N . THR A 1 309 ? -4.725 1.594 1.965 1.00 92.00 309 THR A N 1
ATOM 2471 C CA . THR A 1 309 ? -5.294 0.363 1.391 1.00 92.00 309 THR A CA 1
ATOM 2472 C C . THR A 1 309 ? -6.628 -0.004 2.045 1.00 92.00 309 THR A C 1
ATOM 2474 O O . THR A 1 309 ? -7.615 -0.290 1.358 1.00 92.00 309 THR A O 1
ATOM 2477 N N . THR A 1 310 ? -6.696 0.083 3.373 1.00 94.62 310 THR A N 1
ATOM 2478 C CA . THR A 1 310 ? -7.918 -0.171 4.138 1.00 94.62 310 THR A CA 1
ATOM 2479 C C . THR A 1 310 ? -8.970 0.900 3.852 1.00 94.62 310 THR A C 1
ATOM 2481 O O . THR A 1 310 ? -10.118 0.559 3.573 1.00 94.62 310 THR A O 1
ATOM 2484 N N . THR A 1 311 ? -8.580 2.182 3.816 1.00 94.62 311 THR A N 1
ATOM 2485 C CA . THR A 1 311 ? -9.490 3.287 3.465 1.00 94.62 311 THR A CA 1
ATOM 2486 C C . THR A 1 311 ? -10.079 3.099 2.071 1.00 94.62 311 THR A C 1
ATOM 2488 O O . THR A 1 311 ? -11.293 3.171 1.903 1.00 94.62 311 THR A O 1
ATOM 2491 N N . ALA A 1 312 ? -9.250 2.797 1.068 1.00 94.50 312 ALA A N 1
ATOM 2492 C CA . ALA A 1 312 ? -9.709 2.554 -0.295 1.00 94.50 312 ALA A CA 1
ATOM 2493 C C . ALA A 1 312 ? -10.689 1.374 -0.357 1.00 94.50 312 ALA A C 1
ATOM 2495 O O . ALA A 1 312 ? -11.717 1.471 -1.023 1.00 94.50 312 ALA A O 1
ATOM 2496 N N . THR A 1 313 ? -10.408 0.288 0.370 1.00 97.19 313 THR A N 1
ATOM 2497 C CA . THR A 1 313 ? -11.306 -0.876 0.445 1.00 97.19 313 THR A CA 1
ATOM 2498 C C . THR A 1 313 ? -12.662 -0.502 1.045 1.00 97.19 313 THR A C 1
ATOM 2500 O O . THR A 1 313 ? -13.690 -0.870 0.483 1.00 97.19 313 THR A O 1
ATOM 2503 N N . LEU A 1 314 ? -12.682 0.253 2.150 1.00 97.12 314 LEU A N 1
ATOM 2504 C CA . LEU A 1 314 ? -13.922 0.702 2.793 1.00 97.12 314 LEU A CA 1
ATOM 2505 C C . LEU A 1 314 ? -14.725 1.650 1.897 1.00 97.12 314 LEU A C 1
ATOM 2507 O O . LEU A 1 314 ? -15.937 1.505 1.789 1.00 97.12 314 LEU A O 1
ATOM 2511 N N . LEU A 1 315 ? -14.065 2.573 1.196 1.00 96.94 315 LEU A N 1
ATOM 2512 C CA . LEU A 1 315 ? -14.746 3.473 0.262 1.00 96.94 315 LEU A CA 1
ATOM 2513 C C . LEU A 1 315 ? -15.358 2.715 -0.923 1.00 96.94 315 LEU A C 1
ATOM 2515 O O . LEU A 1 315 ? -16.488 3.007 -1.308 1.00 96.94 315 LEU A O 1
ATOM 2519 N N . TRP A 1 316 ? -14.660 1.708 -1.462 1.00 97.81 316 TRP A N 1
ATOM 2520 C CA . TRP A 1 316 ? -15.243 0.802 -2.456 1.00 97.81 316 TRP A CA 1
ATOM 2521 C C . TRP A 1 316 ? -16.418 0.017 -1.884 1.00 97.81 316 TRP A C 1
ATOM 2523 O O . TRP A 1 316 ? -17.433 -0.120 -2.559 1.00 97.81 316 TRP A O 1
ATOM 2533 N N . PHE A 1 317 ? -16.309 -0.462 -0.645 1.00 98.00 317 PHE A N 1
ATOM 2534 C CA . PHE A 1 317 ? -17.403 -1.146 0.034 1.00 98.00 317 PHE A CA 1
ATOM 2535 C C . PHE A 1 317 ? -18.642 -0.247 0.122 1.00 98.00 317 PHE A C 1
ATOM 2537 O O . PHE A 1 317 ? -19.711 -0.657 -0.319 1.00 98.00 317 PHE A O 1
ATOM 2544 N N . TYR A 1 318 ? -18.501 0.996 0.596 1.00 96.12 318 TYR A N 1
ATOM 2545 C CA . TYR A 1 318 ? -19.606 1.958 0.663 1.00 96.12 318 TYR A CA 1
ATOM 2546 C C . TYR A 1 318 ? -20.215 2.221 -0.712 1.00 96.12 318 TYR A C 1
ATOM 2548 O O . TYR A 1 318 ? -21.431 2.146 -0.868 1.00 96.12 318 TYR A O 1
ATOM 2556 N N . LEU A 1 319 ? -19.376 2.461 -1.722 1.00 97.06 319 LEU A N 1
ATOM 2557 C CA . LEU A 1 319 ? -19.832 2.693 -3.087 1.00 97.06 319 LEU A CA 1
ATOM 2558 C C . LEU A 1 319 ? -20.640 1.503 -3.623 1.00 97.06 319 LEU A C 1
ATOM 2560 O O . LEU A 1 319 ? -21.706 1.695 -4.202 1.00 97.06 319 LEU A O 1
ATOM 2564 N N . TYR A 1 320 ? -20.177 0.273 -3.400 1.00 97.94 320 TYR A N 1
ATOM 2565 C CA . TYR A 1 320 ? -20.914 -0.911 -3.828 1.00 97.94 320 TYR A CA 1
ATOM 2566 C C . TYR A 1 320 ? -22.209 -1.117 -3.047 1.00 97.94 320 TYR A C 1
ATOM 2568 O O . TYR A 1 320 ? -23.196 -1.510 -3.655 1.00 97.94 320 TYR A O 1
ATOM 2576 N N . MET A 1 321 ? -22.261 -0.802 -1.751 1.00 97.88 321 MET A N 1
ATOM 2577 C CA . MET A 1 321 ? -23.523 -0.868 -1.001 1.00 97.88 321 MET A CA 1
ATOM 2578 C C . MET A 1 321 ? -24.556 0.132 -1.536 1.00 97.88 321 MET A C 1
ATOM 2580 O O . MET A 1 321 ? -25.732 -0.203 -1.617 1.00 97.88 321 MET A O 1
ATOM 2584 N N . LEU A 1 322 ? -24.118 1.314 -1.985 1.00 96.19 322 LEU A N 1
ATOM 2585 C CA . LEU A 1 322 ? -24.994 2.298 -2.634 1.00 96.19 322 LEU A CA 1
ATOM 2586 C C . LEU A 1 322 ? -25.507 1.828 -4.005 1.00 96.19 322 LEU A C 1
ATOM 2588 O O . LEU A 1 322 ? -26.640 2.130 -4.371 1.00 96.19 322 LEU A O 1
ATOM 2592 N N . HIS A 1 323 ? -24.686 1.103 -4.770 1.00 97.62 323 HIS A N 1
ATOM 2593 C CA . HIS A 1 323 ? -25.062 0.579 -6.089 1.00 97.62 323 HIS A CA 1
ATOM 2594 C C . HIS A 1 323 ? -25.862 -0.733 -6.037 1.00 97.62 323 HIS A C 1
ATOM 2596 O O . HIS A 1 323 ? -26.597 -1.016 -6.981 1.00 97.62 323 HIS A O 1
ATOM 2602 N N . TYR A 1 324 ? -25.723 -1.508 -4.959 1.00 97.94 324 TYR A N 1
ATOM 2603 C CA . TYR A 1 324 ? -26.367 -2.808 -4.749 1.00 97.94 324 TYR A CA 1
ATOM 2604 C C . TYR A 1 324 ? -27.116 -2.830 -3.401 1.00 97.94 324 TYR A C 1
ATOM 2606 O O . TYR A 1 324 ? -26.717 -3.547 -2.472 1.00 97.94 324 TYR A O 1
ATOM 2614 N N . PRO A 1 325 ? -28.196 -2.038 -3.250 1.00 98.00 325 PRO A N 1
ATOM 2615 C CA . PRO A 1 325 ? -28.930 -1.914 -1.988 1.00 98.00 325 PRO A CA 1
ATOM 2616 C C . PRO A 1 325 ? -29.513 -3.248 -1.493 1.00 98.00 325 PRO A C 1
ATOM 2618 O O . PRO A 1 325 ? -29.634 -3.476 -0.292 1.00 98.00 325 PRO A O 1
ATOM 2621 N N . GLU A 1 326 ? -29.820 -4.183 -2.391 1.00 98.31 326 GLU A N 1
ATOM 2622 C CA . GLU A 1 326 ? -30.267 -5.533 -2.048 1.00 98.31 326 GLU A CA 1
ATOM 2623 C C . GLU A 1 326 ? -29.187 -6.370 -1.347 1.00 98.31 326 GLU A C 1
ATOM 2625 O O . GLU A 1 326 ? -29.507 -7.260 -0.555 1.00 98.31 326 GLU A O 1
ATOM 2630 N N . VAL A 1 327 ? -27.906 -6.102 -1.625 1.00 98.25 327 VAL A N 1
ATOM 2631 C CA . VAL A 1 327 ? -26.778 -6.722 -0.918 1.00 98.25 327 VAL A CA 1
ATOM 2632 C C . VAL A 1 327 ? -26.637 -6.091 0.463 1.00 98.25 327 VAL A C 1
ATOM 2634 O O . VAL A 1 327 ? -26.521 -6.821 1.447 1.00 98.25 327 VAL A O 1
ATOM 2637 N N . GLN A 1 328 ? -26.733 -4.762 0.555 1.00 98.19 328 GLN A N 1
ATOM 2638 C CA . GLN A 1 328 ? -26.712 -4.044 1.832 1.00 98.19 328 GLN A CA 1
ATOM 2639 C C . GLN A 1 328 ? -27.821 -4.532 2.779 1.00 98.19 328 GLN A C 1
ATOM 2641 O O . GLN A 1 328 ? -27.553 -4.828 3.942 1.00 98.19 328 GLN A O 1
ATOM 2646 N N . GLU A 1 329 ? -29.042 -4.700 2.272 1.00 98.31 329 GLU A N 1
ATOM 2647 C CA . GLU A 1 329 ? -30.190 -5.209 3.032 1.00 98.31 329 GLU A CA 1
ATOM 2648 C C . GLU A 1 329 ? -29.959 -6.637 3.556 1.00 98.31 329 GLU A C 1
ATOM 2650 O O . GLU A 1 329 ? -30.311 -6.970 4.689 1.00 98.31 329 GLU A O 1
ATOM 2655 N N . LYS A 1 330 ? -29.329 -7.506 2.756 1.00 98.25 330 LYS A N 1
ATOM 2656 C CA . LYS A 1 330 ? -28.975 -8.867 3.192 1.00 98.25 330 LYS A CA 1
ATOM 2657 C C . LYS A 1 330 ? -27.921 -8.862 4.295 1.00 98.25 330 LYS A C 1
ATOM 2659 O O . LYS A 1 330 ? -28.037 -9.649 5.232 1.00 98.25 330 LYS A O 1
ATOM 2664 N N . ILE A 1 331 ? -26.924 -7.981 4.201 1.00 97.75 331 ILE A N 1
ATOM 2665 C CA . ILE A 1 331 ? -25.923 -7.794 5.261 1.00 97.75 331 ILE A CA 1
ATOM 2666 C C . ILE A 1 331 ? -26.604 -7.310 6.537 1.00 97.75 331 ILE A C 1
ATOM 2668 O O . ILE A 1 331 ? -26.350 -7.863 7.602 1.00 97.75 331 ILE A O 1
ATOM 2672 N N . TYR A 1 332 ? -27.498 -6.324 6.434 1.00 97.38 332 TYR A N 1
ATOM 2673 C CA . TYR A 1 332 ? -28.238 -5.808 7.581 1.00 97.38 332 TYR A CA 1
ATOM 2674 C C . TYR A 1 332 ? -29.038 -6.912 8.289 1.00 97.38 332 TYR A C 1
ATOM 2676 O O . TYR A 1 332 ? -28.907 -7.084 9.499 1.00 97.38 332 TYR A O 1
ATOM 2684 N N . LYS A 1 333 ? -29.773 -7.738 7.533 1.00 98.00 333 LYS A N 1
ATOM 2685 C CA . LYS A 1 333 ? -30.508 -8.895 8.078 1.00 98.00 333 LYS A CA 1
ATOM 2686 C C . LYS A 1 333 ? -29.604 -9.947 8.713 1.00 98.00 333 LYS A C 1
ATOM 2688 O O . LYS A 1 333 ? -29.996 -10.580 9.690 1.00 98.00 333 LYS A O 1
ATOM 2693 N N . GLU A 1 334 ? -28.410 -10.172 8.165 1.00 97.88 334 GLU A N 1
ATOM 2694 C CA . GLU A 1 334 ? -27.426 -11.058 8.792 1.00 97.88 334 GLU A CA 1
ATOM 2695 C C . GLU A 1 334 ? -26.940 -10.486 10.132 1.00 97.88 334 GLU A C 1
ATOM 2697 O O . GLU A 1 334 ? -26.914 -11.215 11.121 1.00 97.88 334 GLU A O 1
ATOM 2702 N N . ILE A 1 335 ? -26.634 -9.184 10.195 1.00 96.75 335 ILE A N 1
ATOM 2703 C CA . ILE A 1 335 ? -26.232 -8.504 11.438 1.00 96.75 335 ILE A CA 1
ATOM 2704 C C . ILE A 1 335 ? -27.345 -8.612 12.489 1.00 96.75 335 ILE A C 1
ATOM 2706 O O . ILE A 1 335 ? -27.085 -9.017 13.623 1.00 96.75 335 ILE A O 1
ATOM 2710 N N . GLU A 1 336 ? -28.586 -8.293 12.118 1.00 97.00 336 GLU A N 1
ATOM 2711 C CA . GLU A 1 336 ? -29.735 -8.358 13.025 1.00 97.00 336 GLU A CA 1
ATOM 2712 C C . GLU A 1 336 ? -29.943 -9.773 13.584 1.00 97.00 336 GLU A C 1
ATOM 2714 O O . GLU A 1 336 ? -30.163 -9.935 14.784 1.00 97.00 336 GLU A O 1
ATOM 2719 N N . ARG A 1 337 ? -29.810 -10.803 12.739 1.00 96.94 337 ARG A N 1
ATOM 2720 C CA . ARG A 1 337 ? -30.001 -12.203 13.137 1.00 96.94 337 ARG A CA 1
ATOM 2721 C C . ARG A 1 337 ? -28.882 -12.737 14.035 1.00 96.94 337 ARG A C 1
ATOM 2723 O O . ARG A 1 337 ? -29.173 -13.432 15.004 1.00 96.94 337 ARG A O 1
ATOM 2730 N N . GLU A 1 338 ? -27.619 -12.476 13.697 1.00 96.69 338 GLU A N 1
ATOM 2731 C CA . GLU A 1 338 ? -26.468 -13.118 14.356 1.00 96.69 338 GLU A CA 1
ATOM 2732 C C . GLU A 1 338 ? -25.931 -12.330 15.564 1.00 96.69 338 GLU A C 1
ATOM 2734 O O . GLU A 1 338 ? -25.367 -12.917 16.495 1.00 96.69 338 GLU A O 1
ATOM 2739 N N . ILE A 1 339 ? -26.082 -11.001 15.544 1.00 94.56 339 ILE A N 1
ATOM 2740 C CA . ILE A 1 339 ? -25.524 -10.074 16.543 1.00 94.56 339 ILE A CA 1
ATOM 2741 C C . ILE A 1 339 ? -26.642 -9.391 17.336 1.00 94.56 339 ILE A C 1
ATOM 2743 O O . ILE A 1 339 ? -26.532 -9.269 18.560 1.00 94.56 339 ILE A O 1
ATOM 2747 N N . GLY A 1 340 ? -27.710 -8.977 16.647 1.00 94.44 340 GLY A N 1
ATOM 2748 C CA . GLY A 1 340 ? -28.771 -8.130 17.190 1.00 94.44 340 GLY A CA 1
ATOM 2749 C C . GLY A 1 340 ? -28.415 -6.639 17.170 1.00 94.44 340 GLY A C 1
ATOM 2750 O O . GLY A 1 340 ? -27.317 -6.243 16.788 1.00 94.44 340 GLY A O 1
ATOM 2751 N N . LEU A 1 341 ? -29.362 -5.796 17.594 1.00 91.81 341 LEU A N 1
ATOM 2752 C CA . LEU A 1 341 ? -29.234 -4.327 17.550 1.00 91.81 341 LEU A CA 1
ATOM 2753 C C . LEU A 1 341 ? -28.836 -3.693 18.896 1.00 91.81 341 LEU A C 1
ATOM 2755 O O . LEU A 1 341 ? -28.673 -2.480 18.987 1.00 91.81 341 LEU A O 1
ATOM 2759 N N . SER A 1 342 ? -28.698 -4.492 19.957 1.00 91.56 342 SER A N 1
ATOM 2760 C CA . SER A 1 342 ? -28.483 -4.000 21.327 1.00 91.56 342 SER A CA 1
ATOM 2761 C C . SER A 1 342 ? -27.014 -3.837 21.723 1.00 91.56 342 SER A C 1
ATOM 2763 O O . SER A 1 342 ? -26.731 -3.323 22.803 1.00 91.56 342 SER A O 1
ATOM 2765 N N . ARG A 1 343 ? -26.074 -4.314 20.901 1.00 89.38 343 ARG A N 1
ATOM 2766 C CA . ARG A 1 343 ? -24.632 -4.254 21.174 1.00 89.38 343 ARG A CA 1
ATOM 2767 C C . ARG A 1 343 ? -23.831 -4.020 19.899 1.00 89.38 343 ARG A C 1
ATOM 2769 O O . ARG A 1 343 ? -24.297 -4.323 18.805 1.00 89.38 343 ARG A O 1
ATOM 2776 N N . LEU A 1 344 ? -22.595 -3.553 20.058 1.00 86.94 344 LEU A N 1
ATOM 2777 C CA . LEU A 1 344 ? -21.647 -3.461 18.950 1.00 86.94 344 LEU A CA 1
ATOM 2778 C C . LEU A 1 344 ? -21.135 -4.858 18.527 1.00 86.94 344 LEU A C 1
ATOM 2780 O O . LEU A 1 344 ? -21.019 -5.755 19.377 1.00 86.94 344 LEU A O 1
ATOM 2784 N N . PRO A 1 345 ? -20.805 -5.050 17.233 1.00 88.94 345 PRO A N 1
ATOM 2785 C CA . PRO A 1 345 ? -20.100 -6.237 16.754 1.00 88.94 345 PRO A CA 1
ATOM 2786 C C . PRO A 1 345 ? -18.727 -6.398 17.412 1.00 88.94 345 PRO A C 1
ATOM 2788 O O . PRO A 1 345 ? -18.033 -5.414 17.666 1.00 88.94 345 PRO A O 1
ATOM 2791 N N . CYS A 1 346 ? -18.294 -7.641 17.622 1.00 84.88 346 CYS A N 1
ATOM 2792 C CA . CYS A 1 346 ? -16.941 -7.955 18.076 1.00 84.88 346 CYS A CA 1
ATOM 2793 C C . CYS A 1 346 ? -16.274 -9.018 17.190 1.00 84.88 346 CYS A C 1
ATOM 2795 O O . CYS A 1 346 ? -16.907 -9.651 16.345 1.00 84.88 346 CYS A O 1
ATOM 2797 N N . VAL A 1 347 ? -14.970 -9.247 17.378 1.00 82.19 347 VAL A N 1
ATOM 2798 C CA . VAL A 1 347 ? -14.199 -10.187 16.538 1.00 82.19 347 VAL A CA 1
ATOM 2799 C C . VAL A 1 347 ? -14.733 -11.623 16.607 1.00 82.19 347 VAL A C 1
ATOM 2801 O O . VAL A 1 347 ? -14.641 -12.348 15.617 1.00 82.19 347 VAL A O 1
ATOM 2804 N N . ALA A 1 348 ? -15.347 -12.028 17.723 1.00 84.88 348 ALA A N 1
ATOM 2805 C CA . ALA A 1 348 ? -15.955 -13.353 17.855 1.00 84.88 348 ALA A CA 1
ATOM 2806 C C . ALA A 1 348 ? -17.151 -13.560 16.901 1.00 84.88 348 ALA A C 1
ATOM 2808 O O . ALA A 1 348 ? -17.384 -14.681 16.438 1.00 84.88 348 ALA A O 1
ATOM 2809 N N . ASP A 1 349 ? -17.860 -12.484 16.541 1.00 89.62 349 ASP A N 1
ATOM 2810 C CA . ASP A 1 349 ? -19.010 -12.540 15.632 1.00 89.62 349 ASP A CA 1
ATOM 2811 C C . ASP A 1 349 ? -18.601 -12.868 14.193 1.00 89.62 349 ASP A C 1
ATOM 2813 O O . ASP A 1 349 ? -19.403 -13.407 13.435 1.00 89.62 349 ASP A O 1
ATOM 2817 N N . LYS A 1 350 ? -17.335 -12.629 13.816 1.00 88.69 350 LYS A N 1
ATOM 2818 C CA . LYS A 1 350 ? -16.821 -12.858 12.454 1.00 88.69 350 LYS A CA 1
ATOM 2819 C C . LYS A 1 350 ? -17.155 -14.251 11.910 1.00 88.69 350 LYS A C 1
ATOM 2821 O O . LYS A 1 350 ? -17.424 -14.388 10.723 1.00 88.69 350 LYS A O 1
ATOM 2826 N N . SER A 1 351 ? -17.133 -15.273 12.766 1.00 91.31 351 SER A N 1
ATOM 2827 C CA . SER A 1 351 ? -17.424 -16.665 12.388 1.00 91.31 351 SER A CA 1
ATOM 2828 C C . SER A 1 351 ? -18.880 -16.914 11.970 1.00 91.31 351 SER A C 1
ATOM 2830 O O . SER A 1 351 ? -19.151 -17.892 11.279 1.00 91.31 351 SER A O 1
ATOM 2832 N N . LYS A 1 352 ? -19.805 -16.035 12.369 1.00 94.94 352 LYS A N 1
ATOM 2833 C CA . LYS A 1 352 ? -21.240 -16.114 12.060 1.00 94.94 352 LYS A CA 1
ATOM 2834 C C . LYS A 1 352 ? -21.631 -15.269 10.844 1.00 94.94 352 LYS A C 1
ATOM 2836 O O . LYS A 1 352 ? -22.625 -15.551 10.186 1.00 94.94 352 LYS A O 1
ATOM 2841 N N . MET A 1 353 ? -20.826 -14.256 10.525 1.00 95.88 353 MET A N 1
ATOM 2842 C CA . MET A 1 353 ? -21.084 -13.254 9.486 1.00 95.88 353 MET A CA 1
ATOM 2843 C C . MET A 1 353 ? -20.627 -13.724 8.095 1.00 95.88 353 MET A C 1
ATOM 2845 O O . MET A 1 353 ? -19.737 -13.131 7.477 1.00 95.88 353 MET A O 1
ATOM 2849 N N . ASN A 1 354 ? -21.187 -14.835 7.614 1.00 96.50 354 ASN A N 1
ATOM 2850 C CA . ASN A 1 354 ? -20.744 -15.487 6.379 1.00 96.50 354 ASN A CA 1
ATOM 2851 C C . ASN A 1 354 ? -21.007 -14.637 5.128 1.00 96.50 354 ASN A C 1
ATOM 2853 O O . ASN A 1 354 ? -20.137 -14.536 4.260 1.00 96.50 354 ASN A O 1
ATOM 2857 N N . PHE A 1 355 ? -22.184 -14.018 5.024 1.00 98.00 355 PHE A N 1
AT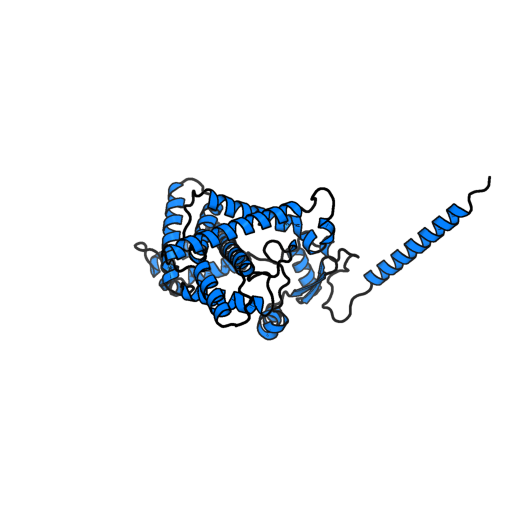OM 2858 C CA . PHE A 1 355 ? -22.568 -13.209 3.871 1.00 98.00 355 PHE A CA 1
ATOM 2859 C C . PHE A 1 355 ? -21.789 -11.892 3.820 1.00 98.00 355 PHE A C 1
ATOM 2861 O O . PHE A 1 355 ? -21.278 -11.519 2.760 1.00 98.00 355 PHE A O 1
ATOM 2868 N N . LEU A 1 356 ? -21.613 -11.219 4.960 1.00 97.06 356 LEU A N 1
ATOM 2869 C CA . LEU A 1 356 ? -20.740 -10.050 5.062 1.00 97.06 356 LEU A CA 1
ATOM 2870 C C . LEU A 1 356 ? -19.297 -10.404 4.683 1.00 97.06 356 LEU A C 1
ATOM 2872 O O . LEU A 1 356 ? -18.673 -9.679 3.911 1.00 97.06 356 LEU A O 1
ATOM 2876 N N . HIS A 1 357 ? -18.769 -11.531 5.168 1.00 96.00 357 HIS A N 1
ATOM 2877 C CA . HIS A 1 357 ? -17.416 -11.968 4.823 1.00 96.00 357 HIS A CA 1
ATOM 2878 C C . HIS A 1 357 ? -17.269 -12.229 3.317 1.00 96.00 357 HIS A C 1
ATOM 2880 O O . HIS A 1 357 ? -16.328 -11.724 2.704 1.00 96.00 357 HIS A O 1
ATOM 2886 N N . ALA A 1 358 ? -18.219 -12.939 2.701 1.00 97.88 358 ALA A N 1
ATOM 2887 C CA . ALA A 1 358 ? -18.239 -13.143 1.253 1.00 97.88 358 ALA A CA 1
ATOM 2888 C C . ALA A 1 358 ? -18.308 -11.810 0.487 1.00 97.88 358 ALA A C 1
ATOM 2890 O O . ALA A 1 358 ? -17.600 -11.630 -0.502 1.00 97.88 358 ALA A O 1
ATOM 2891 N N . THR A 1 359 ? -19.094 -10.850 0.980 1.00 98.06 359 THR A N 1
ATOM 2892 C CA . THR A 1 359 ? -19.202 -9.519 0.371 1.00 98.06 359 THR A CA 1
ATOM 2893 C C . THR A 1 359 ? -17.884 -8.752 0.448 1.00 98.06 359 THR A C 1
ATOM 2895 O O . THR A 1 359 ? -17.458 -8.179 -0.550 1.00 98.06 359 THR A O 1
ATOM 2898 N N . ILE A 1 360 ? -17.195 -8.763 1.594 1.00 97.00 360 ILE A N 1
ATOM 2899 C CA . ILE A 1 360 ? -15.880 -8.115 1.742 1.00 97.00 360 ILE A CA 1
ATOM 2900 C C . ILE A 1 360 ? -14.871 -8.711 0.750 1.00 97.00 360 ILE A C 1
ATOM 2902 O O . ILE A 1 360 ? -14.153 -7.961 0.086 1.00 97.00 360 ILE A O 1
ATOM 2906 N N . LEU A 1 361 ? -14.840 -10.043 0.616 1.00 97.31 361 LEU A N 1
ATOM 2907 C CA . LEU A 1 361 ? -13.973 -10.724 -0.349 1.00 97.31 361 LEU A CA 1
ATOM 2908 C C . LEU A 1 361 ? -14.298 -10.312 -1.789 1.00 97.31 361 LEU A C 1
ATOM 2910 O O . LEU A 1 361 ? -13.385 -10.027 -2.565 1.00 97.31 361 LEU A O 1
ATOM 2914 N N . GLU A 1 362 ? -15.582 -10.224 -2.140 1.00 97.81 362 GLU A N 1
ATOM 2915 C CA . GLU A 1 362 ? -16.002 -9.811 -3.479 1.00 97.81 362 GLU A CA 1
ATOM 2916 C C . GLU A 1 362 ? -15.650 -8.347 -3.767 1.00 97.81 362 GLU A C 1
ATOM 2918 O O . GLU A 1 362 ? -15.117 -8.048 -4.836 1.00 97.81 362 GLU A O 1
ATOM 2923 N N . VAL A 1 363 ? -15.837 -7.446 -2.795 1.00 97.81 363 VAL A N 1
ATOM 2924 C CA . VAL A 1 363 ? -15.422 -6.038 -2.898 1.00 97.81 363 VAL A CA 1
ATOM 2925 C C . VAL A 1 363 ? -13.917 -5.929 -3.139 1.00 97.81 363 VAL A C 1
ATOM 2927 O O . VAL A 1 363 ? -13.493 -5.183 -4.024 1.00 97.81 363 VAL A O 1
ATOM 2930 N N . GLN A 1 364 ? -13.094 -6.682 -2.405 1.00 96.19 364 GLN A N 1
ATOM 2931 C CA . GLN A 1 364 ? -11.644 -6.704 -2.624 1.00 96.19 364 GLN A CA 1
ATOM 2932 C C . GLN A 1 364 ? -11.283 -7.247 -4.014 1.00 96.19 364 GLN A C 1
ATOM 2934 O O . GLN A 1 364 ? -10.438 -6.663 -4.698 1.00 96.19 364 GLN A O 1
ATOM 2939 N N . ARG A 1 365 ? -11.955 -8.317 -4.460 1.00 95.75 365 ARG A N 1
ATOM 2940 C CA . ARG A 1 365 ? -11.732 -8.942 -5.771 1.00 95.75 365 ARG A CA 1
ATOM 2941 C C . ARG A 1 365 ? -12.037 -7.987 -6.927 1.00 95.75 365 ARG A C 1
ATOM 2943 O O . ARG A 1 365 ? -11.235 -7.885 -7.852 1.00 95.75 365 ARG A O 1
ATOM 2950 N N . ILE A 1 366 ? -13.179 -7.298 -6.891 1.00 94.81 366 ILE A N 1
ATOM 2951 C CA . ILE A 1 366 ? -13.615 -6.423 -7.989 1.00 94.81 366 ILE A CA 1
ATOM 2952 C C . ILE A 1 366 ? -12.892 -5.068 -7.988 1.00 94.81 366 ILE A C 1
ATOM 2954 O O . ILE A 1 366 ? -12.551 -4.553 -9.053 1.00 94.81 366 ILE A O 1
ATOM 2958 N N . SER A 1 367 ? -12.619 -4.497 -6.807 1.00 93.00 367 SER A N 1
ATOM 2959 C CA . SER A 1 367 ? -11.950 -3.193 -6.691 1.00 93.00 367 SER A CA 1
ATOM 2960 C C . SER A 1 367 ? -10.471 -3.260 -7.059 1.00 93.00 367 SER A C 1
ATOM 2962 O O . SER A 1 367 ? -9.965 -2.327 -7.683 1.00 93.00 367 SER A O 1
ATOM 2964 N N . SER A 1 368 ? -9.784 -4.358 -6.708 1.00 89.38 368 SER A N 1
ATOM 2965 C CA . SER A 1 368 ? -8.361 -4.578 -6.988 1.00 89.38 368 SER A CA 1
ATOM 2966 C C . SER A 1 368 ? -7.522 -3.325 -6.686 1.00 89.38 368 SER A C 1
ATOM 2968 O O . SER A 1 368 ? -6.882 -2.770 -7.579 1.00 89.38 368 SER A O 1
ATOM 2970 N N . ILE A 1 369 ? -7.550 -2.860 -5.432 1.00 88.94 369 ILE A N 1
ATOM 2971 C CA . ILE A 1 369 ? -7.036 -1.542 -5.005 1.00 88.94 369 ILE A CA 1
ATOM 2972 C C . ILE A 1 369 ? -5.545 -1.281 -5.295 1.00 88.94 369 ILE A C 1
ATOM 2974 O O . ILE A 1 369 ? -5.143 -0.122 -5.418 1.00 88.94 369 ILE A O 1
ATOM 2978 N N . VAL A 1 370 ? -4.741 -2.335 -5.468 1.00 85.19 370 VAL A N 1
ATOM 2979 C CA . VAL A 1 370 ? -3.330 -2.256 -5.882 1.00 85.19 370 VAL A CA 1
ATOM 2980 C C . VAL A 1 370 ? -3.138 -3.021 -7.201 1.00 85.19 370 VAL A C 1
ATOM 2982 O O . VAL A 1 370 ? -2.575 -4.115 -7.202 1.00 85.19 370 VAL A O 1
ATOM 2985 N N . PRO A 1 371 ? -3.647 -2.509 -8.338 1.00 81.00 371 PRO A N 1
ATOM 2986 C CA . PRO A 1 371 ? -3.376 -3.120 -9.631 1.00 81.00 371 PRO A CA 1
ATOM 2987 C C . PRO A 1 371 ? -1.964 -2.737 -10.100 1.00 81.00 371 PRO A C 1
ATOM 2989 O O . PRO A 1 371 ? -1.425 -1.712 -9.677 1.00 81.00 371 PRO A O 1
ATOM 2992 N 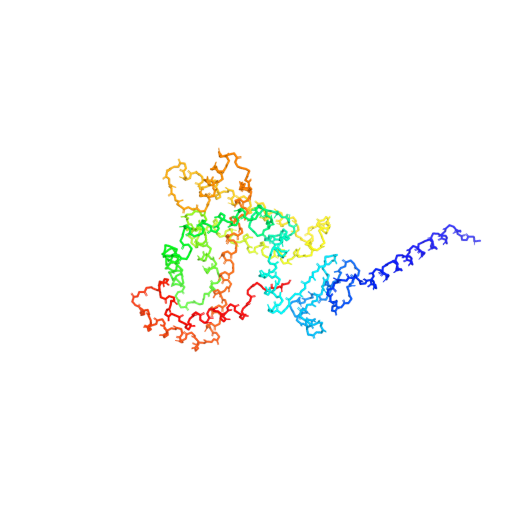N . LEU A 1 372 ? -1.390 -3.507 -11.028 1.00 69.88 372 LEU A N 1
ATOM 2993 C CA . LEU A 1 372 ? -0.235 -3.038 -11.802 1.00 69.88 372 LEU A CA 1
ATOM 2994 C C . LEU A 1 372 ? -0.668 -1.789 -12.592 1.00 69.88 372 LEU A C 1
ATOM 2996 O O . LEU A 1 372 ? -1.633 -1.856 -13.362 1.00 69.88 372 LEU A O 1
ATOM 3000 N N . ARG A 1 373 ? -0.018 -0.651 -12.323 1.00 53.28 373 ARG A N 1
ATOM 3001 C CA . ARG A 1 373 ? -0.362 0.668 -12.873 1.00 53.28 373 ARG A CA 1
ATOM 3002 C C . ARG A 1 373 ? 0.615 1.134 -13.926 1.00 53.28 373 ARG A C 1
ATOM 3004 O O . ARG A 1 373 ? 1.825 0.854 -13.787 1.00 53.28 373 ARG A O 1
#

Mean predicted aligned error: 7.76 Å

Organism: NCBI:txid1093978

Sequence (373 aa):
MAMPFGLELWSLLVLLLVTLIVILVVQAWLHTPPDIPPLPARPFPVVGHLPYMANPRRKLMEWRETTGDLFSVYFGSTLVVVISSYDLLRETLVKQAEFFSHRHADGLLPVLKDPHGIVGSSGPAWKENRSLTLNLLRSFGMGKLEIAENIIEEVSAYLAEIAKSGEKPLDAKPITLKSVSNVICRFLIGKRYEYADPAYGRFLDLYQEAGELAKSSVVLHWFPKLKYFPGDLFCYRKILRIDMEFSTFTDKLVQGVMRRENQDCNEDNFIASYLEEQKKRESSGNPTHLTKKNLERSMMDLLIAGTETTTATLLWFYLYMLHYPEVQEKIYKEIEREIGLSRLPCVADKSKMNFLHATILEVQRISSIVPLR

Solvent-accessible surface area (backbone atoms only — not comparable to full-atom values): 20916 Å² total; per-residue (Å²): 138,81,77,64,73,64,60,57,54,54,52,50,52,50,51,52,51,51,51,50,51,50,50,53,51,49,51,58,55,69,57,73,76,82,98,61,58,56,61,73,63,85,51,46,83,72,45,15,42,51,88,70,45,86,49,41,55,62,45,54,53,58,36,32,74,75,56,43,51,50,28,35,48,30,47,25,86,44,82,43,78,48,76,72,39,69,67,59,48,44,43,41,66,58,76,39,25,81,81,63,60,72,45,68,28,52,42,90,53,44,70,71,49,51,63,46,17,56,62,7,15,46,66,71,46,19,54,52,50,44,51,53,50,53,50,49,44,46,71,67,17,61,95,45,70,66,39,45,52,56,47,50,54,45,48,54,54,47,52,56,57,54,55,75,49,63,92,52,92,71,79,60,62,70,58,42,38,51,45,42,32,30,57,45,35,27,48,46,70,49,43,72,73,63,92,81,38,65,74,60,50,51,54,55,50,52,49,53,52,46,57,56,48,40,67,68,26,51,64,37,58,57,39,61,73,60,68,74,49,81,88,50,82,56,42,52,64,58,51,53,49,53,53,50,52,49,54,53,50,41,50,52,51,53,54,53,48,56,58,34,48,77,66,74,51,79,62,83,20,49,55,57,54,49,54,50,55,35,51,54,35,58,75,68,73,47,91,73,67,73,40,74,65,30,49,45,37,32,51,50,47,49,47,50,55,51,14,53,57,52,30,54,50,50,54,50,44,53,52,49,37,72,75,37,52,72,57,43,52,51,40,50,53,49,44,48,72,77,70,36,89,90,58,82,90,54,76,82,52,59,83,71,41,57,66,50,50,54,48,53,53,49,45,52,66,73,63,44,91,82,60,81,115

Nearest PDB structures (foldseek):
  3t3q-assembly2_B  TM=8.919E-01  e=9.321E-18  Homo sapiens
  2pg5-assembly3_C  TM=8.961E-01  e=1.131E-16  Homo sapiens
  2pg6-assembly2_B  TM=8.915E-01  e=3.160E-16  Homo sapiens
  2fdw-assembly1_A  TM=8.779E-01  e=2.136E-16  Homo sapiens
  4nkv-assembly3_C  TM=8.279E-01  e=1.234E-12  Homo sapiens

pLDDT: mean 86.82, std 9.43, range [44.19, 98.31]